Protein AF-0000000073389376 (afdb_homodimer)

Sequence (414 aa):
MTATDVLPRLTDRKREAIVQAAIAEFRESGFSGTSMDRVAAAAGVSKRTVYNHFPSKDELFSAILDQLWNRSHALPDLRHDAGRPLRQQLLELIGGKMQLFNDPSFMDLSRVVMAEMLHTPGRAKAMAERLSSREEGLPAWIRDAQEAGRLRADADPLYAAHLLMGQLKTHAFWPQLLLGQPPLDADQQAQVLADAVDMFLGFYARGMTATDVLPRLTDRKREAIVQAAIAEFRESGFSGTSMDRVAAAAGVSKRTVYNHFPSKDELFSAILDQLWNRSHALPDLRHDAGRPLRQQLLELIGGKMQLFNDPSFMDLSRVVMAEMLHTPGRAKAMAERLSSREEGLPAWIRDAQEAGRLRADADPLYAAHLLMGQLKTHAFWPQLLLGQPPLDADQQAQVLADAVDMFLGFYARG

Foldseek 3Di:
DDPVVVVVVVLVVLLVLLLVLLLVQCLVQNLVRDDLCSSCVSSVHDSVSSCVNPVDSVSSVVVLLVVLLCQQQVQPLDAADPVDDPLVSLLNRCVSVLVLLQDPVSLSSVLSNVVVCVVDVVVVVVSVVVNVPDDGSQLNNVCRCVVVVFWPVPDRSVVLSCQLVVLSCVQANCCCNPVVDHGDDPVRSVVSSNVSSVVSCVVIGDD/DDPVVVVVVVLVVLLVLLLVLLLVQCLVQNLVRDDLCSSCVSSVHDSVSSCVNPVDSVSSVVVLLVVLLCQQQVQPLDAADPVDDPLVVLLNRCVSVLVLLQDPVSLSSVLSNVVVCVVDVVVVVVSVVVNVPDDGSQLNNVCRCVVVVFWPVPDRSVVLSCQLVVLSCVQARCCCNPVVDHGDDPVRSVVSSNVSSVVSCVVIGDD

Organism: Paracidovorax avenae (strain ATCC 19860 / DSM 7227 / CCUG 15838 / JCM 20985 / LMG 2117 / NCPPB 1011) (NCBI:txid643561)

Secondary structure (DSSP, 8-state):
--HHHHHHHHHHHHHHHHHHHHHHHHHHHTTTT--HHHHHHHHTS-HHHHHHH-SSHHHHHHHHHHHHHHHHH----PPP-TTS-HHHHHHHHHHHHHHHHT-HHHHHHHHHHHHHHHH-HHHHHHHHHHHHTS--HHHHHHHHHHHTTSB-TTS-HHHHHHHHHHHHHHHHTHHHHHH-PPPP-HHHHHHHHHHHHHHHHHHHB--/--HHHHHHHHHHHHHHHHHHHHHHHHHHHTTTT--HHHHHHHHTS-HHHHHHH-SSHHHHHHHHHHHHHHHHH----PPP-TTS-HHHHHHHHHHHHHHHHT-HHHHHHHHHHHHHHHH-HHHHHHHHHHHHHS--HHHHHHHHHHHTTSB-TTS-HHHHHHHHHHHHHHHHTHHHHHH-PPPP-HHHHHHHHHHHHHHHHHHHB--

Nearest PDB structures (foldseek):
  4xk4-assembly2_D  TM=7.240E-01  e=1.158E-06  Escherichia coli K-12
  5mym-assembly2_C  TM=6.998E-01  e=1.020E-04  Mycobacterium tuberculosis H37Rv
  5k7z-assembly2_C  TM=6.899E-01  e=7.336E-05  Myxococcus xanthus DK 1622
  5nim-assembly1_A  TM=6.822E-01  e=2.620E-04  Mycobacterium tuberculosis
  7xy5-assembly1_A  TM=6.191E-01  e=3.476E-04  Vibrio cholerae

pLDDT: mean 86.11, std 12.23, range [44.88, 97.25]

Radius of gyration: 23.85 Å; Cα contacts (8 Å, |Δi|>4): 449; chains: 2; bounding box: 87×62×49 Å

InterPro domains:
  IPR001647 DNA-binding HTH domain, TetR-type [PF00440] (18-64)
  IPR001647 DNA-binding HTH domain, TetR-type [PR00455] (18-31)
  IPR001647 DNA-binding HTH domain, TetR-type [PR00455] (39-62)
  IPR001647 DNA-binding HTH domain, TetR-type [PS50977] (12-72)
  IPR009057 Homedomain-like superfamily [SSF46689] (8-88)
  IPR023772 DNA-binding HTH domain, TetR-type, conserved site [PS01081] (30-60)
  IPR036271 Tetracyclin repressor-like, C-terminal domain superfamily [SSF48498] (85-201)
  IPR039536 Transcriptional regulator TetR, C-terminal, Proteobacteria type [PF14246] (88-205)
  IPR050109 HTH-type, TetR-like transcriptional regulator [PTHR30055] (3-204)

Solvent-accessible surface area (backbone atoms only — not comparable to full-atom values): 21841 Å² total; per-residue (Å²): 136,55,74,72,63,50,47,58,48,49,53,51,48,51,52,49,36,39,51,53,24,37,50,53,40,28,48,73,48,32,68,87,65,44,50,70,59,55,26,14,59,67,40,72,49,50,56,68,57,46,42,70,78,30,82,39,73,65,53,44,48,49,52,51,51,50,50,51,48,51,63,68,50,63,42,68,86,49,67,59,53,90,90,48,62,66,67,62,52,48,48,53,59,53,45,56,53,52,52,46,51,61,29,66,68,52,47,53,52,47,36,41,52,52,30,47,21,42,58,33,58,69,61,9,43,59,46,44,58,56,53,70,63,52,79,45,34,56,29,54,23,45,45,45,30,23,73,70,62,51,26,52,72,87,58,56,35,62,58,54,37,47,54,44,50,22,47,49,35,53,72,48,37,49,45,36,54,40,28,57,43,74,68,69,51,71,69,55,45,52,50,52,51,50,50,35,52,50,36,46,41,72,62,38,39,48,131,135,52,73,71,61,50,46,58,51,47,52,49,48,50,50,48,37,40,52,54,24,37,52,54,41,28,46,74,48,32,65,88,67,43,52,70,60,57,26,13,59,66,40,72,49,50,57,67,57,46,41,71,78,29,84,37,70,66,52,45,47,49,51,52,50,49,50,51,49,51,64,67,48,64,42,66,87,49,68,61,52,91,89,48,62,66,66,62,52,50,48,54,60,52,44,55,53,53,52,46,50,61,31,66,68,52,47,52,52,46,36,41,52,53,32,48,22,42,59,34,58,69,59,10,42,59,44,43,57,56,54,71,64,50,79,46,33,57,27,55,22,45,45,45,31,23,73,71,62,51,25,53,73,86,56,55,36,60,59,53,37,46,54,46,50,22,47,49,36,52,70,48,37,49,46,36,53,40,29,57,43,74,67,70,50,72,68,55,45,52,48,52,50,50,50,35,50,50,36,46,43,72,64,38,39,48,132

Structure (mmCIF, N/CA/C/O backbone):
data_AF-0000000073389376-model_v1
#
loop_
_entity.id
_entity.type
_entity.pdbx_description
1 polymer 'Regulatory protein TetR'
#
loop_
_atom_site.group_PDB
_atom_site.id
_atom_site.type_symbol
_atom_site.label_atom_id
_atom_site.label_alt_id
_atom_site.label_comp_id
_atom_site.label_asym_id
_atom_site.label_entity_id
_atom_site.label_seq_id
_atom_site.pdbx_PDB_ins_code
_atom_site.Cartn_x
_atom_site.Cartn_y
_atom_site.Cartn_z
_atom_site.occupancy
_atom_site.B_iso_or_equiv
_atom_site.auth_seq_id
_atom_site.auth_comp_id
_atom_site.auth_asym_id
_atom_site.auth_atom_id
_atom_site.pdbx_PDB_model_num
ATOM 1 N N . MET A 1 1 ? 45.219 17.078 -2.137 1 46.47 1 MET A N 1
ATOM 2 C CA . MET A 1 1 ? 43.781 17.391 -2.152 1 46.47 1 MET A CA 1
ATOM 3 C C . MET A 1 1 ? 43.594 18.906 -2.309 1 46.47 1 MET A C 1
ATOM 5 O O . MET A 1 1 ? 43.875 19.672 -1.396 1 46.47 1 MET A O 1
ATOM 9 N N . THR A 1 2 ? 43.344 19.469 -3.529 1 50.72 2 THR A N 1
ATOM 10 C CA . THR A 1 2 ? 43.312 20.906 -3.75 1 50.72 2 THR A CA 1
ATOM 11 C C . THR A 1 2 ? 42 21.516 -3.309 1 50.72 2 THR A C 1
ATOM 13 O O . THR A 1 2 ? 41 20.812 -3.162 1 50.72 2 THR A O 1
ATOM 16 N N . ALA A 1 3 ? 42.094 22.828 -3.062 1 59.59 3 ALA A N 1
ATOM 17 C CA . ALA A 1 3 ? 40.969 23.656 -2.633 1 59.59 3 ALA A CA 1
ATOM 18 C C . ALA A 1 3 ? 39.75 23.391 -3.486 1 59.59 3 ALA A C 1
ATOM 20 O O . ALA A 1 3 ? 38.625 23.438 -2.988 1 59.59 3 ALA A O 1
ATOM 21 N N . THR A 1 4 ? 39.969 23.141 -4.691 1 56.72 4 THR A N 1
ATOM 22 C CA . THR A 1 4 ? 38.875 22.969 -5.629 1 56.72 4 THR A CA 1
ATOM 23 C C . THR A 1 4 ? 38.125 21.672 -5.371 1 56.72 4 THR A C 1
ATOM 25 O O . THR A 1 4 ? 36.906 21.578 -5.582 1 56.72 4 THR A O 1
ATOM 28 N N . ASP A 1 5 ? 38.844 20.672 -5.02 1 53.94 5 ASP A N 1
ATOM 29 C CA . ASP A 1 5 ? 38.25 19.359 -4.766 1 53.94 5 ASP A CA 1
ATOM 30 C C . ASP A 1 5 ? 37.406 19.375 -3.479 1 53.94 5 ASP A C 1
ATOM 32 O O . ASP A 1 5 ? 36.406 18.688 -3.381 1 53.94 5 ASP A O 1
ATOM 36 N N . VAL A 1 6 ? 37.812 20.203 -2.566 1 56.16 6 VAL A N 1
ATOM 37 C CA . VAL A 1 6 ? 37.25 20.281 -1.227 1 56.16 6 VAL A CA 1
ATOM 38 C C . VAL A 1 6 ? 35.875 20.969 -1.279 1 56.16 6 VAL A C 1
ATOM 40 O O . VAL A 1 6 ? 34.938 20.562 -0.604 1 56.16 6 VAL A O 1
ATOM 43 N N . LEU A 1 7 ? 35.75 21.938 -2.188 1 55.62 7 LEU A N 1
ATOM 44 C CA . LEU A 1 7 ? 34.562 22.781 -2.197 1 55.62 7 LEU A CA 1
ATOM 45 C C . LEU A 1 7 ? 33.375 22 -2.697 1 55.62 7 LEU A C 1
ATOM 47 O O . LEU A 1 7 ? 32.281 22.062 -2.1 1 55.62 7 LEU A O 1
ATOM 51 N N . PRO A 1 8 ? 33.562 21.281 -3.848 1 59.38 8 PRO A N 1
ATOM 52 C CA . PRO A 1 8 ? 32.375 20.547 -4.312 1 59.38 8 PRO A CA 1
ATOM 53 C C . PRO A 1 8 ? 31.922 19.5 -3.311 1 59.38 8 PRO A C 1
ATOM 55 O O . PRO A 1 8 ? 30.703 19.297 -3.152 1 59.38 8 PRO A O 1
ATOM 58 N N . ARG A 1 9 ? 32.844 19.109 -2.631 1 66.44 9 ARG A N 1
ATOM 59 C CA . ARG A 1 9 ? 32.531 18.094 -1.637 1 66.44 9 ARG A CA 1
ATOM 60 C C . ARG A 1 9 ? 31.781 18.688 -0.453 1 66.44 9 ARG A C 1
ATOM 62 O O . ARG A 1 9 ? 30.844 18.078 0.083 1 66.44 9 ARG A O 1
ATOM 69 N N . LEU A 1 10 ? 32.312 19.891 -0.161 1 69.25 10 LEU A N 1
ATOM 70 C CA . LEU A 1 10 ? 31.656 20.562 0.952 1 69.25 10 LEU A CA 1
ATOM 71 C C . LEU A 1 10 ? 30.219 20.953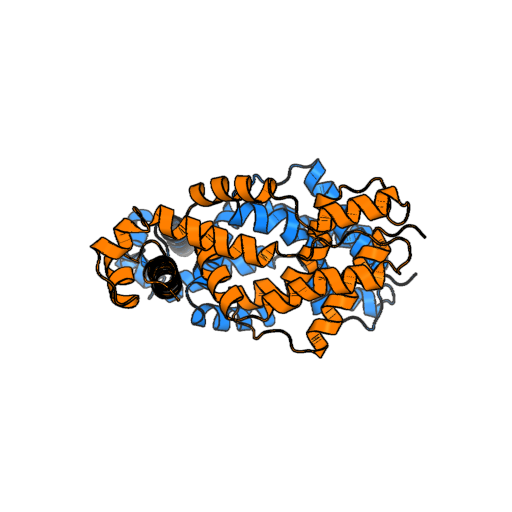 0.58 1 69.25 10 LEU A C 1
ATOM 73 O O . LEU A 1 10 ? 29.312 20.812 1.393 1 69.25 10 LEU A O 1
ATOM 77 N N . THR A 1 11 ? 30.078 21.438 -0.579 1 75.69 11 THR A N 1
ATOM 78 C CA . THR A 1 11 ? 28.75 21.828 -1.068 1 75.69 11 THR A CA 1
ATOM 79 C C . THR A 1 11 ? 27.828 20.609 -1.124 1 75.69 11 THR A C 1
ATOM 81 O O . THR A 1 11 ? 26.656 20.688 -0.746 1 75.69 11 THR A O 1
ATOM 84 N N . ASP A 1 12 ? 28.422 19.547 -1.547 1 81.62 12 ASP A N 1
ATOM 85 C CA . ASP A 1 12 ? 27.641 18.312 -1.608 1 81.62 12 ASP A CA 1
ATOM 86 C C . ASP A 1 12 ? 27.266 17.828 -0.21 1 81.62 12 ASP A C 1
ATOM 88 O O . ASP A 1 12 ? 26.141 17.359 0.001 1 81.62 12 ASP A O 1
ATOM 92 N N . ARG A 1 13 ? 28.172 18.094 0.69 1 86.88 13 ARG A N 1
ATOM 93 C CA . ARG A 1 13 ? 27.891 17.719 2.07 1 86.88 13 ARG A CA 1
ATOM 94 C C . ARG A 1 13 ? 26.766 18.562 2.666 1 86.88 13 ARG A C 1
ATOM 96 O O . ARG A 1 13 ? 25.922 18.047 3.393 1 86.88 13 ARG A O 1
ATOM 103 N N . LYS A 1 14 ? 26.797 19.828 2.354 1 90.44 14 LYS A N 1
ATOM 104 C CA . LYS A 1 14 ? 25.75 20.719 2.854 1 90.44 14 LYS A CA 1
ATOM 105 C C . LYS A 1 14 ? 24.391 20.375 2.244 1 90.44 14 LYS A C 1
ATOM 107 O O . LYS A 1 14 ? 23.375 20.375 2.941 1 90.44 14 LYS A O 1
ATOM 112 N N . ARG A 1 15 ? 24.438 20.094 1.018 1 92.75 15 ARG A N 1
ATOM 113 C CA . ARG A 1 15 ? 23.203 19.703 0.343 1 92.75 15 ARG A CA 1
ATOM 114 C C . ARG A 1 15 ? 22.594 18.469 0.986 1 92.75 15 ARG A C 1
ATOM 116 O O . ARG A 1 15 ? 21.391 18.422 1.24 1 92.75 15 ARG A O 1
ATOM 123 N N . GLU A 1 16 ? 23.453 17.531 1.279 1 91.62 16 GLU A N 1
ATOM 124 C CA . GLU A 1 16 ? 23 16.281 1.896 1 91.62 16 GLU A CA 1
ATOM 125 C C . GLU A 1 16 ? 22.5 16.531 3.316 1 91.62 16 GLU A C 1
ATOM 127 O O . GLU A 1 16 ? 21.484 15.938 3.73 1 91.62 16 GLU A O 1
ATOM 132 N N . ALA A 1 17 ? 23.156 17.359 3.963 1 93.69 17 ALA A N 1
ATOM 133 C CA . ALA A 1 17 ? 22.719 17.703 5.316 1 93.69 17 ALA A CA 1
ATOM 134 C C . ALA A 1 17 ? 21.344 18.344 5.305 1 93.69 17 ALA A C 1
ATOM 136 O O . ALA A 1 17 ? 20.516 18.062 6.176 1 93.69 17 ALA A O 1
ATOM 137 N N . ILE A 1 18 ? 21.125 19.188 4.355 1 95.62 18 ILE A N 1
ATOM 138 C CA . ILE A 1 18 ? 19.844 19.859 4.219 1 95.62 18 ILE A CA 1
ATOM 139 C C . ILE A 1 18 ? 18.75 18.828 3.916 1 95.62 18 ILE A C 1
ATOM 141 O O . ILE A 1 18 ? 17.672 18.859 4.52 1 95.62 18 ILE A O 1
ATOM 145 N N . VAL A 1 19 ? 19.078 17.938 3.053 1 93.94 19 VAL A N 1
ATOM 146 C CA . VAL A 1 19 ? 18.109 16.922 2.668 1 93.94 19 VAL A CA 1
ATOM 147 C C . VAL A 1 19 ? 17.781 16.031 3.869 1 93.94 19 VAL A C 1
ATOM 149 O O . VAL A 1 19 ? 16.609 15.758 4.152 1 93.94 19 VAL A O 1
ATOM 152 N N . GLN A 1 20 ? 18.766 15.656 4.625 1 93.44 20 GLN A N 1
ATOM 153 C CA . GLN A 1 20 ? 18.562 14.805 5.793 1 93.44 20 GLN A CA 1
ATOM 154 C C . GLN A 1 20 ? 17.75 15.531 6.867 1 93.44 20 GLN A C 1
ATOM 156 O O . GLN A 1 20 ? 16.859 14.945 7.488 1 93.44 20 GLN A O 1
ATOM 161 N N . ALA A 1 21 ? 18.031 16.734 7.012 1 95.31 21 ALA A N 1
ATOM 162 C CA . ALA A 1 21 ? 17.281 17.547 7.965 1 95.31 21 ALA A CA 1
ATOM 163 C C . ALA A 1 21 ? 15.82 17.688 7.543 1 95.31 21 ALA A C 1
ATOM 165 O O . ALA A 1 21 ? 14.922 17.625 8.375 1 95.31 21 ALA A O 1
ATOM 166 N N . ALA A 1 22 ? 15.664 17.906 6.297 1 95.12 22 ALA A N 1
ATOM 167 C CA . ALA A 1 22 ? 14.312 18.031 5.77 1 95.12 22 ALA A CA 1
ATOM 168 C C . ALA A 1 22 ? 13.516 16.75 6 1 95.12 22 ALA A C 1
ATOM 170 O O . ALA A 1 22 ? 12.352 16.797 6.414 1 95.12 22 ALA A O 1
ATOM 171 N N . ILE A 1 23 ? 14.133 15.641 5.754 1 91.94 23 ILE A N 1
ATOM 172 C CA . ILE A 1 23 ? 13.477 14.352 5.953 1 91.94 23 ILE A CA 1
ATOM 173 C C . ILE A 1 23 ? 13.047 14.219 7.41 1 91.94 23 ILE A C 1
ATOM 175 O O . ILE A 1 23 ? 11.906 13.836 7.695 1 91.94 23 ILE A O 1
ATOM 179 N N . ALA A 1 24 ? 13.898 14.547 8.266 1 92.12 24 ALA A N 1
ATOM 180 C CA . ALA A 1 24 ? 13.602 14.469 9.695 1 92.12 24 ALA A CA 1
ATOM 181 C C . ALA A 1 24 ? 12.461 15.414 10.07 1 92.12 24 ALA A C 1
ATOM 183 O O . ALA A 1 24 ? 11.547 15.039 10.805 1 92.12 24 ALA A O 1
ATOM 184 N N . GLU A 1 25 ? 12.492 16.625 9.539 1 92.31 25 GLU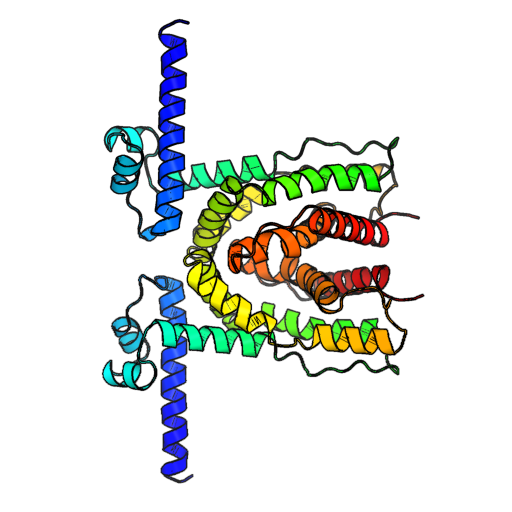 A N 1
ATOM 185 C CA . GLU A 1 25 ? 11.477 17.625 9.844 1 92.31 25 GLU A CA 1
ATOM 186 C C . GLU A 1 25 ? 10.125 17.234 9.258 1 92.31 25 GLU A C 1
ATOM 188 O O . GLU A 1 25 ? 9.086 17.391 9.906 1 92.31 25 GLU A O 1
ATOM 193 N N . PHE A 1 26 ? 10.195 16.781 8.039 1 88.81 26 PHE A N 1
ATOM 194 C CA . PHE A 1 26 ? 8.961 16.359 7.387 1 88.81 26 PHE A CA 1
ATOM 195 C C . PHE A 1 26 ? 8.344 15.172 8.117 1 88.81 26 PHE A C 1
ATOM 197 O O . PHE A 1 26 ? 7.117 15.047 8.188 1 88.81 26 PHE A O 1
ATOM 204 N N . ARG A 1 27 ? 9.141 14.32 8.586 1 85.75 27 ARG A N 1
ATOM 205 C CA . ARG A 1 27 ? 8.656 13.164 9.336 1 85.75 27 ARG A CA 1
ATOM 206 C C . ARG A 1 27 ? 7.957 13.602 10.617 1 85.75 27 ARG A C 1
ATOM 208 O O . ARG A 1 27 ? 6.906 13.062 10.969 1 85.75 27 ARG A O 1
ATOM 215 N N . GLU A 1 28 ? 8.484 14.523 11.242 1 84 28 GLU A N 1
ATOM 216 C CA . GLU A 1 28 ? 8 14.945 12.555 1 84 28 GLU A CA 1
ATOM 217 C C . GLU A 1 28 ? 6.805 15.875 12.43 1 84 28 GLU A C 1
ATOM 219 O O . GLU A 1 28 ? 5.812 15.727 13.148 1 84 28 GLU A O 1
ATOM 224 N N . SER A 1 29 ? 6.879 16.828 11.445 1 84.31 29 SER A N 1
ATOM 225 C CA . SER A 1 29 ? 5.91 17.922 11.438 1 84.31 29 SER A CA 1
ATOM 226 C C . SER A 1 29 ? 5.082 17.922 10.156 1 84.31 29 SER A C 1
ATOM 228 O O . SER A 1 29 ? 4.184 18.75 9.992 1 84.31 29 SER A O 1
ATOM 230 N N . GLY A 1 30 ? 5.398 16.969 9.312 1 81.94 30 GLY A N 1
ATOM 231 C CA . GLY A 1 30 ? 4.734 17 8.023 1 81.94 30 GLY A CA 1
ATOM 232 C C . GLY A 1 30 ? 5.301 18.047 7.086 1 81.94 30 GLY A C 1
ATOM 233 O O . GLY A 1 30 ? 5.992 18.969 7.523 1 81.94 30 GLY A O 1
ATOM 234 N N . PHE A 1 31 ? 5 17.953 5.84 1 84.81 31 PHE A N 1
ATOM 235 C CA . PHE A 1 31 ? 5.469 18.875 4.805 1 84.81 31 PHE A CA 1
ATOM 236 C C . PHE A 1 31 ? 4.922 20.281 5.039 1 84.81 31 PHE A C 1
ATOM 238 O O . PHE A 1 31 ? 5.68 21.25 5.047 1 84.81 31 PHE A O 1
ATOM 245 N N . SER A 1 32 ? 3.646 20.297 5.242 1 81.31 32 SER A N 1
ATOM 246 C CA . SER A 1 32 ? 3.002 21.594 5.422 1 81.31 32 SER A CA 1
ATOM 247 C C . SER A 1 32 ? 3.461 22.266 6.711 1 81.31 32 SER A C 1
ATOM 249 O O . SER A 1 32 ? 3.611 23.484 6.758 1 81.31 32 SER A O 1
ATOM 251 N N . GLY A 1 33 ? 3.748 21.5 7.676 1 83.5 33 GLY A N 1
ATOM 252 C CA . GLY A 1 33 ? 4.109 22.031 8.984 1 83.5 33 GLY A CA 1
ATOM 253 C C . GLY A 1 33 ? 5.578 22.391 9.094 1 83.5 33 GLY A C 1
ATOM 254 O O . GLY A 1 33 ? 6.02 22.906 10.125 1 83.5 33 GLY A O 1
ATOM 255 N N . THR A 1 34 ? 6.258 22.094 8.055 1 91.31 34 THR A N 1
ATOM 256 C CA . THR A 1 34 ? 7.691 22.359 8.07 1 91.31 34 THR A CA 1
ATOM 257 C C . THR A 1 34 ? 8.016 23.594 7.227 1 91.31 34 THR A C 1
ATOM 259 O O . THR A 1 34 ? 7.473 23.766 6.133 1 91.31 34 THR A O 1
ATOM 262 N N . SER A 1 35 ? 8.898 24.469 7.832 1 94.44 35 SER A N 1
ATOM 263 C CA . SER A 1 35 ? 9.359 25.625 7.078 1 94.44 35 SER A CA 1
ATOM 264 C C . SER A 1 35 ? 10.82 25.469 6.66 1 94.44 35 SER A C 1
ATOM 266 O O . SER A 1 35 ? 11.562 24.688 7.254 1 94.44 35 SER A O 1
ATOM 268 N N . MET A 1 36 ? 11.148 26.281 5.656 1 95.94 36 MET A N 1
ATOM 269 C CA . MET A 1 36 ? 12.539 26.266 5.207 1 95.94 36 MET A CA 1
ATOM 270 C C . MET A 1 36 ? 13.469 26.75 6.309 1 95.94 36 MET A C 1
ATOM 272 O O . MET A 1 36 ? 14.602 26.297 6.422 1 95.94 36 MET A O 1
ATOM 276 N N . ASP A 1 37 ? 12.992 27.562 7.164 1 96.06 37 ASP A N 1
ATOM 277 C CA . ASP A 1 37 ? 13.773 28.062 8.289 1 96.06 37 ASP A CA 1
ATOM 278 C C . ASP A 1 37 ? 14.07 26.953 9.297 1 96.06 37 ASP A C 1
ATOM 280 O O . ASP A 1 37 ? 15.188 26.859 9.805 1 96.06 37 ASP A O 1
ATOM 284 N N . ARG A 1 38 ? 13.117 26.219 9.516 1 95.81 38 ARG A N 1
ATOM 285 C CA . ARG A 1 38 ? 13.297 25.109 10.438 1 95.81 38 ARG A CA 1
ATOM 286 C C . ARG A 1 38 ? 14.289 24.094 9.891 1 95.81 38 ARG A C 1
ATOM 288 O O . ARG A 1 38 ? 15.094 23.531 10.641 1 95.81 38 ARG A O 1
ATOM 295 N N . VAL A 1 39 ? 14.203 23.844 8.594 1 97.06 39 VAL A N 1
ATOM 296 C CA . VAL A 1 39 ? 15.133 22.938 7.941 1 97.06 39 VAL A CA 1
ATOM 297 C C . VAL A 1 39 ? 16.562 23.469 8.062 1 97.06 39 VAL A C 1
ATOM 299 O O . VAL A 1 39 ? 17.484 22.719 8.359 1 97.06 39 VAL A O 1
ATOM 302 N N . ALA A 1 40 ? 16.688 24.75 7.867 1 97.06 40 ALA A N 1
ATOM 303 C CA . ALA A 1 40 ? 17.984 25.391 7.98 1 97.06 40 ALA A CA 1
ATOM 304 C C . ALA A 1 40 ? 18.578 25.203 9.383 1 97.06 40 ALA A C 1
ATOM 306 O O . ALA A 1 40 ? 19.719 24.797 9.531 1 97.06 40 ALA A O 1
ATOM 307 N N . ALA A 1 41 ? 17.781 25.469 10.344 1 97.06 41 ALA A N 1
ATOM 308 C CA . ALA A 1 41 ? 18.188 25.344 11.734 1 97.06 41 ALA A CA 1
ATOM 309 C C . ALA A 1 41 ? 18.594 23.906 12.055 1 97.06 41 ALA A C 1
ATOM 311 O O . ALA A 1 41 ? 19.625 23.672 12.672 1 97.06 41 ALA A O 1
ATOM 312 N N . ALA A 1 42 ? 17.844 23 11.609 1 95.69 42 ALA A N 1
ATOM 313 C CA . ALA A 1 42 ? 18.094 21.578 11.883 1 95.69 42 ALA A CA 1
ATOM 314 C C . ALA A 1 42 ? 19.359 21.109 11.188 1 95.69 42 ALA A C 1
ATOM 316 O O . ALA A 1 42 ? 20.078 20.234 11.703 1 95.69 42 ALA A O 1
ATOM 317 N N . ALA A 1 43 ? 19.609 21.641 10.031 1 96 43 ALA A N 1
ATOM 318 C CA . ALA A 1 43 ? 20.766 21.25 9.234 1 96 43 ALA A CA 1
ATOM 319 C C . ALA A 1 43 ? 22.031 21.953 9.719 1 96 43 ALA A C 1
ATOM 321 O O . ALA A 1 43 ? 23.141 21.609 9.305 1 96 43 ALA A O 1
ATOM 322 N N . GLY A 1 44 ? 21.859 22.969 10.523 1 96.19 44 GLY A N 1
ATOM 323 C CA . GLY A 1 44 ? 23 23.719 11.016 1 96.19 44 GLY A CA 1
ATOM 324 C C . GLY A 1 44 ? 23.594 24.641 9.969 1 96.19 44 GLY A C 1
ATOM 325 O O . GLY A 1 44 ? 24.812 24.797 9.906 1 96.19 44 GLY A O 1
ATOM 326 N N . VAL A 1 45 ? 22.797 25.125 9.07 1 96.06 45 VAL A N 1
ATOM 327 C CA . VAL A 1 45 ? 23.25 26.031 8.031 1 96.06 45 VAL A CA 1
ATOM 328 C C . VAL A 1 45 ? 22.375 27.297 8.039 1 96.06 45 VAL A C 1
ATOM 330 O O . VAL A 1 45 ? 21.359 27.344 8.727 1 96.06 45 VAL A O 1
ATOM 333 N N . SER A 1 46 ? 22.844 28.219 7.305 1 94.94 46 SER A N 1
ATOM 334 C CA . SER A 1 46 ? 22.078 29.453 7.223 1 94.94 46 SER A CA 1
ATOM 335 C C . SER A 1 46 ? 20.875 29.297 6.285 1 94.94 46 SER A C 1
ATOM 337 O O . SER A 1 46 ? 20.875 28.422 5.414 1 94.94 46 SER A O 1
ATOM 339 N N . LYS A 1 47 ? 19.875 30.125 6.48 1 95 47 LYS A N 1
ATOM 340 C CA . LYS A 1 47 ? 18.734 30.188 5.578 1 95 47 LYS A CA 1
ATOM 341 C C . LYS A 1 47 ? 19.172 30.422 4.141 1 95 47 LYS A C 1
ATOM 343 O O . LYS A 1 47 ? 18.688 29.781 3.213 1 95 47 LYS A O 1
ATOM 348 N N . ARG A 1 48 ? 20.125 31.359 4.004 1 95.38 48 ARG A N 1
ATOM 349 C CA . ARG A 1 48 ? 20.625 31.703 2.676 1 95.38 48 ARG A CA 1
ATOM 350 C C . ARG A 1 48 ? 21.234 30.469 2.002 1 95.38 48 ARG A C 1
ATOM 352 O O . ARG A 1 48 ? 21.016 30.234 0.812 1 95.38 48 ARG A O 1
ATOM 359 N N . THR A 1 49 ? 21.953 29.719 2.773 1 94.56 49 THR A N 1
ATOM 360 C CA . THR A 1 49 ? 22.562 28.516 2.252 1 94.56 49 THR A CA 1
ATOM 361 C C . THR A 1 49 ? 21.516 27.531 1.762 1 94.56 49 THR A C 1
ATOM 363 O O . THR A 1 49 ? 21.656 26.938 0.687 1 94.56 49 THR A O 1
ATOM 366 N N . VAL A 1 50 ? 20.406 27.281 2.541 1 96.19 50 VAL A N 1
ATOM 367 C CA . VAL A 1 50 ? 19.344 26.359 2.166 1 96.19 50 VA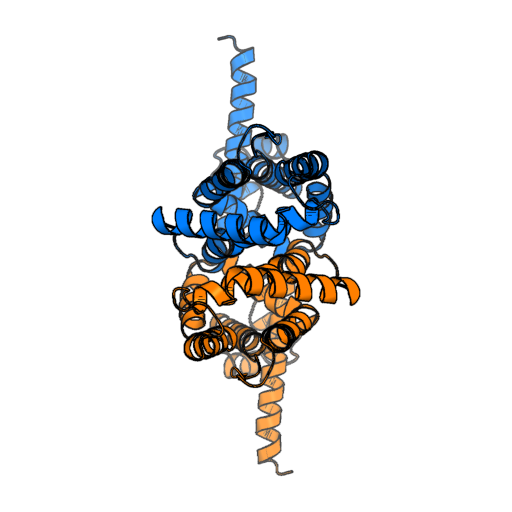L A CA 1
ATOM 368 C C . VAL A 1 50 ? 18.703 26.812 0.86 1 96.19 50 VAL A C 1
ATOM 370 O O . VAL A 1 50 ? 18.516 26.016 -0.06 1 96.19 50 VAL A O 1
ATOM 373 N N . TYR A 1 51 ? 18.5 28.109 0.708 1 95.69 51 TYR A N 1
ATOM 374 C CA . TYR A 1 51 ? 17.812 28.641 -0.461 1 95.69 51 TYR A CA 1
ATOM 375 C C . TYR A 1 51 ? 18.719 28.625 -1.688 1 95.69 51 TYR A C 1
ATOM 377 O O . TYR A 1 51 ? 18.234 28.547 -2.82 1 95.69 51 TYR A O 1
ATOM 385 N N . ASN A 1 52 ? 20 28.703 -1.43 1 95.25 52 ASN A N 1
ATOM 386 C CA . ASN A 1 52 ? 20.953 28.562 -2.535 1 95.25 52 ASN A CA 1
ATOM 387 C C . ASN A 1 52 ? 20.891 27.172 -3.152 1 95.25 52 ASN A C 1
ATOM 389 O O . ASN A 1 52 ? 21.016 27.016 -4.367 1 95.25 52 ASN A O 1
ATOM 393 N N . HIS A 1 53 ? 20.656 26.234 -2.342 1 95.31 53 HIS A N 1
ATOM 394 C CA . HIS A 1 53 ? 20.609 24.844 -2.814 1 95.31 53 HIS A CA 1
ATOM 395 C C . HIS A 1 53 ? 19.203 24.484 -3.293 1 95.31 53 HIS A C 1
ATOM 397 O O . HIS A 1 53 ? 19.062 23.766 -4.277 1 95.31 53 HIS A O 1
ATOM 403 N N . PHE A 1 54 ? 18.203 24.969 -2.506 1 96.38 54 PHE A N 1
ATOM 404 C CA . PHE A 1 54 ? 16.812 24.656 -2.785 1 96.38 54 PHE A CA 1
ATOM 405 C C . PHE A 1 54 ? 15.953 25.906 -2.703 1 96.38 54 PHE A C 1
ATOM 407 O O . PHE A 1 54 ? 15.492 26.281 -1.62 1 96.38 54 PHE A O 1
ATOM 414 N N . PRO A 1 55 ? 15.562 26.422 -3.828 1 95.19 55 PRO A N 1
ATOM 415 C CA . PRO A 1 55 ? 14.859 27.703 -3.877 1 95.19 55 PRO A CA 1
ATOM 416 C C . PRO A 1 55 ? 13.484 27.656 -3.227 1 95.19 55 PRO A C 1
ATOM 418 O O . PRO A 1 55 ? 12.922 28.688 -2.863 1 95.19 55 PRO A O 1
ATOM 421 N N . SER A 1 56 ? 12.945 26.406 -3.166 1 93.19 56 SER A N 1
ATOM 422 C CA . SER A 1 56 ? 11.633 26.266 -2.543 1 93.19 56 SER A CA 1
ATOM 423 C C . SER A 1 56 ? 11.5 24.938 -1.813 1 93.19 56 SER A C 1
ATOM 425 O O . SER A 1 56 ? 12.297 24.016 -2.043 1 93.19 56 SER A O 1
ATOM 427 N N . LYS A 1 57 ? 10.508 24.922 -0.984 1 92.25 57 LYS A N 1
ATOM 428 C CA . LYS A 1 57 ? 10.211 23.672 -0.276 1 92.25 57 LYS A CA 1
ATOM 429 C C . LYS A 1 57 ? 9.836 22.562 -1.25 1 92.25 57 LYS A C 1
ATOM 431 O O . LYS A 1 57 ? 10.18 21.406 -1.037 1 92.25 57 LYS A O 1
ATOM 436 N N . ASP A 1 58 ? 9.227 23 -2.334 1 88.75 58 ASP A N 1
ATOM 437 C CA . ASP A 1 58 ? 8.844 22.031 -3.361 1 88.75 58 ASP A CA 1
ATOM 438 C C . ASP A 1 58 ? 10.07 21.438 -4.039 1 88.75 58 ASP A C 1
ATOM 440 O O . ASP A 1 58 ? 10.117 20.234 -4.32 1 88.75 58 ASP A O 1
ATOM 444 N N . GLU A 1 59 ? 10.977 22.219 -4.281 1 90.44 59 GLU A N 1
ATOM 445 C CA . GLU A 1 59 ? 12.211 21.734 -4.887 1 90.44 59 GLU A CA 1
ATOM 446 C C . GLU A 1 59 ? 12.969 20.812 -3.934 1 90.44 59 GLU A C 1
ATOM 448 O O . GLU A 1 59 ? 13.594 19.844 -4.363 1 90.44 59 GLU A O 1
ATOM 453 N N . LEU A 1 60 ? 12.93 21.219 -2.682 1 92.94 60 LEU A N 1
ATOM 454 C CA . LEU A 1 60 ? 13.539 20.359 -1.669 1 92.94 60 LEU A CA 1
ATOM 455 C C . LEU A 1 60 ? 12.852 19 -1.615 1 92.94 60 LEU A C 1
ATOM 457 O O . LEU A 1 60 ? 13.516 17.969 -1.583 1 92.94 60 LEU A O 1
ATOM 461 N N . PHE A 1 61 ? 11.617 19 -1.687 1 89.5 61 PHE A N 1
ATOM 462 C CA . PHE A 1 61 ? 10.859 17.75 -1.693 1 89.5 61 PHE A CA 1
ATOM 463 C C . PHE A 1 61 ? 11.148 16.953 -2.953 1 89.5 61 PHE A C 1
ATOM 465 O O . PHE A 1 61 ? 11.273 15.727 -2.898 1 89.5 61 PHE A O 1
ATOM 472 N N . SER A 1 62 ? 11.234 17.625 -4.074 1 86.88 62 SER A N 1
ATOM 473 C CA . SER A 1 62 ? 11.578 16.953 -5.32 1 86.88 62 SER A CA 1
ATOM 474 C C . SER A 1 62 ? 12.914 16.234 -5.207 1 86.88 62 SER A C 1
ATOM 476 O O . SER A 1 62 ? 13.07 15.117 -5.727 1 86.88 62 SER A O 1
ATOM 478 N N . ALA A 1 63 ? 13.789 16.828 -4.52 1 88.25 63 ALA A N 1
ATOM 479 C CA . ALA A 1 63 ? 15.094 16.203 -4.316 1 88.25 63 ALA A CA 1
ATOM 480 C C . ALA A 1 63 ? 14.969 14.953 -3.453 1 88.25 63 ALA A C 1
ATOM 482 O O . ALA A 1 63 ? 15.664 13.961 -3.689 1 88.25 63 ALA A O 1
ATOM 483 N N . ILE A 1 64 ? 14.148 15.008 -2.49 1 89.38 64 ILE A N 1
ATOM 484 C CA . ILE A 1 64 ? 13.883 13.859 -1.627 1 89.38 64 ILE A CA 1
ATOM 485 C C . ILE A 1 64 ? 13.234 12.742 -2.439 1 89.38 64 ILE A C 1
ATOM 487 O O . ILE A 1 64 ? 13.625 11.578 -2.324 1 89.38 64 ILE A O 1
ATOM 491 N N . LEU A 1 65 ? 12.344 13.078 -3.264 1 86 65 LEU A N 1
ATOM 492 C CA . LEU A 1 65 ? 11.695 12.125 -4.152 1 86 65 LEU A CA 1
ATOM 493 C C . LEU A 1 65 ? 12.711 11.453 -5.074 1 86 65 LEU A C 1
ATOM 495 O O . LEU A 1 65 ? 12.664 10.234 -5.273 1 86 65 LEU A O 1
ATOM 499 N N . ASP A 1 66 ? 13.523 12.25 -5.582 1 83.12 66 ASP A N 1
ATOM 500 C CA . ASP A 1 66 ? 14.562 11.727 -6.461 1 83.12 66 ASP A CA 1
ATOM 501 C C . ASP A 1 66 ? 15.453 10.734 -5.723 1 83.12 66 ASP A C 1
ATOM 503 O O . ASP A 1 66 ? 15.828 9.695 -6.277 1 83.12 66 ASP A O 1
ATOM 507 N N . GLN A 1 67 ? 15.75 11.047 -4.531 1 84.69 67 GLN A N 1
ATOM 508 C CA . GLN A 1 67 ? 16.562 10.141 -3.727 1 84.69 67 GLN A CA 1
ATOM 509 C C . GLN A 1 67 ? 15.852 8.812 -3.494 1 84.69 67 GLN A C 1
ATOM 511 O O . GLN A 1 67 ? 16.453 7.75 -3.6 1 84.69 67 GLN A O 1
ATOM 516 N N . LEU A 1 68 ? 14.625 8.883 -3.186 1 85.88 68 LEU A N 1
ATOM 517 C CA . LEU A 1 68 ? 13.844 7.668 -2.98 1 85.88 68 LEU A CA 1
ATOM 518 C C . LEU A 1 68 ? 13.812 6.816 -4.246 1 85.88 68 LEU A C 1
ATOM 520 O O . LEU A 1 68 ? 14.031 5.605 -4.188 1 85.88 68 LEU A O 1
ATOM 524 N N . TRP A 1 69 ? 13.594 7.445 -5.336 1 79.81 69 TRP A N 1
ATOM 525 C CA . TRP A 1 69 ? 13.508 6.75 -6.617 1 79.81 69 TRP A CA 1
ATOM 526 C C . TRP A 1 69 ? 14.844 6.109 -6.973 1 79.81 69 TRP A C 1
ATOM 528 O O . TRP A 1 69 ? 14.891 4.965 -7.434 1 79.81 69 TRP A O 1
ATOM 538 N N . ASN A 1 70 ? 15.828 6.863 -6.738 1 80.06 70 ASN A N 1
ATOM 539 C CA . ASN A 1 70 ? 17.156 6.352 -7.055 1 80.06 70 ASN A CA 1
ATOM 540 C C . ASN A 1 70 ? 17.5 5.137 -6.203 1 80.06 70 ASN A C 1
ATOM 542 O O . ASN A 1 70 ? 18.125 4.188 -6.691 1 80.06 70 ASN A O 1
ATOM 546 N N . ARG A 1 71 ? 17.125 5.203 -5.016 1 82.38 71 ARG A N 1
ATOM 547 C CA . ARG A 1 71 ? 17.391 4.074 -4.129 1 82.38 71 ARG A CA 1
ATOM 548 C C . ARG A 1 71 ? 16.5 2.885 -4.48 1 82.38 71 ARG A C 1
ATOM 550 O O . ARG A 1 71 ? 16.938 1.734 -4.398 1 82.38 71 ARG A O 1
ATOM 557 N N . SER A 1 72 ? 15.32 3.158 -4.844 1 79.25 72 SER A N 1
ATOM 558 C CA . SER A 1 72 ? 14.344 2.115 -5.137 1 79.25 72 SER A CA 1
ATOM 559 C C . SER A 1 72 ? 14.664 1.407 -6.449 1 79.25 72 SER A C 1
ATOM 561 O O . SER A 1 72 ? 14.422 0.205 -6.586 1 79.25 72 SER A O 1
ATOM 563 N N . HIS A 1 73 ? 15.047 2.104 -7.449 1 69.62 73 HIS A N 1
ATOM 564 C CA . HIS A 1 73 ? 15.242 1.553 -8.789 1 69.62 73 HIS A CA 1
ATOM 565 C C . HIS A 1 73 ? 16.688 1.162 -9.016 1 69.62 73 HIS A C 1
ATOM 567 O O . HIS A 1 73 ? 17.047 0.652 -10.078 1 69.62 73 HIS A O 1
ATOM 573 N N . ALA A 1 74 ? 17.516 1.422 -8.062 1 59.75 74 ALA A N 1
ATOM 574 C CA . ALA A 1 74 ? 18.906 0.985 -8.219 1 59.75 74 ALA A CA 1
ATOM 575 C C . ALA A 1 74 ? 19 -0.538 -8.281 1 59.75 74 ALA A C 1
ATOM 577 O O . ALA A 1 74 ? 19.516 -1.173 -7.363 1 59.75 74 ALA A O 1
ATOM 578 N N . LEU A 1 75 ? 17.812 -1.156 -8.82 1 57.28 75 LEU A N 1
ATOM 579 C CA . LEU A 1 75 ? 18.016 -2.58 -9.07 1 57.28 75 LEU A CA 1
ATOM 580 C C . LEU A 1 75 ? 19.141 -2.797 -10.086 1 57.28 75 LEU A C 1
ATOM 582 O O . LEU A 1 75 ? 19.266 -2.029 -11.039 1 57.28 75 LEU A O 1
ATOM 586 N N . PRO A 1 76 ? 20.062 -3.645 -9.539 1 56.25 76 PRO A N 1
ATOM 587 C CA . PRO A 1 76 ? 21.141 -3.92 -10.5 1 56.25 76 PRO A CA 1
ATOM 588 C C . PRO A 1 76 ? 20.625 -4.16 -11.914 1 56.25 76 PRO A C 1
ATOM 590 O O . PRO A 1 76 ? 19.5 -4.645 -12.094 1 56.25 76 PRO A O 1
ATOM 593 N N . ASP A 1 77 ? 21.031 -3.342 -12.805 1 62.69 77 ASP A N 1
ATOM 594 C CA . ASP A 1 77 ? 20.781 -3.619 -14.219 1 62.69 77 ASP A CA 1
ATOM 595 C C . ASP A 1 77 ? 20.969 -5.102 -14.531 1 62.69 77 ASP A C 1
ATOM 597 O O . ASP A 1 77 ? 21.984 -5.504 -15.086 1 62.69 77 ASP A O 1
ATOM 601 N N . LEU A 1 78 ? 20.062 -5.883 -13.883 1 70.31 78 LEU A N 1
ATOM 602 C CA . LEU A 1 78 ? 20.25 -7.301 -14.164 1 70.31 78 LEU A CA 1
ATOM 603 C C . LEU A 1 78 ? 19.469 -7.719 -15.406 1 70.31 78 LEU A C 1
ATOM 605 O O . LEU A 1 78 ? 18.312 -7.344 -15.562 1 70.31 78 LEU A O 1
ATOM 609 N N . ARG A 1 79 ? 20.156 -8.141 -16.328 1 82.19 79 ARG A N 1
ATOM 610 C CA . ARG A 1 79 ? 19.609 -8.773 -17.531 1 82.19 79 ARG A CA 1
ATOM 611 C C . ARG A 1 79 ? 19.406 -10.266 -17.312 1 82.19 79 ARG A C 1
ATOM 613 O O . ARG A 1 79 ? 20.094 -10.891 -16.516 1 82.19 79 ARG A O 1
ATOM 620 N N . HIS A 1 80 ? 18.344 -10.656 -17.969 1 90.94 80 HIS A N 1
ATOM 621 C CA . HIS A 1 80 ? 18.078 -12.086 -17.906 1 90.94 80 HIS A CA 1
ATOM 622 C C . HIS A 1 80 ? 19.234 -12.898 -18.484 1 90.94 80 HIS A C 1
ATOM 624 O O . HIS A 1 80 ? 19.781 -12.539 -19.516 1 90.94 80 HIS A O 1
ATOM 630 N N . ASP A 1 81 ? 19.703 -13.844 -17.781 1 92.19 81 ASP A N 1
ATOM 631 C CA . ASP A 1 81 ? 20.719 -14.805 -18.219 1 92.19 81 ASP A CA 1
ATOM 632 C C . ASP A 1 81 ? 20.094 -16.156 -18.531 1 92.19 81 ASP A C 1
ATOM 634 O O . ASP A 1 81 ? 19.734 -16.906 -17.609 1 92.19 81 ASP A O 1
ATOM 638 N N . ALA A 1 82 ? 20.031 -16.547 -19.766 1 90.25 82 ALA A N 1
ATOM 639 C CA . ALA A 1 82 ? 19.391 -17.781 -20.219 1 90.25 82 ALA A CA 1
ATOM 640 C C . ALA A 1 82 ? 20.125 -19.016 -19.672 1 90.25 82 ALA A C 1
ATOM 642 O O . ALA A 1 82 ? 19.578 -20.109 -19.672 1 90.25 82 ALA A O 1
ATOM 643 N N . GLY A 1 83 ? 21.328 -18.75 -19.234 1 91.56 83 GLY A N 1
ATOM 644 C CA . GLY A 1 83 ? 22.125 -19.859 -18.734 1 91.56 83 GLY A CA 1
ATOM 645 C C . GLY A 1 83 ? 21.906 -20.141 -17.266 1 91.56 83 GLY A C 1
ATOM 646 O O . GLY A 1 83 ? 22.469 -21.094 -16.719 1 91.56 83 GLY A O 1
ATOM 647 N N . ARG A 1 84 ? 21.078 -19.328 -16.656 1 94.38 84 ARG A N 1
ATOM 648 C CA . ARG A 1 84 ? 20.797 -19.484 -15.227 1 94.38 84 ARG A CA 1
ATOM 649 C C . ARG A 1 84 ? 19.312 -19.734 -14.977 1 94.38 84 ARG A C 1
ATOM 651 O O . ARG A 1 84 ? 18.469 -19.312 -15.758 1 94.38 84 ARG A O 1
ATOM 658 N N . PRO A 1 85 ? 19.078 -20.5 -13.891 1 95.44 85 PRO A N 1
ATOM 659 C CA . PRO A 1 85 ? 17.672 -20.75 -13.57 1 95.44 85 PRO A CA 1
ATOM 660 C C . PRO A 1 85 ? 16.891 -19.469 -13.273 1 95.44 85 PRO A C 1
ATOM 662 O O . PRO A 1 85 ? 17.422 -18.562 -12.625 1 95.44 85 PRO A O 1
ATOM 665 N N . LEU A 1 86 ? 15.664 -19.406 -13.742 1 95.25 86 LEU A N 1
ATOM 666 C CA . LEU A 1 86 ? 14.797 -18.234 -13.57 1 95.25 86 LEU A CA 1
ATOM 667 C C . LEU A 1 86 ? 14.617 -17.922 -12.086 1 95.25 86 LEU A C 1
ATOM 669 O O . LEU A 1 86 ? 14.734 -16.75 -11.688 1 95.25 86 LEU A O 1
ATOM 673 N N . ARG A 1 87 ? 14.367 -18.953 -11.312 1 96.44 87 ARG A N 1
ATOM 674 C CA . ARG A 1 87 ? 14.047 -18.766 -9.898 1 96.44 87 ARG A CA 1
ATOM 675 C C . ARG A 1 87 ? 15.188 -18.078 -9.164 1 96.44 87 ARG A C 1
ATOM 677 O O . ARG A 1 87 ? 14.961 -17.156 -8.383 1 96.44 87 ARG A O 1
ATOM 684 N N . GLN A 1 88 ? 16.406 -18.516 -9.438 1 95.81 88 GLN A N 1
ATOM 685 C CA . GLN A 1 88 ? 17.562 -17.938 -8.773 1 95.81 88 GLN A CA 1
ATOM 686 C C . GLN A 1 88 ? 17.75 -16.484 -9.148 1 95.81 88 GLN A C 1
ATOM 688 O O . GLN A 1 88 ? 18.047 -15.641 -8.297 1 95.81 88 GLN A O 1
ATOM 693 N N . GLN A 1 89 ? 17.578 -16.203 -10.359 1 93.88 89 GLN A N 1
ATOM 694 C CA . GLN A 1 89 ? 17.719 -14.828 -10.836 1 93.88 89 GLN A CA 1
ATOM 695 C C . GLN A 1 89 ? 16.672 -13.914 -10.219 1 93.88 89 GLN A C 1
ATOM 697 O O . GLN A 1 89 ? 16.969 -12.797 -9.805 1 93.88 89 GLN A O 1
ATOM 702 N N . LEU A 1 90 ? 15.43 -14.398 -10.164 1 94.06 90 LEU A N 1
ATOM 703 C CA . LEU A 1 90 ? 14.352 -13.602 -9.594 1 94.06 90 LEU A CA 1
ATOM 704 C C . LEU A 1 90 ? 14.57 -13.367 -8.102 1 94.06 90 LEU A C 1
ATOM 706 O O . LEU A 1 90 ? 14.336 -12.266 -7.602 1 94.06 90 LEU A O 1
ATOM 710 N N . LEU A 1 91 ? 15.031 -14.367 -7.414 1 95 91 LEU A N 1
ATOM 711 C CA . LEU A 1 91 ? 15.328 -14.227 -5.992 1 95 91 LEU A CA 1
ATOM 712 C C . LEU A 1 91 ? 16.391 -13.164 -5.758 1 95 91 LEU A C 1
ATOM 714 O O . LEU A 1 91 ? 16.297 -12.375 -4.812 1 95 91 LEU A O 1
ATOM 718 N N . GLU A 1 92 ? 17.328 -13.148 -6.602 1 91.31 92 GLU A N 1
ATOM 719 C CA . GLU A 1 92 ? 18.391 -12.156 -6.496 1 91.31 92 GLU A CA 1
ATOM 720 C C . GLU A 1 92 ? 17.859 -10.75 -6.777 1 91.31 92 GLU A C 1
ATOM 722 O O . GLU A 1 92 ? 18.188 -9.805 -6.062 1 91.31 92 GLU A O 1
ATOM 727 N N . LEU A 1 93 ? 17.109 -10.664 -7.773 1 88.31 93 LEU A N 1
ATOM 728 C CA . LEU A 1 93 ? 16.578 -9.375 -8.195 1 88.31 93 LEU A CA 1
ATOM 729 C C . LEU A 1 93 ? 15.68 -8.781 -7.109 1 88.31 93 LEU A C 1
ATOM 731 O O . LEU A 1 93 ? 15.875 -7.629 -6.707 1 88.31 93 LEU A O 1
ATOM 735 N N . ILE A 1 94 ? 14.789 -9.555 -6.547 1 91.31 94 ILE A N 1
ATOM 736 C CA . ILE A 1 94 ? 13.844 -8.977 -5.598 1 91.31 94 ILE A CA 1
ATOM 737 C C . ILE A 1 94 ? 14.422 -9.031 -4.188 1 91.31 94 ILE A C 1
ATOM 739 O O . ILE A 1 94 ? 13.938 -8.352 -3.281 1 91.31 94 ILE A O 1
ATOM 743 N N . GLY A 1 95 ? 15.5 -9.867 -4.02 1 91.62 95 GLY A N 1
ATOM 744 C CA . GLY A 1 95 ? 16.234 -9.844 -2.762 1 91.62 95 GLY A CA 1
ATOM 745 C C . GLY A 1 95 ? 16.828 -8.484 -2.441 1 91.62 95 GLY A C 1
ATOM 746 O O . GLY A 1 95 ? 16.844 -8.07 -1.281 1 91.62 95 GLY A O 1
ATOM 747 N N . GLY A 1 96 ? 17.344 -7.828 -3.441 1 88 96 GLY A N 1
ATOM 748 C CA . GLY A 1 96 ? 17.828 -6.465 -3.258 1 88 96 GLY A CA 1
ATOM 749 C C . GLY A 1 96 ? 16.75 -5.516 -2.766 1 88 96 GLY A C 1
ATOM 750 O O . GLY A 1 96 ? 17 -4.668 -1.907 1 88 96 GLY A O 1
ATOM 751 N N . LYS A 1 97 ? 15.578 -5.648 -3.252 1 90.31 97 LYS A N 1
ATOM 752 C CA . LYS A 1 97 ? 14.453 -4.824 -2.812 1 90.31 97 LYS A CA 1
ATOM 753 C C . LYS A 1 97 ? 14.086 -5.129 -1.363 1 90.31 97 LYS A C 1
ATOM 755 O O . LYS A 1 97 ? 13.805 -4.215 -0.584 1 90.31 97 LYS A O 1
ATOM 760 N N . MET A 1 98 ? 14.109 -6.379 -1.053 1 93.44 98 MET A N 1
ATOM 761 C CA . MET A 1 98 ? 13.844 -6.789 0.324 1 93.44 98 MET A CA 1
ATOM 762 C C . MET A 1 98 ? 14.836 -6.133 1.284 1 93.44 98 MET A C 1
ATOM 764 O O . MET A 1 98 ? 14.445 -5.664 2.355 1 93.44 98 MET A O 1
ATOM 768 N N . GLN A 1 99 ? 16.031 -6.07 0.884 1 92.06 99 GLN A N 1
ATOM 769 C CA . GLN A 1 99 ? 17.047 -5.441 1.724 1 92.06 99 GLN A CA 1
ATOM 770 C C . GLN A 1 99 ? 16.766 -3.953 1.907 1 92.06 99 GLN A C 1
ATOM 772 O O . GLN A 1 99 ? 17 -3.4 2.984 1 92.06 99 GLN A O 1
ATOM 777 N N . LEU A 1 100 ? 16.312 -3.352 0.898 1 90.81 100 LEU A N 1
ATOM 778 C CA . LEU A 1 100 ? 15.945 -1.942 0.993 1 90.81 100 LEU A CA 1
ATOM 779 C C . LEU A 1 100 ? 14.828 -1.737 2.01 1 90.81 100 LEU A C 1
ATOM 781 O O . LEU A 1 100 ? 14.859 -0.784 2.791 1 90.81 100 LEU A O 1
ATOM 785 N N . PHE A 1 101 ? 13.852 -2.641 2.008 1 93.88 101 PHE A N 1
ATOM 786 C CA . PHE A 1 101 ? 12.727 -2.537 2.928 1 93.88 101 PHE A CA 1
ATOM 787 C C . PHE A 1 101 ? 13.18 -2.742 4.367 1 93.88 101 PHE A C 1
ATOM 789 O O . PHE A 1 101 ? 12.469 -2.377 5.309 1 93.88 101 PHE A O 1
ATOM 796 N N . ASN A 1 102 ? 14.336 -3.309 4.504 1 93.12 102 ASN A N 1
ATOM 797 C CA . ASN A 1 102 ? 14.875 -3.523 5.844 1 93.12 102 ASN A CA 1
ATOM 798 C C . ASN A 1 102 ? 15.797 -2.381 6.266 1 93.12 102 ASN A C 1
ATOM 800 O O . ASN A 1 102 ? 16.328 -2.385 7.375 1 93.12 102 ASN A O 1
ATOM 804 N N . ASP A 1 103 ? 15.977 -1.443 5.449 1 92.44 103 ASP A N 1
ATOM 805 C CA . ASP A 1 103 ? 16.781 -0.264 5.734 1 92.44 103 ASP A CA 1
ATOM 806 C C . ASP A 1 103 ? 15.945 0.841 6.371 1 92.44 103 ASP A C 1
ATOM 808 O O . ASP A 1 103 ? 15.055 1.403 5.727 1 92.44 103 ASP A O 1
ATOM 812 N N . PRO A 1 104 ? 16.281 1.187 7.598 1 90.69 104 PRO A N 1
ATOM 813 C CA . PRO A 1 104 ? 15.477 2.178 8.312 1 90.69 104 PRO A CA 1
ATOM 814 C C . PRO A 1 104 ? 15.461 3.537 7.613 1 90.69 104 PRO A C 1
ATOM 816 O O . PRO A 1 104 ? 14.438 4.234 7.633 1 90.69 104 PRO A O 1
ATOM 819 N N . SER A 1 105 ? 16.547 3.906 7.078 1 88.94 105 SER A N 1
ATOM 820 C CA . SER A 1 105 ? 16.625 5.195 6.398 1 88.94 105 SER A CA 1
ATOM 821 C C . SER A 1 105 ? 15.711 5.227 5.18 1 88.94 105 SER A C 1
ATOM 823 O O . SER A 1 105 ? 15.078 6.246 4.891 1 88.94 105 SER A O 1
ATOM 825 N N . PHE A 1 106 ? 15.711 4.129 4.492 1 91.31 106 PHE A N 1
ATOM 826 C CA . PHE A 1 106 ? 14.828 4.031 3.334 1 91.31 106 PHE A CA 1
ATOM 827 C C . PHE A 1 106 ? 13.367 4.086 3.762 1 91.31 106 PHE A C 1
ATOM 829 O O . PHE A 1 106 ? 12.547 4.738 3.111 1 91.31 106 PHE A O 1
ATOM 836 N N . MET A 1 107 ? 13.047 3.428 4.828 1 91.19 107 MET A N 1
ATOM 837 C CA . MET A 1 107 ? 11.672 3.391 5.305 1 91.19 107 MET A CA 1
ATOM 838 C C . MET A 1 107 ? 11.227 4.766 5.797 1 91.19 107 MET A C 1
ATOM 840 O O . MET A 1 107 ? 10.094 5.18 5.559 1 91.19 107 MET A O 1
ATOM 844 N N . ASP A 1 108 ? 12.117 5.488 6.422 1 87.62 108 ASP A N 1
ATOM 845 C CA . ASP A 1 108 ? 11.812 6.848 6.863 1 87.62 108 ASP A CA 1
ATOM 846 C C . ASP A 1 108 ? 11.539 7.762 5.672 1 87.62 108 ASP A C 1
ATOM 848 O O . ASP A 1 108 ? 10.594 8.547 5.691 1 87.62 108 ASP A O 1
ATOM 852 N N . LEU A 1 109 ? 12.445 7.621 4.766 1 89.62 109 LEU A N 1
ATOM 853 C CA . LEU A 1 109 ? 12.289 8.391 3.535 1 89.62 109 LEU A CA 1
ATOM 854 C C . LEU A 1 109 ? 10.969 8.055 2.846 1 89.62 109 LEU A C 1
ATOM 856 O O . LEU A 1 109 ? 10.242 8.945 2.42 1 89.62 109 LEU A O 1
ATOM 860 N N . SER A 1 110 ? 10.648 6.773 2.771 1 91.31 110 SER A N 1
ATOM 861 C CA . SER A 1 110 ? 9.406 6.309 2.16 1 91.31 110 SER A CA 1
ATOM 862 C C . SER A 1 110 ? 8.188 6.863 2.891 1 91.31 110 SER A C 1
ATOM 864 O O . SER A 1 110 ? 7.219 7.277 2.26 1 91.31 110 SER A O 1
ATOM 866 N N . ARG A 1 111 ? 8.266 6.879 4.145 1 90.31 111 ARG A N 1
ATOM 867 C CA . ARG A 1 111 ? 7.176 7.391 4.969 1 90.31 111 ARG A CA 1
ATOM 868 C C . ARG A 1 111 ? 6.871 8.844 4.625 1 90.31 111 ARG A C 1
ATOM 870 O O . ARG A 1 111 ? 5.707 9.211 4.449 1 90.31 111 ARG A O 1
ATOM 877 N N . VAL A 1 112 ? 7.852 9.633 4.551 1 87.94 112 VAL A N 1
ATOM 878 C CA . VAL A 1 112 ? 7.711 11.062 4.27 1 87.94 112 VAL A CA 1
ATOM 879 C C . VAL A 1 112 ? 7.086 11.258 2.891 1 87.94 112 VAL A C 1
ATOM 881 O O . VAL A 1 112 ? 6.152 12.047 2.732 1 87.94 112 VAL A O 1
ATOM 884 N N . VAL A 1 113 ? 7.586 10.523 1.973 1 88.25 113 VAL A N 1
ATOM 885 C CA . VAL A 1 113 ? 7.137 10.695 0.595 1 88.25 113 VAL A CA 1
ATOM 886 C C . VAL A 1 113 ? 5.699 10.203 0.454 1 88.25 113 VAL A C 1
ATOM 888 O O . VAL A 1 113 ? 4.848 10.898 -0.111 1 88.25 113 VAL A O 1
ATOM 891 N N . MET A 1 114 ? 5.363 9.023 1.007 1 90.25 114 MET A N 1
ATOM 892 C CA . MET A 1 114 ? 4.02 8.461 0.89 1 90.25 114 MET A CA 1
ATOM 893 C C . MET A 1 114 ? 2.998 9.336 1.605 1 90.25 114 MET A C 1
ATOM 895 O O . MET A 1 114 ? 1.88 9.516 1.122 1 90.25 114 MET A O 1
ATOM 899 N N . ALA A 1 115 ? 3.389 9.836 2.705 1 86.25 115 ALA A N 1
ATOM 900 C CA . ALA A 1 115 ? 2.498 10.719 3.453 1 86.25 115 ALA A CA 1
ATOM 901 C C . ALA A 1 115 ? 2.117 11.945 2.623 1 86.25 115 ALA A C 1
ATOM 903 O O . ALA A 1 115 ? 0.953 12.344 2.602 1 86.25 115 ALA A O 1
ATOM 904 N N . GLU A 1 116 ? 3.117 12.484 2.004 1 84 116 GLU A N 1
ATOM 905 C CA . GLU A 1 116 ? 2.857 13.688 1.215 1 84 116 GLU A CA 1
ATOM 906 C C . GLU A 1 116 ? 2.039 13.359 -0.032 1 84 116 GLU A C 1
ATOM 908 O O . GLU A 1 116 ? 1.211 14.164 -0.464 1 84 116 GLU A O 1
ATOM 913 N N . MET A 1 117 ? 2.287 12.242 -0.578 1 84.44 117 MET A N 1
ATOM 914 C CA . MET A 1 117 ? 1.525 11.836 -1.753 1 84.44 117 MET A CA 1
ATOM 915 C C . MET A 1 117 ? 0.048 11.664 -1.413 1 84.44 117 MET A C 1
ATOM 917 O O . MET A 1 117 ? -0.82 11.938 -2.244 1 84.44 117 MET A O 1
ATOM 921 N N . LEU A 1 118 ? -0.236 11.25 -0.281 1 86 118 LEU A N 1
ATOM 922 C CA . LEU A 1 118 ? -1.614 11.055 0.157 1 86 118 LEU A CA 1
ATOM 923 C C . LEU A 1 118 ? -2.289 12.398 0.426 1 86 118 LEU A C 1
ATOM 925 O O . LEU A 1 118 ? -3.512 12.516 0.319 1 86 118 LEU A O 1
ATOM 929 N N . HIS A 1 119 ? -1.548 13.398 0.726 1 78.44 119 HIS A N 1
ATOM 930 C CA . HIS A 1 119 ? -2.105 14.688 1.121 1 78.44 119 HIS A CA 1
ATOM 931 C C . HIS A 1 119 ? -2.311 15.594 -0.088 1 78.44 119 HIS A C 1
ATOM 933 O O . HIS A 1 119 ? -3.229 16.422 -0.104 1 78.44 119 HIS A O 1
ATOM 939 N N . THR A 1 120 ? -1.45 15.539 -1.029 1 75.06 120 THR A N 1
ATOM 940 C CA . THR A 1 120 ? -1.503 16.453 -2.164 1 75.06 120 THR A CA 1
ATOM 941 C C . THR A 1 120 ? -1.622 15.688 -3.475 1 75.06 120 THR A C 1
ATOM 943 O O . THR A 1 120 ? -0.614 15.289 -4.059 1 75.06 120 THR A O 1
ATOM 946 N N . PRO A 1 121 ? -2.826 15.648 -3.992 1 67.31 121 PRO A N 1
ATOM 947 C CA . PRO A 1 121 ? -3.018 14.875 -5.219 1 67.31 121 PRO A CA 1
ATOM 948 C C . PRO A 1 121 ? -2.223 15.422 -6.398 1 67.31 121 PRO A C 1
ATOM 950 O O . PRO A 1 121 ? -1.795 14.656 -7.27 1 67.31 121 PRO A O 1
ATOM 953 N N . GLY A 1 122 ? -2.023 16.688 -6.406 1 66.62 122 GLY A N 1
ATOM 954 C CA . GLY A 1 122 ? -1.244 17.281 -7.48 1 66.62 122 GLY A CA 1
ATOM 955 C C . GLY A 1 122 ? 0.187 16.781 -7.523 1 66.62 122 GLY A C 1
ATOM 956 O O . GLY A 1 122 ? 0.73 16.531 -8.602 1 66.62 122 GLY A O 1
ATOM 957 N N . ARG A 1 123 ? 0.798 16.672 -6.445 1 67.31 123 ARG A N 1
ATOM 958 C CA . ARG A 1 123 ? 2.164 16.172 -6.383 1 67.31 123 ARG A CA 1
ATOM 959 C C . ARG A 1 123 ? 2.227 14.711 -6.809 1 67.31 123 ARG A C 1
ATOM 961 O O . ARG A 1 123 ? 3.168 14.297 -7.488 1 67.31 123 ARG A O 1
ATOM 968 N N . ALA A 1 124 ? 1.21 14.055 -6.539 1 63.78 124 ALA A N 1
ATOM 969 C CA . ALA A 1 124 ? 1.126 12.641 -6.879 1 63.78 124 ALA A CA 1
ATOM 970 C C . ALA A 1 124 ? 1.146 12.438 -8.391 1 63.78 124 ALA A C 1
ATOM 972 O O . ALA A 1 124 ? 1.848 11.555 -8.898 1 63.78 124 ALA A O 1
ATOM 973 N N . LYS A 1 125 ? 0.444 13.281 -9.055 1 66.62 125 LYS A N 1
ATOM 974 C CA . LYS A 1 125 ? 0.356 13.141 -10.508 1 66.62 125 LYS A CA 1
ATOM 975 C C . LYS A 1 125 ? 1.706 13.406 -11.164 1 66.62 125 LYS A C 1
ATOM 977 O O . LYS A 1 125 ? 2.111 12.68 -12.07 1 66.62 125 LYS A O 1
ATOM 982 N N . ALA A 1 126 ? 2.34 14.414 -10.734 1 64.5 126 ALA A N 1
ATOM 983 C CA . ALA A 1 126 ? 3.646 14.758 -11.289 1 64.5 126 ALA A CA 1
ATOM 984 C C . ALA A 1 126 ? 4.66 13.648 -11.031 1 64.5 126 ALA A C 1
ATOM 986 O O . ALA A 1 126 ? 5.473 13.32 -11.898 1 64.5 126 ALA A O 1
ATOM 987 N N . MET A 1 127 ? 4.43 13.062 -9.93 1 64.69 127 MET A N 1
ATOM 988 C CA . MET A 1 127 ? 5.324 11.977 -9.539 1 64.69 127 MET A CA 1
ATOM 989 C C . MET A 1 127 ? 5.035 10.719 -10.352 1 64.69 127 MET A C 1
ATOM 991 O O . MET A 1 127 ? 5.961 10.031 -10.781 1 64.69 127 MET A O 1
ATOM 995 N N . ALA A 1 128 ? 3.797 10.492 -10.539 1 62.34 128 ALA A N 1
ATOM 996 C CA . ALA A 1 128 ? 3.408 9.32 -11.32 1 62.34 128 ALA A CA 1
ATOM 997 C C . ALA A 1 128 ? 4.016 9.375 -12.719 1 62.34 128 ALA A C 1
ATOM 999 O O . ALA A 1 128 ? 4.465 8.352 -13.25 1 62.34 128 ALA A O 1
ATOM 1000 N N . GLU A 1 129 ? 4.07 10.438 -13.234 1 63.78 129 GLU A N 1
ATOM 1001 C CA . GLU A 1 129 ? 4.609 10.641 -14.578 1 63.78 129 GLU A CA 1
ATOM 1002 C C . GLU A 1 129 ? 6.117 10.406 -14.609 1 63.78 129 GLU A C 1
ATOM 1004 O O . GLU A 1 129 ? 6.645 9.852 -15.578 1 63.78 129 GLU A O 1
ATOM 1009 N N . ARG A 1 130 ? 6.668 10.773 -13.562 1 61.31 130 ARG A N 1
ATOM 1010 C CA . ARG A 1 130 ? 8.117 10.602 -13.477 1 61.31 130 ARG A CA 1
ATOM 1011 C C . ARG A 1 130 ? 8.469 9.133 -13.25 1 61.31 130 ARG A C 1
ATOM 1013 O O . ARG A 1 130 ? 9.445 8.633 -13.812 1 61.31 130 ARG A O 1
ATOM 1020 N N . LEU A 1 131 ? 7.66 8.484 -12.508 1 58.84 131 LEU A N 1
ATOM 1021 C CA . LEU A 1 131 ? 7.895 7.086 -12.164 1 58.84 131 LEU A CA 1
ATOM 1022 C C . LEU A 1 131 ? 7.66 6.188 -13.375 1 58.84 131 LEU A C 1
ATOM 1024 O O . LEU A 1 131 ? 8.375 5.199 -13.57 1 58.84 131 LEU A O 1
ATOM 1028 N N . SER A 1 132 ? 6.605 6.465 -14.156 1 54.25 132 SER A N 1
ATOM 1029 C CA . SER A 1 132 ? 6.273 5.648 -15.312 1 54.25 132 SER A CA 1
ATOM 1030 C C . SER A 1 132 ? 7.414 5.637 -16.328 1 54.25 132 SER A C 1
ATOM 1032 O O . SER A 1 132 ? 7.547 4.691 -17.109 1 54.25 132 SER A O 1
ATOM 1034 N N . SER A 1 133 ? 8.141 6.629 -16.281 1 51.72 133 SER A N 1
ATOM 1035 C CA . SER A 1 133 ? 9.164 6.738 -17.312 1 51.72 133 SER A CA 1
ATOM 1036 C C . SER A 1 133 ? 10.414 5.949 -16.938 1 51.72 133 SER A C 1
ATOM 1038 O O . SER A 1 133 ? 11.258 5.684 -17.797 1 51.72 133 SER A O 1
ATOM 1040 N N . ARG A 1 134 ? 10.484 5.723 -15.766 1 52.44 134 ARG A N 1
ATOM 1041 C CA . ARG A 1 134 ? 11.734 5.047 -15.422 1 52.44 134 ARG A CA 1
ATOM 1042 C C . ARG A 1 134 ? 11.57 3.531 -15.477 1 52.44 134 ARG A C 1
ATOM 1044 O O . ARG A 1 134 ? 10.695 2.975 -14.805 1 52.44 134 ARG A O 1
ATOM 1051 N N . GLU A 1 135 ? 11.969 3.104 -16.75 1 53.12 135 GLU A N 1
ATOM 1052 C CA . GLU A 1 135 ? 12.008 1.651 -16.891 1 53.12 135 GLU A CA 1
ATOM 1053 C C . GLU A 1 135 ? 12.703 0.995 -15.703 1 53.12 135 GLU A C 1
ATOM 1055 O O . GLU A 1 135 ? 13.844 1.328 -15.383 1 53.12 135 GLU A O 1
ATOM 1060 N N . GLU A 1 136 ? 11.93 0.277 -14.867 1 67.31 136 GLU A N 1
ATOM 1061 C CA . GLU A 1 136 ? 12.555 -0.429 -13.75 1 67.31 136 GLU A CA 1
ATOM 1062 C C . GLU A 1 136 ? 13.242 -1.707 -14.227 1 67.31 136 GLU A C 1
ATOM 1064 O O . GLU A 1 136 ? 12.961 -2.205 -15.312 1 67.31 136 GLU A O 1
ATOM 1069 N N . GLY A 1 137 ? 14.383 -2.053 -13.656 1 77.12 137 GLY A N 1
ATOM 1070 C CA . GLY A 1 137 ? 15.18 -3.256 -13.836 1 77.12 137 GLY A CA 1
ATOM 1071 C C . GLY A 1 137 ? 14.344 -4.512 -13.969 1 77.12 137 GLY A C 1
ATOM 1072 O O . GLY A 1 137 ? 14.539 -5.305 -14.891 1 77.12 137 GLY A O 1
ATOM 1073 N N . LEU A 1 138 ? 13.188 -4.57 -13.336 1 87.12 138 LEU A N 1
ATOM 1074 C CA . LEU A 1 138 ? 12.445 -5.828 -13.312 1 87.12 138 LEU A CA 1
ATOM 1075 C C . LEU A 1 138 ? 11.633 -6 -14.594 1 87.12 138 LEU A C 1
ATOM 1077 O O . LEU A 1 138 ? 11.641 -7.074 -15.195 1 87.12 138 LEU A O 1
ATOM 1081 N N . PRO A 1 139 ? 10.953 -4.957 -15.117 1 88.69 139 PRO A N 1
ATOM 1082 C CA . PRO A 1 139 ? 10.25 -5.113 -16.391 1 88.69 139 PRO A CA 1
ATOM 1083 C C . PRO A 1 139 ? 11.195 -5.473 -17.547 1 88.69 139 PRO A C 1
ATOM 1085 O O . PRO A 1 139 ? 10.844 -6.289 -18.391 1 88.69 139 PRO A O 1
ATOM 1088 N N . ALA A 1 140 ? 12.305 -4.902 -17.531 1 88 140 ALA A N 1
ATOM 1089 C CA . ALA A 1 140 ? 13.281 -5.211 -18.562 1 88 140 ALA A CA 1
ATOM 1090 C C . ALA A 1 140 ? 13.75 -6.66 -18.469 1 88 140 ALA A C 1
ATOM 1092 O O . ALA A 1 140 ? 13.906 -7.344 -19.484 1 88 140 ALA A O 1
ATOM 1093 N N . TRP A 1 141 ? 14 -7.043 -17.281 1 91.25 141 TRP A N 1
ATOM 1094 C CA . TRP A 1 141 ? 14.391 -8.43 -17.047 1 91.25 141 TRP A CA 1
ATOM 1095 C C . TRP A 1 141 ? 13.297 -9.383 -17.531 1 91.25 141 TRP A C 1
ATOM 1097 O O . TRP A 1 141 ? 13.586 -10.398 -18.172 1 91.25 141 TRP A O 1
ATOM 1107 N N . ILE A 1 142 ? 12.086 -9.094 -17.297 1 92.69 142 ILE A N 1
ATOM 1108 C CA . ILE A 1 142 ? 10.953 -9.93 -17.688 1 92.69 142 ILE A CA 1
ATOM 1109 C C . ILE A 1 142 ? 10.844 -9.977 -19.203 1 92.69 142 ILE A C 1
ATOM 1111 O O . ILE A 1 142 ? 10.633 -11.047 -19.781 1 92.69 142 ILE A O 1
ATOM 1115 N N . ARG A 1 143 ? 11 -8.875 -19.797 1 92.38 143 ARG A N 1
ATOM 1116 C CA . ARG A 1 143 ? 10.969 -8.82 -21.25 1 92.38 143 ARG A CA 1
ATOM 1117 C C . ARG A 1 143 ? 12.039 -9.719 -21.859 1 92.38 143 ARG A C 1
ATOM 1119 O O . ARG A 1 143 ? 11.773 -10.461 -22.797 1 92.38 143 ARG A O 1
ATOM 1126 N N . ASP A 1 144 ? 13.18 -9.617 -21.312 1 93.06 144 ASP A N 1
ATOM 1127 C CA . ASP A 1 144 ? 14.273 -10.461 -21.766 1 93.06 144 ASP A CA 1
ATOM 1128 C C . ASP A 1 144 ? 13.922 -11.945 -21.625 1 93.06 144 ASP A C 1
ATOM 1130 O O . ASP A 1 144 ? 14.164 -12.734 -22.547 1 93.06 144 ASP A O 1
ATOM 1134 N N . ALA A 1 145 ? 13.445 -12.281 -20.531 1 95.25 145 ALA A N 1
ATOM 1135 C CA . ALA A 1 145 ? 13.078 -13.672 -20.266 1 95.25 145 ALA A CA 1
ATOM 1136 C C . ALA A 1 145 ? 11.977 -14.141 -21.203 1 95.25 145 ALA A C 1
ATOM 1138 O O . ALA A 1 145 ? 11.945 -15.305 -21.609 1 95.25 145 ALA A O 1
ATOM 1139 N N . GLN A 1 146 ? 11.031 -13.273 -21.531 1 95.19 146 GLN A N 1
ATOM 1140 C CA . GLN A 1 146 ? 9.984 -13.578 -22.5 1 95.19 146 GLN A CA 1
ATOM 1141 C C . GLN A 1 146 ? 10.57 -13.82 -23.891 1 95.19 146 GLN A C 1
ATOM 1143 O O . GLN A 1 146 ? 10.195 -14.773 -24.562 1 95.19 146 GLN A O 1
ATOM 1148 N N . GLU A 1 147 ? 11.414 -12.961 -24.25 1 93.62 147 GLU A N 1
ATOM 1149 C CA . GLU A 1 147 ? 12.062 -13.086 -25.562 1 93.62 147 GLU A CA 1
ATOM 1150 C C . GLU A 1 147 ? 12.859 -14.383 -25.672 1 93.62 147 GLU A C 1
ATOM 1152 O O . GLU A 1 147 ? 12.953 -14.969 -26.75 1 93.62 147 GLU A O 1
ATOM 1157 N N . ALA A 1 148 ? 13.383 -14.812 -24.594 1 94.31 148 ALA A N 1
ATOM 1158 C CA . ALA A 1 148 ? 14.148 -16.047 -24.547 1 94.31 148 ALA A CA 1
ATOM 1159 C C . ALA A 1 148 ? 13.227 -17.266 -24.453 1 94.31 148 ALA A C 1
ATOM 1161 O O . ALA A 1 148 ? 13.688 -18.406 -24.406 1 94.31 148 ALA A O 1
ATOM 1162 N N . GLY A 1 149 ? 11.953 -17.031 -24.328 1 93.94 149 GLY A N 1
ATOM 1163 C CA . GLY A 1 149 ? 10.969 -18.109 -24.312 1 93.94 149 GLY A CA 1
ATOM 1164 C C . GLY A 1 149 ? 10.844 -18.781 -22.953 1 93.94 149 GLY A C 1
ATOM 1165 O O . GLY A 1 149 ? 10.328 -19.891 -22.859 1 93.94 149 GLY A O 1
ATOM 1166 N N . ARG A 1 150 ? 11.344 -18.094 -21.922 1 94.5 150 ARG A N 1
ATOM 1167 C CA . ARG A 1 150 ? 11.352 -18.703 -20.594 1 94.5 150 ARG A CA 1
ATOM 1168 C C . ARG A 1 150 ? 10.109 -18.297 -19.797 1 94.5 150 ARG A C 1
ATOM 1170 O O . ARG A 1 150 ? 9.719 -18.984 -18.859 1 94.5 150 ARG A O 1
ATOM 1177 N N . LEU A 1 151 ? 9.547 -17.141 -20.156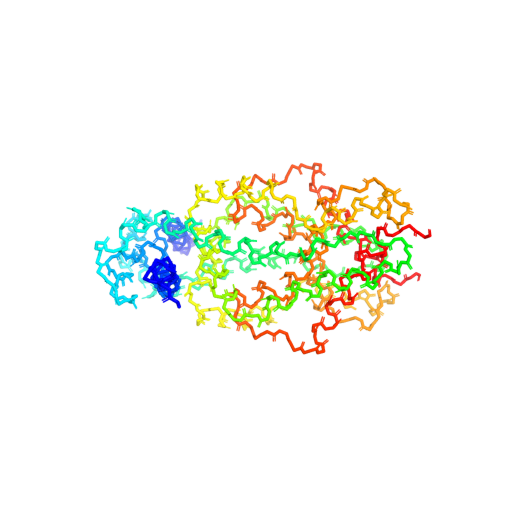 1 95.06 151 LEU A N 1
ATOM 1178 C CA . LEU A 1 151 ? 8.281 -16.672 -19.609 1 95.06 151 LEU A CA 1
ATOM 1179 C C . LEU A 1 151 ? 7.246 -16.484 -20.719 1 95.06 151 LEU A C 1
ATOM 1181 O O . LEU A 1 151 ? 7.605 -16.297 -21.891 1 95.06 151 LEU A O 1
ATOM 1185 N N . ARG A 1 152 ? 6.004 -16.609 -20.328 1 92.94 152 ARG A N 1
ATOM 1186 C CA . ARG A 1 152 ? 4.953 -16.438 -21.328 1 92.94 152 ARG A CA 1
ATOM 1187 C C . ARG A 1 152 ? 5.012 -15.055 -21.953 1 92.94 152 ARG A C 1
ATOM 1189 O O . ARG A 1 152 ? 5.234 -14.062 -21.266 1 92.94 152 ARG A O 1
ATOM 1196 N N . ALA A 1 153 ? 4.691 -15.023 -23.219 1 90.19 153 ALA A N 1
ATOM 1197 C CA . ALA A 1 153 ? 4.895 -13.812 -24.016 1 90.19 153 ALA A CA 1
ATOM 1198 C C . ALA A 1 153 ? 3.666 -12.914 -23.969 1 90.19 153 ALA A C 1
ATOM 1200 O O . ALA A 1 153 ? 3.736 -11.734 -24.344 1 90.19 153 ALA A O 1
ATOM 1201 N N . ASP A 1 154 ? 2.6 -13.359 -23.516 1 89.31 154 ASP A N 1
ATOM 1202 C CA . ASP A 1 154 ? 1.348 -12.617 -23.609 1 89.31 154 ASP A CA 1
ATOM 1203 C C . ASP A 1 154 ? 1.13 -11.734 -22.375 1 89.31 154 ASP A C 1
ATOM 1205 O O . ASP A 1 154 ? 0.132 -11.016 -22.297 1 89.31 154 ASP A O 1
ATOM 1209 N N . ALA A 1 155 ? 2.121 -11.844 -21.5 1 88.62 155 ALA A N 1
ATOM 1210 C CA . ALA A 1 155 ? 1.99 -11.016 -20.312 1 88.62 155 ALA A CA 1
ATOM 1211 C C . ALA A 1 155 ? 2.693 -9.672 -20.484 1 88.62 155 ALA A C 1
ATOM 1213 O O . ALA A 1 155 ? 3.799 -9.617 -21.031 1 88.62 155 ALA A O 1
ATOM 1214 N N . ASP A 1 156 ? 2.023 -8.562 -20.062 1 92.19 156 ASP A N 1
ATOM 1215 C CA . ASP A 1 156 ? 2.684 -7.262 -20.031 1 92.19 156 ASP A CA 1
ATOM 1216 C C . ASP A 1 156 ? 3.795 -7.238 -18.984 1 92.19 156 ASP A C 1
ATOM 1218 O O . ASP A 1 156 ? 3.545 -7.465 -17.797 1 92.19 156 ASP A O 1
ATOM 1222 N N . PRO A 1 157 ? 5.027 -6.949 -19.422 1 91.75 157 PRO A N 1
ATOM 1223 C CA . PRO A 1 157 ? 6.156 -7.012 -18.484 1 91.75 157 PRO A CA 1
ATOM 1224 C C . PRO A 1 157 ? 5.984 -6.074 -17.297 1 91.75 157 PRO A C 1
ATOM 1226 O O . PRO A 1 157 ? 6.34 -6.434 -16.172 1 91.75 157 PRO A O 1
ATOM 1229 N N . LEU A 1 158 ? 5.484 -4.898 -17.5 1 89.06 158 LEU A N 1
ATOM 1230 C CA . LEU A 1 158 ? 5.285 -3.953 -16.422 1 89.06 158 LEU A CA 1
ATOM 1231 C C . LEU A 1 158 ? 4.234 -4.465 -15.438 1 89.06 158 LEU A C 1
ATOM 1233 O O . LEU A 1 158 ? 4.422 -4.383 -14.219 1 89.06 158 LEU A O 1
ATOM 1237 N N . TYR A 1 159 ? 3.234 -4.984 -16.016 1 90.12 159 TYR A N 1
ATOM 1238 C CA . TYR A 1 159 ? 2.17 -5.559 -15.195 1 90.12 159 TYR A CA 1
ATOM 1239 C C . TYR A 1 159 ? 2.686 -6.734 -14.375 1 90.12 159 TYR A C 1
ATOM 1241 O O . TYR A 1 159 ? 2.428 -6.816 -13.172 1 90.12 159 TYR A O 1
ATOM 1249 N N . ALA A 1 160 ? 3.404 -7.598 -15.008 1 91.62 160 ALA A N 1
ATOM 1250 C CA . ALA A 1 160 ? 3.973 -8.758 -14.328 1 91.62 160 ALA A CA 1
ATOM 1251 C C . ALA A 1 160 ? 4.938 -8.336 -13.227 1 91.62 160 ALA A C 1
ATOM 1253 O O . ALA A 1 160 ? 4.961 -8.93 -12.148 1 91.62 160 ALA A O 1
ATOM 1254 N N . ALA A 1 161 ? 5.699 -7.332 -13.484 1 90.38 161 ALA A N 1
ATOM 1255 C CA . ALA A 1 161 ? 6.637 -6.812 -12.492 1 90.38 161 ALA A CA 1
ATOM 1256 C C . ALA A 1 161 ? 5.898 -6.281 -11.266 1 90.38 161 ALA A C 1
ATOM 1258 O O . ALA A 1 161 ? 6.328 -6.504 -10.133 1 90.38 161 ALA A O 1
ATOM 1259 N N . HIS A 1 162 ? 4.812 -5.621 -11.477 1 89.62 162 HIS A N 1
ATOM 1260 C CA . HIS A 1 162 ? 4.016 -5.078 -10.375 1 89.62 162 HIS A CA 1
ATOM 1261 C C . HIS A 1 162 ? 3.426 -6.191 -9.516 1 89.62 162 HIS A C 1
ATOM 1263 O O . HIS A 1 162 ? 3.322 -6.051 -8.297 1 89.62 162 HIS A O 1
ATOM 1269 N N . LEU A 1 163 ? 3.057 -7.203 -10.188 1 88.88 163 LEU A N 1
ATOM 1270 C CA . LEU A 1 163 ? 2.51 -8.336 -9.445 1 88.88 163 LEU A CA 1
ATOM 1271 C C . LEU A 1 163 ? 3.551 -8.922 -8.5 1 88.88 163 LEU A C 1
ATOM 1273 O O . LEU A 1 163 ? 3.26 -9.18 -7.332 1 88.88 163 LEU A O 1
ATOM 1277 N N . LEU A 1 164 ? 4.742 -9.117 -9.039 1 91.38 164 LEU A N 1
ATOM 1278 C CA . LEU A 1 164 ? 5.82 -9.68 -8.234 1 91.38 164 LEU A CA 1
ATOM 1279 C C . LEU A 1 164 ? 6.207 -8.727 -7.109 1 91.38 164 LEU A C 1
ATOM 1281 O O . LEU A 1 164 ? 6.273 -9.125 -5.945 1 91.38 164 LEU A O 1
ATOM 1285 N N . MET A 1 165 ? 6.34 -7.508 -7.387 1 90.75 165 MET A N 1
ATOM 1286 C CA . MET A 1 165 ? 6.734 -6.5 -6.41 1 90.75 165 MET A CA 1
ATOM 1287 C C . MET A 1 165 ? 5.621 -6.258 -5.395 1 90.75 165 MET A C 1
ATOM 1289 O O . MET A 1 165 ? 5.891 -6.004 -4.219 1 90.75 165 MET A O 1
ATOM 1293 N N . GLY A 1 166 ? 4.449 -6.297 -5.883 1 92.06 166 GLY A N 1
ATOM 1294 C CA . GLY A 1 166 ? 3.307 -6.125 -4.996 1 92.06 166 GLY A CA 1
ATOM 1295 C C . GLY A 1 166 ? 3.279 -7.125 -3.857 1 92.06 166 GLY A C 1
ATOM 1296 O O . GLY A 1 166 ? 2.92 -6.781 -2.73 1 92.06 166 GLY A O 1
ATOM 1297 N N . GLN A 1 167 ? 3.643 -8.32 -4.145 1 91.44 167 GLN A N 1
ATOM 1298 C CA . GLN A 1 167 ? 3.684 -9.344 -3.111 1 91.44 167 GLN A CA 1
ATOM 1299 C C . GLN A 1 167 ? 4.715 -9.008 -2.039 1 91.44 167 GLN A C 1
ATOM 1301 O O . GLN A 1 167 ? 4.469 -9.203 -0.848 1 91.44 167 GLN A O 1
ATOM 1306 N N . LEU A 1 168 ? 5.805 -8.5 -2.475 1 92.75 168 LEU A N 1
ATOM 1307 C CA . LEU A 1 168 ? 6.836 -8.102 -1.524 1 92.75 168 LEU A CA 1
ATOM 1308 C C . LEU A 1 168 ? 6.355 -6.941 -0.658 1 92.75 168 LEU A C 1
ATOM 1310 O O . LEU A 1 168 ? 6.527 -6.957 0.563 1 92.75 168 LEU A O 1
ATOM 1314 N N . LYS A 1 169 ? 5.781 -5.992 -1.282 1 94.31 169 LYS A N 1
ATOM 1315 C CA . LYS A 1 169 ? 5.355 -4.789 -0.574 1 94.31 169 LYS A CA 1
ATOM 1316 C C . LYS A 1 169 ? 4.223 -5.094 0.401 1 94.31 169 LYS A C 1
ATOM 1318 O O . LYS A 1 169 ? 4.152 -4.508 1.484 1 94.31 169 LYS A O 1
ATOM 1323 N N . THR A 1 170 ? 3.41 -6.02 0.023 1 93.69 170 THR A N 1
ATOM 1324 C CA . THR A 1 170 ? 2.291 -6.422 0.87 1 93.69 170 THR A CA 1
ATOM 1325 C C . THR A 1 170 ? 2.789 -6.938 2.217 1 93.69 170 THR A C 1
ATOM 1327 O O . THR A 1 170 ? 2.145 -6.727 3.246 1 93.69 170 THR A O 1
ATOM 1330 N N . HIS A 1 171 ? 3.934 -7.547 2.25 1 93.44 171 HIS A N 1
ATOM 1331 C CA . HIS A 1 171 ? 4.375 -8.219 3.469 1 93.44 171 HIS A CA 1
ATOM 1332 C C . HIS A 1 171 ? 5.527 -7.461 4.125 1 93.44 171 HIS A C 1
ATOM 1334 O O . HIS A 1 171 ? 5.723 -7.555 5.34 1 93.44 171 HIS A O 1
ATOM 1340 N N . ALA A 1 172 ? 6.223 -6.656 3.363 1 95.5 172 ALA A N 1
ATOM 1341 C CA . ALA A 1 172 ? 7.496 -6.184 3.898 1 95.5 172 ALA A CA 1
ATOM 1342 C C . ALA A 1 172 ? 7.598 -4.664 3.809 1 95.5 172 ALA A C 1
ATOM 1344 O O . ALA A 1 172 ? 8.617 -4.078 4.18 1 95.5 172 ALA A O 1
ATOM 1345 N N . PHE A 1 173 ? 6.594 -4.027 3.348 1 94.62 173 PHE A N 1
ATOM 1346 C CA . PHE A 1 173 ? 6.68 -2.586 3.154 1 94.62 173 PHE A CA 1
ATOM 1347 C C . PHE A 1 173 ? 5.512 -1.879 3.834 1 94.62 173 PHE A C 1
ATOM 1349 O O . PHE A 1 173 ? 5.691 -1.208 4.852 1 94.62 173 PHE A O 1
ATOM 1356 N N . TRP A 1 174 ? 4.312 -2.145 3.447 1 92.31 174 TRP A N 1
ATOM 1357 C CA . TRP A 1 174 ? 3.139 -1.401 3.891 1 92.31 174 TRP A CA 1
ATOM 1358 C C . TRP A 1 174 ? 2.865 -1.65 5.371 1 92.31 174 TRP A C 1
ATOM 1360 O O . TRP A 1 174 ? 2.617 -0.709 6.129 1 92.31 174 TRP A O 1
ATOM 1370 N N . PRO A 1 175 ? 2.922 -2.959 5.84 1 90.06 175 PRO A N 1
ATOM 1371 C CA . PRO A 1 175 ? 2.695 -3.168 7.273 1 90.06 175 PRO A CA 1
ATOM 1372 C C . PRO A 1 175 ? 3.693 -2.408 8.148 1 90.06 175 PRO A C 1
ATOM 1374 O O . PRO A 1 175 ? 3.334 -1.923 9.219 1 90.06 175 PRO A O 1
ATOM 1377 N N . GLN A 1 176 ? 4.891 -2.336 7.727 1 91.81 176 GLN A N 1
ATOM 1378 C CA . GLN A 1 176 ? 5.922 -1.604 8.461 1 91.81 176 GLN A CA 1
ATOM 1379 C C . GLN A 1 176 ? 5.668 -0.101 8.406 1 91.81 176 GLN A C 1
ATOM 1381 O O . GLN A 1 176 ? 5.816 0.592 9.414 1 91.81 176 GLN A O 1
ATOM 1386 N N . LEU A 1 177 ? 5.234 0.352 7.281 1 90.25 177 LEU A N 1
ATOM 1387 C CA . LEU A 1 177 ? 5.039 1.785 7.094 1 90.25 177 LEU A CA 1
ATOM 1388 C C . LEU A 1 177 ? 3.76 2.256 7.773 1 90.25 177 LEU A C 1
ATOM 1390 O O . LEU A 1 177 ? 3.754 3.289 8.445 1 90.25 177 LEU A O 1
ATOM 1394 N N . LEU A 1 178 ? 2.74 1.49 7.645 1 87.56 178 LEU A N 1
ATOM 1395 C CA . LEU A 1 178 ? 1.416 1.957 8.039 1 87.56 178 LEU A CA 1
ATOM 1396 C C . LEU A 1 178 ? 1.086 1.515 9.461 1 87.56 178 LEU A C 1
ATOM 1398 O O . LEU A 1 178 ? 0.349 2.199 10.18 1 87.56 178 LEU A O 1
ATOM 1402 N N . LEU A 1 179 ? 1.669 0.358 9.852 1 84.69 179 LEU A N 1
ATOM 1403 C CA . LEU A 1 179 ? 1.264 -0.193 11.141 1 84.69 179 LEU A CA 1
ATOM 1404 C C . LEU A 1 179 ? 2.434 -0.203 12.117 1 84.69 179 LEU A C 1
ATOM 1406 O O . LEU A 1 179 ? 2.283 -0.626 13.266 1 84.69 179 LEU A O 1
ATOM 1410 N N . GLY A 1 180 ? 3.582 0.188 11.664 1 85.12 180 GLY A N 1
ATOM 1411 C CA . GLY A 1 180 ? 4.742 0.25 12.539 1 85.12 180 GLY A CA 1
ATOM 1412 C C . GLY A 1 180 ? 5.277 -1.117 12.922 1 85.12 180 GLY A C 1
ATOM 1413 O O . GLY A 1 180 ? 5.918 -1.271 13.961 1 85.12 180 GLY A O 1
ATOM 1414 N N . GLN A 1 181 ? 4.945 -2.078 12.141 1 87.94 181 GLN A N 1
ATOM 1415 C CA . GLN A 1 181 ? 5.469 -3.412 12.414 1 87.94 181 GLN A CA 1
ATOM 1416 C C . GLN A 1 181 ? 6.98 -3.459 12.227 1 87.94 181 GLN A C 1
ATOM 1418 O O . GLN A 1 181 ? 7.535 -2.709 11.422 1 87.94 181 GLN A O 1
ATOM 1423 N N . PRO A 1 182 ? 7.625 -4.273 12.977 1 90.81 182 PRO A N 1
ATOM 1424 C CA . PRO A 1 182 ? 9.07 -4.406 12.773 1 90.81 182 PRO A CA 1
ATOM 1425 C C . PRO A 1 182 ? 9.414 -5.004 11.406 1 90.81 182 PRO A C 1
ATOM 1427 O O . PRO A 1 182 ? 8.578 -5.664 10.789 1 90.81 182 PRO A O 1
ATOM 1430 N N . PRO A 1 183 ? 10.672 -4.715 10.953 1 94.62 183 PRO A N 1
ATOM 1431 C CA . PRO A 1 183 ? 11.094 -5.402 9.727 1 94.62 183 PRO A CA 1
ATOM 1432 C C . PRO A 1 183 ? 11 -6.922 9.844 1 94.62 183 PRO A C 1
ATOM 1434 O O . PRO A 1 183 ? 11.078 -7.465 10.945 1 94.62 183 PRO A O 1
ATOM 1437 N N . LEU A 1 184 ? 10.797 -7.562 8.734 1 95.81 184 LEU A N 1
ATOM 1438 C CA . LEU A 1 184 ? 10.773 -9.023 8.734 1 95.81 184 LEU A CA 1
ATOM 1439 C C . LEU A 1 184 ? 12.125 -9.594 9.156 1 95.81 184 LEU A C 1
ATOM 1441 O O . LEU A 1 184 ? 13.172 -9.062 8.781 1 95.81 184 LEU A O 1
ATOM 1445 N N . ASP A 1 185 ? 12.031 -10.578 9.961 1 96.56 185 ASP A N 1
ATOM 1446 C CA . ASP A 1 185 ? 13.289 -11.258 10.273 1 96.56 185 ASP A CA 1
ATOM 1447 C C . ASP A 1 185 ? 13.75 -12.117 9.102 1 96.56 185 ASP A C 1
ATOM 1449 O O . ASP A 1 185 ? 13.086 -12.18 8.062 1 96.56 185 ASP A O 1
ATOM 1453 N N . ALA A 1 186 ? 14.898 -12.758 9.273 1 96.44 186 ALA A N 1
ATOM 1454 C CA . ALA A 1 186 ? 15.539 -13.469 8.172 1 96.44 186 ALA A CA 1
ATOM 1455 C C . ALA A 1 186 ? 14.664 -14.602 7.66 1 96.44 186 ALA A C 1
ATOM 1457 O O . ALA A 1 186 ? 14.555 -14.82 6.449 1 96.44 186 ALA A O 1
ATOM 1458 N N . ASP A 1 187 ? 14.047 -15.328 8.555 1 96.88 187 ASP A N 1
ATOM 1459 C CA . ASP A 1 187 ? 13.188 -16.438 8.156 1 96.88 187 ASP A CA 1
ATOM 1460 C C . ASP A 1 187 ? 11.953 -15.938 7.418 1 96.88 187 ASP A C 1
ATOM 1462 O O . ASP A 1 187 ? 11.547 -16.531 6.41 1 96.88 187 ASP A O 1
ATOM 1466 N N . GLN A 1 188 ? 11.375 -14.922 7.914 1 95.75 188 GLN A N 1
ATOM 1467 C CA . GLN A 1 188 ? 10.211 -14.328 7.273 1 95.75 188 GLN A CA 1
ATOM 1468 C C . GLN A 1 188 ? 10.555 -13.797 5.883 1 95.75 188 GLN A C 1
ATOM 1470 O O . GLN A 1 188 ? 9.789 -13.977 4.938 1 95.75 188 GLN A O 1
ATOM 1475 N N . GLN A 1 189 ? 11.711 -13.141 5.785 1 97.25 189 GLN A N 1
ATOM 1476 C CA . GLN A 1 189 ? 12.156 -12.625 4.496 1 97.25 189 GLN A CA 1
ATOM 1477 C C . GLN A 1 189 ? 12.297 -13.758 3.477 1 97.25 189 GLN A C 1
ATOM 1479 O O . GLN A 1 189 ? 11.812 -13.641 2.348 1 97.25 189 GLN A O 1
ATOM 1484 N N . ALA A 1 190 ? 12.961 -14.789 3.932 1 96.94 190 ALA A N 1
ATOM 1485 C CA . ALA A 1 190 ? 13.188 -15.93 3.043 1 96.94 190 ALA A CA 1
ATOM 1486 C C . ALA A 1 190 ? 11.859 -16.516 2.562 1 96.94 190 ALA A C 1
ATOM 1488 O O . ALA A 1 190 ? 11.719 -16.859 1.388 1 96.94 190 ALA A O 1
ATOM 1489 N N . GLN A 1 191 ? 10.93 -16.594 3.434 1 95.12 191 GLN A N 1
ATOM 1490 C CA . GLN A 1 191 ? 9.625 -17.141 3.094 1 95.12 191 GLN A CA 1
ATOM 1491 C C . GLN A 1 191 ? 8.898 -16.266 2.08 1 95.12 191 GLN A C 1
ATOM 1493 O O . GLN A 1 191 ? 8.367 -16.766 1.086 1 95.12 191 GLN A O 1
ATOM 1498 N N . VAL A 1 192 ? 8.859 -14.992 2.322 1 95.88 192 VAL A N 1
ATOM 1499 C CA . VAL A 1 192 ? 8.156 -14.055 1.449 1 95.88 192 VAL A CA 1
ATOM 1500 C C . VAL A 1 192 ? 8.805 -14.062 0.064 1 95.88 192 VAL A C 1
ATOM 1502 O O . VAL A 1 192 ? 8.102 -14.094 -0.952 1 95.88 192 VAL A O 1
ATOM 1505 N N . LEU A 1 193 ? 10.133 -14.055 0.026 1 96.81 193 LEU A N 1
ATOM 1506 C CA . LEU A 1 193 ? 10.844 -14.078 -1.249 1 96.81 193 LEU A CA 1
ATOM 1507 C C . LEU A 1 193 ? 10.523 -15.352 -2.025 1 96.81 193 LEU A C 1
ATOM 1509 O O . LEU A 1 193 ? 10.188 -15.289 -3.211 1 96.81 193 LEU A O 1
ATOM 1513 N N . ALA A 1 194 ? 10.586 -16.438 -1.347 1 96.5 194 ALA A N 1
ATOM 1514 C CA . ALA A 1 194 ? 10.328 -17.734 -1.986 1 96.5 194 ALA A CA 1
ATOM 1515 C C . ALA A 1 194 ? 8.898 -17.797 -2.508 1 96.5 194 ALA A C 1
ATOM 1517 O O . ALA A 1 194 ? 8.664 -18.188 -3.654 1 96.5 194 ALA A O 1
ATOM 1518 N N . ASP A 1 195 ? 7.992 -17.391 -1.695 1 93.62 195 ASP A N 1
ATOM 1519 C CA . ASP A 1 195 ? 6.586 -17.469 -2.078 1 93.62 195 ASP A CA 1
ATOM 1520 C C . ASP A 1 195 ? 6.285 -16.547 -3.258 1 93.62 195 ASP A C 1
ATOM 1522 O O . ASP A 1 195 ? 5.578 -16.938 -4.191 1 93.62 195 ASP A O 1
ATOM 1526 N N . ALA A 1 196 ? 6.801 -15.344 -3.209 1 94.19 196 ALA A N 1
ATOM 1527 C CA . ALA A 1 196 ? 6.582 -14.391 -4.289 1 94.19 196 ALA A CA 1
ATOM 1528 C C . ALA A 1 196 ? 7.113 -14.93 -5.617 1 94.19 196 ALA A C 1
ATOM 1530 O O . ALA A 1 196 ? 6.41 -14.914 -6.629 1 94.19 196 ALA A O 1
ATOM 1531 N N . VAL A 1 197 ? 8.305 -15.453 -5.578 1 95.56 197 VAL A N 1
ATOM 1532 C CA . VAL A 1 197 ? 8.961 -15.938 -6.793 1 95.56 197 VAL A CA 1
ATOM 1533 C C . VAL A 1 197 ? 8.258 -17.203 -7.285 1 95.56 197 VAL A C 1
ATOM 1535 O O . VAL A 1 197 ? 7.984 -17.344 -8.484 1 95.56 197 VAL A O 1
ATOM 1538 N N . ASP A 1 198 ? 7.914 -18.094 -6.402 1 94.12 198 ASP A N 1
ATOM 1539 C CA . ASP A 1 198 ? 7.285 -19.344 -6.789 1 94.12 198 ASP A CA 1
ATOM 1540 C C . ASP A 1 198 ? 5.887 -19.109 -7.359 1 94.12 198 ASP A C 1
ATOM 1542 O O . ASP A 1 198 ? 5.488 -19.75 -8.336 1 94.12 198 ASP A O 1
ATOM 1546 N N . MET A 1 199 ? 5.191 -18.203 -6.773 1 91.25 199 MET A N 1
ATOM 1547 C CA . MET A 1 199 ? 3.879 -17.859 -7.312 1 91.25 199 MET A CA 1
ATOM 1548 C C . MET A 1 199 ? 4.004 -17.234 -8.695 1 91.25 199 MET A C 1
ATOM 1550 O O . MET A 1 199 ? 3.258 -17.578 -9.609 1 91.25 199 MET A O 1
ATOM 1554 N N . PHE A 1 200 ? 4.93 -16.344 -8.805 1 93.81 200 PHE A N 1
ATOM 1555 C CA . PHE A 1 200 ? 5.172 -15.672 -10.078 1 93.81 200 PHE A CA 1
ATOM 1556 C C . PHE A 1 200 ? 5.516 -16.672 -11.172 1 93.81 200 PHE A C 1
ATOM 1558 O O . PHE A 1 200 ? 4.91 -16.672 -12.242 1 93.81 200 PHE A O 1
ATOM 1565 N N . LEU A 1 201 ? 6.414 -17.562 -10.812 1 94.06 201 LEU A N 1
ATOM 1566 C CA . LEU A 1 201 ? 6.871 -18.531 -11.805 1 94.06 201 LEU A CA 1
ATOM 1567 C C . LEU A 1 201 ? 5.777 -19.547 -12.109 1 94.06 201 LEU A C 1
ATOM 1569 O O . LEU A 1 201 ? 5.652 -20 -13.25 1 94.06 201 LEU A O 1
ATOM 1573 N N . GLY A 1 202 ? 5.008 -19.938 -11.141 1 90.81 202 GLY A N 1
ATOM 1574 C CA . GLY A 1 202 ? 3.883 -20.828 -11.383 1 90.81 202 GLY A CA 1
ATOM 1575 C C . GLY A 1 202 ? 2.863 -20.266 -12.352 1 90.81 202 GLY A C 1
ATOM 1576 O O . GLY A 1 202 ? 2.207 -21 -13.086 1 90.81 202 GLY A O 1
ATOM 1577 N N . PHE A 1 203 ? 2.834 -18.984 -12.391 1 89.44 203 PHE A N 1
ATOM 1578 C CA . PHE A 1 203 ? 1.824 -18.297 -13.188 1 89.44 203 PHE A CA 1
ATOM 1579 C C . PHE A 1 203 ? 2.396 -17.891 -14.539 1 89.44 203 PHE A C 1
ATOM 1581 O O . PHE A 1 203 ? 1.71 -17.969 -15.562 1 89.44 203 PHE A O 1
ATOM 1588 N N . TYR A 1 204 ? 3.686 -17.547 -14.578 1 91.06 204 TYR A N 1
ATOM 1589 C CA . TYR A 1 204 ? 4.199 -16.922 -15.789 1 91.06 204 TYR A CA 1
ATOM 1590 C C . TYR A 1 204 ? 5.207 -17.812 -16.484 1 91.06 204 TYR A C 1
ATOM 1592 O O . TYR A 1 204 ? 5.516 -17.625 -17.672 1 91.06 204 TYR A O 1
ATOM 1600 N N . ALA A 1 205 ? 5.805 -18.656 -15.766 1 85.94 205 ALA A N 1
ATOM 1601 C CA . ALA A 1 205 ? 6.852 -19.453 -16.391 1 85.94 205 ALA A CA 1
ATOM 1602 C C . ALA A 1 205 ? 6.262 -20.422 -17.422 1 85.94 205 ALA A C 1
ATOM 1604 O O . ALA A 1 205 ? 5.148 -20.922 -17.234 1 85.94 205 ALA A O 1
ATOM 1605 N N . ARG A 1 206 ? 6.867 -20.516 -18.391 1 73.81 206 ARG A N 1
ATOM 1606 C CA . ARG A 1 206 ? 6.5 -21.516 -19.391 1 73.81 206 ARG A CA 1
ATOM 1607 C C . ARG A 1 206 ? 7.105 -22.875 -19.047 1 73.81 206 ARG A C 1
ATOM 1609 O O . ARG A 1 206 ? 8.211 -22.938 -18.516 1 73.81 206 ARG A O 1
ATOM 1616 N N . GLY A 1 207 ? 6.176 -23.859 -18.703 1 61.03 207 GLY A N 1
ATOM 1617 C CA . GLY A 1 207 ? 6.668 -25.219 -18.547 1 61.03 207 GLY A CA 1
ATOM 1618 C C . GLY A 1 207 ? 7.734 -25.578 -19.562 1 61.03 207 GLY A C 1
ATOM 1619 O O . GLY A 1 207 ? 7.875 -24.922 -20.594 1 61.03 207 GLY A O 1
ATOM 1620 N N . MET B 1 1 ? -44.625 7.539 13.523 1 44.88 1 MET B N 1
ATOM 1621 C CA . MET B 1 1 ? -43.188 7.789 13.812 1 44.88 1 MET B CA 1
ATOM 1622 C C . MET B 1 1 ? -43.031 8.641 15.07 1 44.88 1 MET B C 1
ATOM 1624 O O . MET B 1 1 ? -43.406 9.82 15.07 1 44.88 1 MET B O 1
ATOM 1628 N N . THR B 1 2 ? -42.875 8.164 16.25 1 51.59 2 THR B N 1
ATOM 1629 C CA . THR B 1 2 ? -42.938 8.93 17.484 1 51.59 2 THR B CA 1
ATOM 1630 C C . THR B 1 2 ? -41.625 9.703 17.719 1 51.59 2 THR B C 1
ATOM 1632 O O . THR B 1 2 ? -40.594 9.352 17.156 1 51.59 2 THR B O 1
ATOM 1635 N N . ALA B 1 3 ? -41.906 10.82 18.469 1 55.94 3 ALA B N 1
ATOM 1636 C CA . ALA B 1 3 ? -40.844 11.75 18.797 1 55.94 3 ALA B CA 1
ATOM 1637 C C . ALA B 1 3 ? -39.562 11.008 19.203 1 55.94 3 ALA B C 1
ATOM 1639 O O . ALA B 1 3 ? -38.469 11.469 18.922 1 55.94 3 ALA B O 1
ATOM 1640 N N . THR B 1 4 ? -39.781 9.984 19.828 1 58.84 4 THR B N 1
ATOM 1641 C CA . THR B 1 4 ? -38.656 9.203 20.328 1 58.84 4 THR B CA 1
ATOM 1642 C C . THR B 1 4 ? -37.875 8.555 19.188 1 58.84 4 THR B C 1
ATOM 1644 O O . THR B 1 4 ? -36.656 8.398 19.266 1 58.84 4 THR B O 1
ATOM 1647 N N . ASP B 1 5 ? -38.625 8.148 18.219 1 54.31 5 ASP B N 1
ATOM 1648 C CA . ASP B 1 5 ? -37.969 7.52 17.078 1 54.31 5 ASP B CA 1
ATOM 1649 C C . ASP B 1 5 ? -37.188 8.539 16.266 1 54.31 5 ASP B C 1
ATOM 1651 O O . ASP B 1 5 ? -36.125 8.211 15.688 1 54.31 5 ASP B O 1
ATOM 1655 N N . VAL B 1 6 ? -37.656 9.758 16.266 1 56.16 6 VAL B N 1
ATOM 1656 C CA . VAL B 1 6 ? -37.125 10.852 15.461 1 56.16 6 VAL B CA 1
ATOM 1657 C C . VAL B 1 6 ? -35.812 11.32 16.047 1 56.16 6 VAL B C 1
ATOM 1659 O O . VAL B 1 6 ? -34.875 11.633 15.32 1 56.16 6 VAL B O 1
ATOM 1662 N N . LEU B 1 7 ? -35.719 11.266 17.375 1 57.06 7 LEU B N 1
ATOM 1663 C CA . LEU B 1 7 ? -34.562 11.836 18.047 1 57.06 7 LEU B CA 1
ATOM 1664 C C . LEU B 1 7 ? -33.312 10.992 17.797 1 57.06 7 LEU B C 1
ATOM 1666 O O . LEU B 1 7 ? -32.25 11.531 17.484 1 57.06 7 LEU B O 1
ATOM 1670 N N . PRO B 1 8 ? -33.5 9.625 17.984 1 60.34 8 PRO B N 1
ATOM 1671 C CA . PRO B 1 8 ? -32.281 8.836 17.734 1 60.34 8 PRO B CA 1
ATOM 1672 C C . PRO B 1 8 ? -31.781 8.953 16.297 1 60.34 8 PRO B C 1
ATOM 1674 O O . PRO B 1 8 ? -30.578 8.984 16.047 1 60.34 8 PRO B O 1
ATOM 1677 N N . ARG B 1 9 ? -32.719 9.172 15.539 1 67.5 9 ARG B N 1
ATOM 1678 C CA . ARG B 1 9 ? -32.406 9.289 14.125 1 67.5 9 ARG B CA 1
ATOM 1679 C C . ARG B 1 9 ? -31.688 10.617 13.836 1 67.5 9 ARG B C 1
ATOM 1681 O O . ARG B 1 9 ? -30.75 10.664 13.031 1 67.5 9 ARG B O 1
ATOM 1688 N N . LEU B 1 10 ? -32.281 11.602 14.562 1 69.81 10 LEU B N 1
ATOM 1689 C CA . LEU B 1 10 ? -31.656 12.906 14.375 1 69.81 10 LEU B CA 1
ATOM 1690 C C . LEU B 1 10 ? -30.234 12.922 14.93 1 69.81 10 LEU B C 1
ATOM 1692 O O . LEU B 1 10 ? -29.328 13.492 14.312 1 69.81 10 LEU B O 1
ATOM 1696 N N . THR B 1 11 ? -30.078 12.352 16.047 1 77 11 THR B N 1
ATOM 1697 C CA . THR B 1 11 ? -28.766 12.266 16.672 1 77 11 THR B CA 1
ATOM 1698 C C . THR B 1 11 ? -27.797 11.477 15.789 1 77 11 THR B C 1
ATOM 1700 O O . THR B 1 11 ? -26.641 11.867 15.633 1 77 11 THR B O 1
ATOM 1703 N N . ASP B 1 12 ? -28.344 10.453 15.242 1 81.94 12 ASP B N 1
ATOM 1704 C CA . ASP B 1 12 ? -27.516 9.633 14.352 1 81.94 12 ASP B CA 1
ATOM 1705 C C . ASP B 1 12 ? -27.141 10.414 13.094 1 81.94 12 ASP B C 1
ATOM 1707 O O . ASP B 1 12 ? -26 10.312 12.609 1 81.94 12 ASP B O 1
ATOM 1711 N N . ARG B 1 13 ? -28.078 11.234 12.688 1 87.12 13 ARG B N 1
ATOM 1712 C CA . ARG B 1 13 ? -27.812 12.055 11.508 1 87.12 13 ARG B CA 1
ATOM 1713 C C . ARG B 1 13 ? -26.734 13.094 11.797 1 87.12 13 ARG B C 1
ATOM 1715 O O . ARG B 1 13 ? -25.875 13.352 10.953 1 87.12 13 ARG B O 1
ATOM 1722 N N . LYS B 1 14 ? -26.797 13.656 12.969 1 90.62 14 LYS B N 1
ATOM 1723 C CA . LYS B 1 14 ? -25.797 14.648 13.352 1 90.62 14 LYS B CA 1
ATOM 1724 C C . LYS B 1 14 ? -24.422 14.016 13.508 1 90.62 14 LYS B C 1
ATOM 1726 O O . LYS B 1 14 ? -23.406 14.586 13.078 1 90.62 14 LYS B O 1
ATOM 1731 N N . ARG B 1 15 ? -24.438 12.898 14.078 1 92.75 15 ARG B N 1
ATOM 1732 C CA . ARG B 1 15 ? -23.188 12.172 14.242 1 92.75 15 ARG B CA 1
ATOM 1733 C C . ARG B 1 15 ? -22.547 11.891 12.891 1 92.75 15 ARG B C 1
ATOM 1735 O O . ARG B 1 15 ? -21.344 12.102 12.711 1 92.75 15 ARG B O 1
ATOM 1742 N N . GLU B 1 16 ? -23.359 11.477 11.977 1 91.62 16 GLU B N 1
ATOM 1743 C CA . GLU B 1 16 ? -22.875 11.164 10.641 1 91.62 16 GLU B CA 1
ATOM 1744 C C . GLU B 1 16 ? -22.391 12.422 9.922 1 91.62 16 GLU B C 1
ATOM 1746 O O . GLU B 1 16 ? -21.375 12.406 9.227 1 91.62 16 GLU B O 1
ATOM 1751 N N . ALA B 1 17 ? -23.094 13.438 10.125 1 93.62 17 ALA B N 1
ATOM 1752 C CA . ALA B 1 17 ? -22.703 14.703 9.523 1 93.62 17 ALA B CA 1
ATOM 1753 C C . ALA B 1 17 ? -21.344 15.164 10.047 1 93.62 17 ALA B C 1
ATOM 1755 O O . ALA B 1 17 ? -20.531 15.68 9.289 1 93.62 17 ALA B O 1
ATOM 1756 N N . ILE B 1 18 ? -21.141 14.984 11.297 1 95.56 18 ILE B N 1
ATOM 1757 C CA . ILE B 1 18 ? -19.875 15.359 11.922 1 95.56 18 ILE B CA 1
ATOM 1758 C C . ILE B 1 18 ? -18.75 14.508 11.352 1 95.56 18 ILE B C 1
ATOM 1760 O O . ILE B 1 18 ? -17.688 15.023 11 1 95.56 18 ILE B O 1
ATOM 1764 N N . VAL B 1 19 ? -19.031 13.258 11.219 1 93.94 19 VAL B N 1
ATOM 1765 C CA . VAL B 1 19 ? -18.016 12.344 10.703 1 93.94 19 VAL B CA 1
ATOM 1766 C C . VAL B 1 19 ? -17.672 12.703 9.258 1 93.94 19 VAL B C 1
ATOM 1768 O O . VAL B 1 19 ? -16.5 12.789 8.891 1 93.94 19 VAL B O 1
ATOM 1771 N N . GLN B 1 20 ? -18.656 13.008 8.469 1 93.38 20 GLN B N 1
ATOM 1772 C CA . GLN B 1 20 ? -18.422 13.359 7.07 1 93.38 20 GLN B CA 1
ATOM 1773 C C . GLN B 1 20 ? -17.672 14.68 6.949 1 93.38 20 GLN B C 1
ATOM 1775 O O . GLN B 1 20 ? -16.766 14.82 6.117 1 93.38 20 GLN B O 1
ATOM 1780 N N . ALA B 1 21 ? -18 15.555 7.77 1 95.25 21 ALA B N 1
ATOM 1781 C CA . ALA B 1 21 ? -17.312 16.844 7.793 1 95.25 21 ALA B CA 1
ATOM 1782 C C . ALA B 1 21 ? -15.852 16.656 8.195 1 95.25 21 ALA B C 1
ATOM 1784 O O . ALA B 1 21 ? -14.961 17.297 7.629 1 95.25 21 ALA B O 1
ATOM 1785 N N . ALA B 1 22 ? -15.672 15.852 9.172 1 95.12 22 ALA B N 1
ATOM 1786 C CA . ALA B 1 22 ? -14.312 15.578 9.633 1 95.12 22 ALA B CA 1
ATOM 1787 C C . ALA B 1 22 ? -13.469 14.961 8.516 1 95.12 22 ALA B C 1
ATOM 1789 O O . ALA B 1 22 ? -12.32 15.352 8.312 1 95.12 22 ALA B O 1
ATOM 1790 N N . ILE B 1 23 ? -14.047 14.031 7.816 1 91.75 23 ILE B N 1
ATOM 1791 C CA . ILE B 1 23 ? -13.352 13.383 6.719 1 91.75 23 ILE B CA 1
ATOM 1792 C C . ILE B 1 23 ? -12.938 14.422 5.68 1 91.75 23 ILE B C 1
ATOM 1794 O O . ILE B 1 23 ? -11.789 14.438 5.23 1 91.75 23 ILE B O 1
ATOM 1798 N N . ALA B 1 24 ? -13.812 15.266 5.367 1 92.06 24 ALA B N 1
ATOM 1799 C CA . ALA B 1 24 ? -13.531 16.312 4.395 1 92.06 24 ALA B CA 1
ATOM 1800 C C . ALA B 1 24 ? -12.438 17.25 4.902 1 92.06 24 ALA B C 1
ATOM 1802 O O . ALA B 1 24 ? -11.523 17.609 4.156 1 92.06 24 ALA B O 1
ATOM 1803 N N . GLU B 1 25 ? -12.516 17.625 6.16 1 92.31 25 GLU B N 1
ATOM 1804 C CA . GLU B 1 25 ? -11.539 18.531 6.75 1 92.31 25 GLU B CA 1
ATOM 1805 C C . GLU B 1 25 ? -10.164 17.891 6.855 1 92.31 25 GLU B C 1
ATOM 1807 O O . GLU B 1 25 ? -9.148 18.516 6.57 1 92.31 25 GLU B O 1
ATOM 1812 N N . PHE B 1 26 ? -10.195 16.656 7.289 1 88.69 26 PHE B N 1
ATOM 1813 C CA . PHE B 1 26 ? -8.938 15.938 7.406 1 88.69 26 PHE B CA 1
ATOM 1814 C C . PHE B 1 26 ? -8.289 15.758 6.039 1 88.69 26 PHE B C 1
ATOM 1816 O O . PHE B 1 26 ? -7.059 15.781 5.922 1 88.69 26 PHE B O 1
ATOM 1823 N N . ARG B 1 27 ? -9.055 15.539 5.078 1 85.56 27 ARG B N 1
ATOM 1824 C CA . ARG B 1 27 ? -8.539 15.383 3.719 1 85.56 27 ARG B CA 1
ATOM 1825 C C . ARG B 1 27 ? -7.883 16.672 3.232 1 85.56 27 ARG B C 1
ATOM 1827 O O . ARG B 1 27 ? -6.816 16.625 2.611 1 85.56 27 ARG B O 1
ATOM 1834 N N . GLU B 1 28 ? -8.445 17.719 3.533 1 83.88 28 GLU B N 1
ATOM 1835 C CA . GLU B 1 28 ? -8.008 19 3.018 1 83.88 28 GLU B CA 1
ATOM 1836 C C . GLU B 1 28 ? -6.848 19.562 3.838 1 83.88 28 GLU B C 1
ATOM 1838 O O . GLU B 1 28 ? -5.867 20.062 3.277 1 83.88 28 GLU B O 1
ATOM 1843 N N . SER B 1 29 ? -6.934 19.422 5.195 1 84.25 29 SER B N 1
ATOM 1844 C CA . SER B 1 29 ? -6.008 20.156 6.051 1 84.25 29 SER B CA 1
ATOM 1845 C C . SER B 1 29 ? -5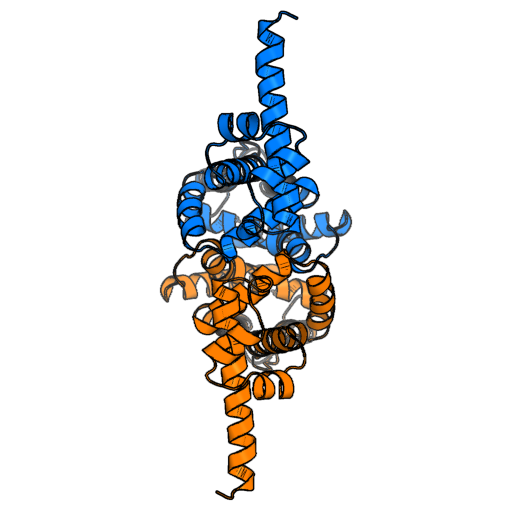.16 19.219 6.895 1 84.25 29 SER B C 1
ATOM 1847 O O . SER B 1 29 ? -4.293 19.656 7.648 1 84.25 29 SER B O 1
ATOM 1849 N N . GLY B 1 30 ? -5.426 17.938 6.699 1 82 30 GLY B N 1
ATOM 1850 C CA . GLY B 1 30 ? -4.742 17 7.566 1 82 30 GLY B CA 1
ATOM 1851 C C . GLY B 1 30 ? -5.332 16.938 8.961 1 82 30 GLY B C 1
ATOM 1852 O O . GLY B 1 30 ? -6.066 17.844 9.375 1 82 30 GLY B O 1
ATOM 1853 N N . PHE B 1 31 ? -5.008 15.93 9.695 1 84.69 31 PHE B N 1
ATOM 1854 C CA . PHE B 1 31 ? -5.492 15.711 11.055 1 84.69 31 PHE B CA 1
ATOM 1855 C C . PHE B 1 31 ? -5.008 16.812 11.992 1 84.69 31 PHE B C 1
ATOM 1857 O O . PHE B 1 31 ? -5.805 17.422 12.711 1 84.69 31 PHE B O 1
ATOM 1864 N N . SER B 1 32 ? -3.736 17.031 11.906 1 81.19 32 SER B N 1
ATOM 1865 C CA . SER B 1 32 ? -3.146 18.031 12.789 1 81.19 32 SER B CA 1
ATOM 1866 C C . SER B 1 32 ? -3.652 19.438 12.469 1 81.19 32 SER B C 1
ATOM 1868 O O . SER B 1 32 ? -3.85 20.25 13.367 1 81.19 32 SER B O 1
ATOM 1870 N N . GLY B 1 33 ? -3.922 19.656 11.258 1 83.44 33 GLY B N 1
ATOM 1871 C CA . GLY B 1 33 ? -4.324 20.984 10.812 1 83.44 33 GLY B CA 1
ATOM 1872 C C . GLY B 1 33 ? -5.809 21.25 10.984 1 83.44 33 GLY B C 1
ATOM 1873 O O . GLY B 1 33 ? -6.289 22.344 10.703 1 83.44 33 GLY B O 1
ATOM 1874 N N . THR B 1 34 ? -6.461 20.25 11.414 1 91.38 34 THR B N 1
ATOM 1875 C CA . THR B 1 34 ? -7.902 20.375 11.578 1 91.38 34 THR B CA 1
ATOM 1876 C C . THR B 1 34 ? -8.266 20.5 13.055 1 91.38 34 THR B C 1
ATOM 1878 O O . THR B 1 34 ? -7.711 19.797 13.906 1 91.38 34 THR B O 1
ATOM 1881 N N . SER B 1 35 ? -9.18 21.484 13.344 1 94.5 35 SER B N 1
ATOM 1882 C CA . SER B 1 35 ? -9.68 21.641 14.703 1 94.5 35 SER B CA 1
ATOM 1883 C C . SER B 1 35 ? -11.117 21.156 14.82 1 94.5 35 SER B C 1
ATOM 1885 O O . SER B 1 35 ? -11.836 21.078 13.82 1 94.5 35 SER B O 1
ATOM 1887 N N . MET B 1 36 ? -11.469 20.906 16.062 1 95.94 36 MET B N 1
ATOM 1888 C CA . MET B 1 36 ? -12.844 20.5 16.328 1 95.94 36 MET B CA 1
ATOM 1889 C C . MET B 1 36 ? -13.812 21.625 15.977 1 95.94 36 MET B C 1
ATOM 1891 O O . MET B 1 36 ? -14.938 21.375 15.523 1 95.94 36 MET B O 1
ATOM 1895 N N . ASP B 1 37 ? -13.383 22.812 16.031 1 96.12 37 ASP B N 1
ATOM 1896 C CA . ASP B 1 37 ? -14.203 23.969 15.688 1 96.12 37 ASP B CA 1
ATOM 1897 C C . ASP B 1 37 ? -14.477 24.016 14.18 1 96.12 37 ASP B C 1
ATOM 1899 O O . ASP B 1 37 ? -15.594 24.312 13.758 1 96.12 37 ASP B O 1
ATOM 1903 N N . ARG B 1 38 ? -13.508 23.75 13.508 1 95.81 38 ARG B N 1
ATOM 1904 C CA . ARG B 1 38 ? -13.648 23.734 12.055 1 95.81 38 ARG B CA 1
ATOM 1905 C C . ARG B 1 38 ? -14.594 22.625 11.617 1 95.81 38 ARG B C 1
ATOM 1907 O O . ARG B 1 38 ? -15.391 22.797 10.688 1 95.81 38 ARG B O 1
ATOM 1914 N N . VAL B 1 39 ? -14.492 21.484 12.266 1 97.06 39 VAL B N 1
ATOM 1915 C CA . VAL B 1 39 ? -15.375 20.359 11.969 1 97.06 39 VAL B CA 1
ATOM 1916 C C . VAL B 1 39 ? -16.812 20.734 12.273 1 97.06 39 VAL B C 1
ATOM 1918 O O . VAL B 1 39 ? -17.719 20.453 11.492 1 97.06 39 VAL B O 1
ATOM 1921 N N . ALA B 1 40 ? -16.969 21.406 13.383 1 97.06 40 ALA B N 1
ATOM 1922 C CA . ALA B 1 40 ? -18.312 21.859 13.773 1 97.06 40 ALA B CA 1
ATOM 1923 C C . ALA B 1 40 ? -18.906 22.781 12.719 1 97.06 40 ALA B C 1
ATOM 1925 O O . ALA B 1 40 ? -20.047 22.594 12.281 1 97.06 40 ALA B O 1
ATOM 1926 N N . ALA B 1 41 ? -18.141 23.734 12.312 1 97.06 41 ALA B N 1
ATOM 1927 C CA . ALA B 1 41 ? -18.562 24.688 11.305 1 97.06 41 ALA B CA 1
ATOM 1928 C C . ALA B 1 41 ? -18.922 24 9.992 1 97.06 41 ALA B C 1
ATOM 1930 O O . ALA B 1 41 ? -19.953 24.281 9.391 1 97.06 41 ALA B O 1
ATOM 1931 N N . ALA B 1 42 ? -18.125 23.109 9.609 1 95.69 42 ALA B N 1
ATOM 1932 C CA . ALA B 1 42 ? -18.328 22.391 8.352 1 95.69 42 ALA B CA 1
ATOM 1933 C C . ALA B 1 42 ? -19.562 21.5 8.414 1 95.69 42 ALA B C 1
ATOM 1935 O O . ALA B 1 42 ? -20.25 21.312 7.402 1 95.69 42 ALA B O 1
ATOM 1936 N N . ALA B 1 43 ? -19.812 20.969 9.555 1 96.06 43 ALA B N 1
ATOM 1937 C CA . ALA B 1 43 ? -20.953 20.062 9.742 1 96.06 43 ALA B CA 1
ATOM 1938 C C . ALA B 1 43 ? -22.25 20.828 9.953 1 96.06 43 ALA B C 1
ATOM 1940 O O . ALA B 1 43 ? -23.328 20.25 9.938 1 96.06 43 ALA B O 1
ATOM 1941 N N . GLY B 1 44 ? -22.125 22.109 10.195 1 96.19 44 GLY B N 1
ATOM 1942 C CA . GLY B 1 44 ? -23.297 22.922 10.445 1 96.19 44 GLY B CA 1
ATOM 1943 C C . GLY B 1 44 ? -23.922 22.688 11.805 1 96.19 44 GLY B C 1
ATOM 1944 O O . GLY B 1 44 ? -25.141 22.688 11.938 1 96.19 44 GLY B O 1
ATOM 1945 N N . VAL B 1 45 ? -23.125 22.344 12.766 1 96.12 45 VAL B N 1
ATOM 1946 C CA . VAL B 1 45 ? -23.594 22.125 14.133 1 96.12 45 VAL B CA 1
ATOM 1947 C C . VAL B 1 45 ? -22.781 22.969 15.109 1 96.12 45 VAL B C 1
ATOM 1949 O O . VAL B 1 45 ? -21.766 23.562 14.719 1 96.12 45 VAL B O 1
ATOM 1952 N N . SER B 1 46 ? -23.266 22.984 16.281 1 95 46 SER B N 1
ATOM 1953 C CA . SER B 1 46 ? -22.531 23.734 17.297 1 95 46 SER B CA 1
ATOM 1954 C C . SER B 1 46 ? -21.328 22.969 17.797 1 95 46 SER B C 1
ATOM 1956 O O . SER B 1 46 ? -21.281 21.734 17.688 1 95 46 SER B O 1
ATOM 1958 N N . LYS B 1 47 ? -20.359 23.688 18.328 1 95.06 47 LYS B N 1
ATOM 1959 C CA . LYS B 1 47 ? -19.203 23.078 18.969 1 95.06 47 LYS B CA 1
ATOM 1960 C C . LYS B 1 47 ? -19.641 22.109 20.078 1 95.06 47 LYS B C 1
ATOM 1962 O O . LYS B 1 47 ? -19.094 21.016 20.188 1 95.06 47 LYS B O 1
ATOM 1967 N N . ARG B 1 48 ? -20.609 22.578 20.875 1 95.31 48 ARG B N 1
ATOM 1968 C CA . ARG B 1 48 ? -21.109 21.75 21.969 1 95.31 48 ARG B CA 1
ATOM 1969 C C . ARG B 1 48 ? -21.656 20.422 21.453 1 95.31 48 ARG B C 1
ATOM 1971 O O . ARG B 1 48 ? -21.406 19.375 22.047 1 95.31 48 ARG B O 1
ATOM 1978 N N . THR B 1 49 ? -22.344 20.5 20.375 1 94.56 49 THR B N 1
ATOM 1979 C CA . THR B 1 49 ? -22.906 19.312 19.766 1 94.56 49 THR B CA 1
ATOM 1980 C C . THR B 1 49 ? -21.812 18.344 19.344 1 94.56 49 THR B C 1
ATOM 1982 O O . THR B 1 49 ? -21.906 17.141 19.578 1 94.56 49 THR B O 1
ATOM 1985 N N . VAL B 1 50 ? -20.719 18.828 18.672 1 96.25 50 VAL B N 1
ATOM 1986 C CA . VAL B 1 50 ? -19.609 17.984 18.234 1 96.25 50 VAL B CA 1
ATOM 1987 C C . VAL B 1 50 ? -18.953 17.297 19.438 1 96.25 50 VAL B C 1
ATOM 1989 O O . VAL B 1 50 ? -18.719 16.094 19.422 1 96.25 50 VAL B O 1
ATOM 1992 N N . TYR B 1 51 ? -18.812 18.031 20.516 1 95.69 51 TYR B N 1
ATOM 1993 C CA . TYR B 1 51 ? -18.109 17.5 21.688 1 95.69 51 TYR B CA 1
ATOM 1994 C C . TYR B 1 51 ? -19 16.516 22.453 1 95.69 51 TYR B C 1
ATOM 1996 O O . TYR B 1 51 ? -18.484 15.617 23.125 1 95.69 51 TYR B O 1
ATOM 2004 N N . ASN B 1 52 ? -20.297 16.719 22.328 1 95.19 52 ASN B N 1
ATOM 2005 C CA . ASN B 1 52 ? -21.219 15.75 22.906 1 95.19 52 ASN B CA 1
ATOM 2006 C C . ASN B 1 52 ? -21.094 14.383 22.25 1 95.19 52 ASN B C 1
ATOM 2008 O O . ASN B 1 52 ? -21.203 13.352 22.906 1 95.19 52 ASN B O 1
ATOM 2012 N N . HIS B 1 53 ? -20.844 14.406 21 1 95.31 53 HIS B N 1
ATOM 2013 C CA . HIS B 1 53 ? -20.734 13.156 20.25 1 95.31 53 HIS B CA 1
ATOM 2014 C C . HIS B 1 53 ? -19.312 12.609 20.312 1 95.31 53 HIS B C 1
ATOM 2016 O O . HIS B 1 53 ? -19.109 11.391 20.391 1 95.31 53 HIS B O 1
ATOM 2022 N N . PHE B 1 54 ? -18.344 13.562 20.203 1 96.31 54 PHE B N 1
ATOM 2023 C CA . PHE B 1 54 ? -16.922 13.195 20.172 1 96.31 54 PHE B CA 1
ATOM 2024 C C . PHE B 1 54 ? -16.125 14.102 21.094 1 96.31 54 PHE B C 1
ATOM 2026 O O . PHE B 1 54 ? -15.695 15.188 20.688 1 96.31 54 PHE B O 1
ATOM 2033 N N . PRO B 1 55 ? -15.734 13.578 22.203 1 95.25 55 PRO B N 1
ATOM 2034 C CA . PRO B 1 55 ? -15.086 14.398 23.234 1 95.25 55 PRO B CA 1
ATOM 2035 C C . PRO B 1 55 ? -13.719 14.914 22.797 1 95.25 55 PRO B C 1
ATOM 2037 O O . PRO B 1 55 ? -13.203 15.883 23.359 1 95.25 55 PRO B O 1
ATOM 2040 N N . SER B 1 56 ? -13.133 14.172 21.797 1 93.25 56 SER B N 1
ATOM 2041 C CA . SER B 1 56 ? -11.828 14.609 21.312 1 93.25 56 SER B CA 1
ATOM 2042 C C . SER B 1 56 ? -11.664 14.312 19.828 1 93.25 56 SER B C 1
ATOM 2044 O O . SER B 1 56 ? -12.414 13.523 19.266 1 93.25 56 SER B O 1
ATOM 2046 N N . LYS B 1 57 ? -10.68 14.977 19.297 1 92.38 57 LYS B N 1
ATOM 2047 C CA . LYS B 1 57 ? -10.352 14.727 17.906 1 92.38 57 LYS B CA 1
ATOM 2048 C C . LYS B 1 57 ? -9.914 13.281 17.688 1 92.38 57 LYS B C 1
ATOM 2050 O O . LYS B 1 57 ? -10.211 12.68 16.656 1 92.38 57 LYS B O 1
ATOM 2055 N N . ASP B 1 58 ? -9.297 12.75 18.734 1 88.75 58 ASP B N 1
ATOM 2056 C CA . ASP B 1 58 ? -8.859 11.359 18.656 1 88.75 58 ASP B CA 1
ATOM 2057 C C . ASP B 1 58 ? -10.055 10.406 18.625 1 88.75 58 ASP B C 1
ATOM 2059 O O . ASP B 1 58 ? -10.047 9.422 17.891 1 88.75 58 ASP B O 1
ATOM 2063 N N . GLU B 1 59 ? -10.984 10.688 19.359 1 90.44 59 GLU B N 1
ATOM 2064 C CA . GLU B 1 59 ? -12.188 9.867 19.344 1 90.44 59 GLU B CA 1
ATOM 2065 C C . GLU B 1 59 ? -12.93 9.984 18.016 1 90.44 59 GLU B C 1
ATOM 2067 O O . GLU B 1 59 ? -13.508 9 17.531 1 90.44 59 GLU B O 1
ATOM 2072 N N . LEU B 1 60 ? -12.922 11.203 17.531 1 92.88 60 LEU B N 1
ATOM 2073 C CA . LEU B 1 60 ? -13.516 11.406 16.219 1 92.88 60 LEU B CA 1
ATOM 2074 C C . LEU B 1 60 ? -12.781 10.602 15.156 1 92.88 60 LEU B C 1
ATOM 2076 O O . LEU B 1 60 ? -13.406 9.938 14.32 1 92.88 60 LEU B O 1
ATOM 2080 N N . PHE B 1 61 ? -11.547 10.586 15.219 1 89.44 61 PHE B N 1
ATOM 2081 C CA . PHE B 1 61 ? -10.742 9.812 14.289 1 89.44 61 PHE B CA 1
ATOM 2082 C C . PHE B 1 61 ? -10.977 8.32 14.477 1 89.44 61 PHE B C 1
ATOM 2084 O O . PHE B 1 61 ? -11.055 7.574 13.492 1 89.44 61 PHE B O 1
ATOM 2091 N N . SER B 1 62 ? -11.078 7.898 15.719 1 86.88 62 SER B N 1
ATOM 2092 C CA . SER B 1 62 ? -11.375 6.496 15.992 1 86.88 62 SER B CA 1
ATOM 2093 C C . SER B 1 62 ? -12.688 6.07 15.336 1 86.88 62 SER B C 1
ATOM 2095 O O . SER B 1 62 ? -12.797 4.957 14.82 1 86.88 62 SER B O 1
ATOM 2097 N N . ALA B 1 63 ? -13.594 6.945 15.336 1 88.12 63 ALA B N 1
ATOM 2098 C CA . ALA B 1 63 ? -14.875 6.648 14.703 1 88.12 63 ALA B CA 1
ATOM 2099 C C . ALA B 1 63 ? -14.719 6.512 13.188 1 88.12 63 ALA B C 1
ATOM 2101 O O . ALA B 1 63 ? -15.367 5.664 12.57 1 88.12 63 ALA B O 1
ATOM 2102 N N . ILE B 1 64 ? -13.922 7.32 12.625 1 89.31 64 ILE B N 1
ATOM 2103 C CA . ILE B 1 64 ? -13.625 7.254 11.203 1 89.31 64 ILE B CA 1
ATOM 2104 C C . ILE B 1 64 ? -12.922 5.938 10.883 1 89.31 64 ILE B C 1
ATOM 2106 O O . ILE B 1 64 ? -13.266 5.262 9.906 1 89.31 64 ILE B O 1
ATOM 2110 N N . LEU B 1 65 ? -12.023 5.547 11.688 1 86 65 LEU B N 1
ATOM 2111 C CA . LEU B 1 65 ? -11.32 4.277 11.539 1 86 65 LEU B CA 1
ATOM 2112 C C . LEU B 1 65 ? -12.297 3.107 11.602 1 86 65 LEU B C 1
ATOM 2114 O O . LEU B 1 65 ? -12.195 2.172 10.805 1 86 65 LEU B O 1
ATOM 2118 N N . ASP B 1 66 ? -13.133 3.203 12.516 1 83.12 66 ASP B N 1
ATOM 2119 C CA . ASP B 1 66 ? -14.148 2.156 12.664 1 83.12 66 ASP B CA 1
ATOM 2120 C C . ASP B 1 66 ? -15.008 2.049 11.406 1 83.12 66 ASP B C 1
ATOM 2122 O O . ASP B 1 66 ? -15.336 0.945 10.969 1 83.12 66 ASP B O 1
ATOM 2126 N N . GLN B 1 67 ? -15.328 3.15 10.875 1 84.69 67 GLN B N 1
ATOM 2127 C CA . GLN B 1 67 ? -16.125 3.156 9.648 1 84.69 67 GLN B CA 1
ATOM 2128 C C . GLN B 1 67 ? -15.359 2.508 8.5 1 84.69 67 GLN B C 1
ATOM 2130 O O . GLN B 1 67 ? -15.922 1.72 7.738 1 84.69 67 GLN B O 1
ATOM 2135 N N . LEU B 1 68 ? -14.141 2.828 8.375 1 85.75 68 LEU B N 1
ATOM 2136 C CA . LEU B 1 68 ? -13.32 2.234 7.332 1 85.75 68 LEU B CA 1
ATOM 2137 C C . LEU B 1 68 ? -13.242 0.72 7.496 1 85.75 68 LEU B C 1
ATOM 2139 O O . LEU B 1 68 ? -13.406 -0.023 6.527 1 85.75 68 LEU B O 1
ATOM 2143 N N . TRP B 1 69 ? -13.023 0.299 8.688 1 79.69 69 TRP B N 1
ATOM 2144 C CA . TRP B 1 69 ? -12.906 -1.125 8.977 1 79.69 69 TRP B CA 1
ATOM 2145 C C . TRP B 1 69 ? -14.211 -1.854 8.688 1 79.69 69 TRP B C 1
ATOM 2147 O O . TRP B 1 69 ? -14.211 -2.941 8.109 1 79.69 69 TRP B O 1
ATOM 2157 N N . ASN B 1 70 ? -15.219 -1.224 9.094 1 80 70 ASN B N 1
ATOM 2158 C CA . ASN B 1 70 ? -16.516 -1.839 8.875 1 80 70 ASN B CA 1
ATOM 2159 C C . ASN B 1 70 ? -16.828 -1.978 7.387 1 80 70 ASN B C 1
ATOM 2161 O O . ASN B 1 70 ? -17.406 -2.98 6.961 1 80 70 ASN B O 1
ATOM 2165 N N . ARG B 1 71 ? -16.469 -1.02 6.691 1 82.31 71 ARG B N 1
ATOM 2166 C CA . ARG B 1 71 ? -16.703 -1.075 5.25 1 82.31 71 ARG B CA 1
ATOM 2167 C C . ARG B 1 71 ? -15.758 -2.076 4.586 1 82.31 71 ARG B C 1
ATOM 2169 O O . ARG B 1 71 ? -16.156 -2.766 3.641 1 82.31 71 ARG B O 1
ATOM 2176 N N . SER B 1 72 ? -14.586 -2.133 5.055 1 79.06 72 SER B N 1
ATOM 2177 C CA . SER B 1 72 ? -13.562 -2.994 4.461 1 79.06 72 SER B CA 1
ATOM 2178 C C . SER B 1 72 ? -13.836 -4.465 4.762 1 79.06 72 SER B C 1
ATOM 2180 O O . SER B 1 72 ? -13.562 -5.336 3.934 1 79.06 72 SER B O 1
ATOM 2182 N N . HIS B 1 73 ? -14.227 -4.793 5.934 1 69.44 73 HIS B N 1
ATOM 2183 C CA . HIS B 1 73 ? -14.383 -6.176 6.371 1 69.44 73 HIS B CA 1
ATOM 2184 C C . HIS B 1 73 ? -15.82 -6.656 6.18 1 69.44 73 HIS B C 1
ATOM 2186 O O . HIS B 1 73 ? -16.125 -7.816 6.449 1 69.44 73 HIS B O 1
ATOM 2192 N N . ALA B 1 74 ? -16.672 -5.809 5.758 1 59.41 74 ALA B N 1
ATOM 2193 C CA . ALA B 1 74 ? -18.031 -6.27 5.488 1 59.41 74 ALA B CA 1
ATOM 2194 C C . ALA B 1 74 ? -18.031 -7.305 4.363 1 59.41 74 ALA B C 1
ATOM 2196 O O . ALA B 1 74 ? -18.547 -7.039 3.275 1 59.41 74 ALA B O 1
ATOM 2197 N N . LEU B 1 75 ? -16.812 -8.055 4.266 1 57 75 LEU B N 1
ATOM 2198 C CA . LEU B 1 75 ? -16.953 -9.172 3.336 1 57 75 LEU B CA 1
ATOM 2199 C C . LEU B 1 75 ? -18.047 -10.133 3.791 1 57 75 LEU B C 1
ATOM 2201 O O . LEU B 1 75 ? -18.219 -10.359 4.988 1 57 75 LEU B O 1
ATOM 2205 N N . PRO B 1 76 ? -18.922 -10.297 2.768 1 56.28 76 PRO B N 1
ATOM 2206 C CA . PRO B 1 76 ? -19.984 -11.25 3.141 1 56.28 76 PRO B CA 1
ATOM 2207 C C . PRO B 1 76 ? -19.438 -12.469 3.883 1 56.28 76 PRO B C 1
ATOM 2209 O O . PRO B 1 76 ? -18.297 -12.875 3.656 1 56.28 76 PRO B O 1
ATOM 2212 N N . ASP B 1 77 ? -19.891 -12.641 5.07 1 62.56 77 ASP B N 1
ATOM 2213 C CA . ASP B 1 77 ? -19.609 -13.891 5.773 1 62.56 77 ASP B CA 1
ATOM 2214 C C . ASP B 1 77 ? -19.719 -15.086 4.832 1 62.56 77 ASP B C 1
ATOM 2216 O O . ASP B 1 77 ? -20.719 -15.82 4.855 1 62.56 77 ASP B O 1
ATOM 2220 N N . LEU B 1 78 ? -18.797 -15.039 3.832 1 70.25 78 LEU B N 1
ATOM 2221 C CA . LEU B 1 78 ? -18.938 -16.172 2.924 1 70.25 78 LEU B CA 1
ATOM 2222 C C . LEU B 1 78 ? -18.109 -17.359 3.418 1 70.25 78 LEU B C 1
ATOM 2224 O O . LEU B 1 78 ? -16.969 -17.203 3.834 1 70.25 78 LEU B O 1
ATOM 2228 N N . ARG B 1 79 ? -18.766 -18.375 3.682 1 82 79 ARG B N 1
ATOM 2229 C CA . ARG B 1 79 ? -18.188 -19.672 3.982 1 82 79 ARG B CA 1
ATOM 2230 C C . ARG B 1 79 ? -17.922 -20.453 2.705 1 82 79 ARG B C 1
ATOM 2232 O O . ARG B 1 79 ? -18.594 -20.266 1.695 1 82 79 ARG B O 1
ATOM 2239 N N . HIS B 1 80 ? -16.859 -21.172 2.846 1 90.88 80 HIS B N 1
ATOM 2240 C CA . HIS B 1 80 ? -16.531 -22.031 1.716 1 90.88 80 HIS B CA 1
ATOM 2241 C C . HIS B 1 80 ? -17.641 -23.031 1.444 1 90.88 80 HIS B C 1
ATOM 2243 O O . HIS B 1 80 ? -18.203 -23.625 2.377 1 90.88 80 HIS B O 1
ATOM 2249 N N . ASP B 1 81 ? -18.094 -23.125 0.273 1 92.12 81 ASP B N 1
ATOM 2250 C CA . ASP B 1 81 ? -19.062 -24.109 -0.201 1 92.12 81 ASP B CA 1
ATOM 2251 C C . ASP B 1 81 ? -18.375 -25.188 -1.034 1 92.12 81 ASP B C 1
ATOM 2253 O O . ASP B 1 81 ? -18 -24.953 -2.186 1 92.12 81 ASP B O 1
ATOM 2257 N N . ALA B 1 82 ? -18.281 -26.391 -0.527 1 90.19 82 ALA B N 1
ATOM 2258 C CA . ALA B 1 82 ? -17.594 -27.5 -1.175 1 90.19 82 ALA B CA 1
ATOM 2259 C C . ALA B 1 82 ? -18.281 -27.906 -2.471 1 90.19 82 ALA B C 1
ATOM 2261 O O . ALA B 1 82 ? -17.688 -28.578 -3.316 1 90.19 82 ALA B O 1
ATOM 2262 N N . GLY B 1 83 ? -19.5 -27.438 -2.59 1 91.5 83 GLY B N 1
ATOM 2263 C CA . GLY B 1 83 ? -20.266 -27.797 -3.771 1 91.5 83 GLY B CA 1
ATOM 2264 C C . GLY B 1 83 ? -20.062 -26.844 -4.93 1 91.5 83 GLY B C 1
ATOM 2265 O O . GLY B 1 83 ? -20.594 -27.062 -6.02 1 91.5 83 GLY B O 1
ATOM 2266 N N . ARG B 1 84 ? -19.266 -25.828 -4.68 1 94.31 84 ARG B N 1
ATOM 2267 C CA . ARG B 1 84 ? -19.016 -24.828 -5.715 1 94.31 84 ARG B CA 1
ATOM 2268 C C . ARG B 1 84 ? -17.531 -24.75 -6.047 1 94.31 84 ARG B C 1
ATOM 2270 O O . ARG B 1 84 ? -16.688 -25.031 -5.203 1 94.31 84 ARG B O 1
ATOM 2277 N N . PRO B 1 85 ? -17.281 -24.391 -7.32 1 95.31 85 PRO B N 1
ATOM 2278 C CA . PRO B 1 85 ? -15.875 -24.25 -7.691 1 95.31 85 PRO B CA 1
ATOM 2279 C C . PRO B 1 85 ? -15.164 -23.172 -6.887 1 95.31 85 PRO B C 1
ATOM 2281 O O . PRO B 1 85 ? -15.734 -22.109 -6.617 1 95.31 85 PRO B O 1
ATOM 2284 N N . LEU B 1 86 ? -13.922 -23.453 -6.52 1 95.19 86 LEU B N 1
ATOM 2285 C CA . LEU B 1 86 ? -13.102 -22.531 -5.727 1 95.19 86 LEU B CA 1
ATOM 2286 C C . LEU B 1 86 ? -12.961 -21.188 -6.418 1 95.19 86 LEU B C 1
ATOM 2288 O O . LEU B 1 86 ? -13.133 -20.141 -5.789 1 95.19 86 LEU B O 1
ATOM 2292 N N . ARG B 1 87 ? -12.68 -21.25 -7.703 1 96.38 87 ARG B N 1
ATOM 2293 C CA . ARG B 1 87 ? -12.398 -20.047 -8.469 1 96.38 87 ARG B CA 1
ATOM 2294 C C . ARG B 1 87 ? -13.578 -19.078 -8.43 1 96.38 87 ARG B C 1
ATOM 2296 O O . ARG B 1 87 ? -13.391 -17.875 -8.219 1 96.38 87 ARG B O 1
ATOM 2303 N N . GLN B 1 88 ? -14.766 -19.609 -8.609 1 95.81 88 GLN B N 1
ATOM 2304 C CA . GLN B 1 88 ? -15.961 -18.781 -8.617 1 95.81 88 GLN B CA 1
ATOM 2305 C C . GLN B 1 88 ? -16.188 -18.125 -7.254 1 95.81 88 GLN B C 1
ATOM 2307 O O . GLN B 1 88 ? -16.531 -16.953 -7.172 1 95.81 88 GLN B O 1
ATOM 2312 N N . GLN B 1 89 ? -16 -18.875 -6.266 1 93.88 89 GLN B N 1
ATOM 2313 C CA . GLN B 1 89 ? -16.203 -18.344 -4.918 1 93.88 89 GLN B CA 1
ATOM 2314 C C . GLN B 1 89 ? -15.188 -17.25 -4.594 1 93.88 89 GLN B C 1
ATOM 2316 O O . GLN B 1 89 ? -15.539 -16.234 -4.004 1 93.88 89 GLN B O 1
ATOM 2321 N N . LEU B 1 90 ? -13.938 -17.484 -4.977 1 94.06 90 LEU B N 1
ATOM 2322 C CA . LEU B 1 90 ? -12.898 -16.5 -4.715 1 94.06 90 LEU B CA 1
ATOM 2323 C C . LEU B 1 90 ? -13.156 -15.211 -5.496 1 94.06 90 LEU B C 1
ATOM 2325 O O . LEU B 1 90 ? -12.977 -14.109 -4.973 1 94.06 90 LEU B O 1
ATOM 2329 N N . LEU B 1 91 ? -13.586 -15.344 -6.715 1 94.94 91 LEU B N 1
ATOM 2330 C CA . LEU B 1 91 ? -13.914 -14.172 -7.527 1 94.94 91 LEU B CA 1
ATOM 2331 C C . LEU B 1 91 ? -15.023 -13.352 -6.879 1 94.94 91 LEU B C 1
ATOM 2333 O O . LEU B 1 91 ? -14.969 -12.117 -6.883 1 94.94 91 LEU B O 1
ATOM 2337 N N . GLU B 1 92 ? -15.945 -14.023 -6.348 1 91.25 92 GLU B N 1
ATOM 2338 C CA . GLU B 1 92 ? -17.047 -13.344 -5.672 1 91.25 92 GLU B CA 1
ATOM 2339 C C . GLU B 1 92 ? -16.562 -12.641 -4.406 1 91.25 92 GLU B C 1
ATOM 2341 O O . GLU B 1 92 ? -16.938 -11.492 -4.145 1 91.25 92 GLU B O 1
ATOM 2346 N N . LEU B 1 93 ? -15.797 -13.32 -3.68 1 88.31 93 LEU B N 1
ATOM 2347 C CA . LEU B 1 93 ? -15.297 -12.789 -2.414 1 88.31 93 LEU B CA 1
ATOM 2348 C C . LEU B 1 93 ? -14.453 -11.547 -2.643 1 88.31 93 LEU B C 1
ATOM 2350 O O . LEU B 1 93 ? -14.688 -10.5 -2.027 1 88.31 93 LEU B O 1
ATOM 2354 N N . ILE B 1 94 ? -13.539 -11.578 -3.588 1 91.31 94 ILE B N 1
ATOM 2355 C CA . ILE B 1 94 ? -12.633 -10.453 -3.742 1 91.31 94 ILE B CA 1
ATOM 2356 C C . ILE B 1 94 ? -13.234 -9.43 -4.703 1 91.31 94 ILE B C 1
ATOM 2358 O O . ILE B 1 94 ? -12.789 -8.281 -4.758 1 91.31 94 ILE B O 1
ATOM 2362 N N . GLY B 1 95 ? -14.281 -9.875 -5.465 1 91.62 95 GLY B N 1
ATOM 2363 C CA . GLY B 1 95 ? -15.031 -8.922 -6.266 1 91.62 95 GLY B CA 1
ATOM 2364 C C . GLY B 1 95 ? -15.68 -7.832 -5.441 1 91.62 95 GLY B C 1
ATOM 2365 O O . GLY B 1 95 ? -15.742 -6.676 -5.871 1 91.62 95 GLY B O 1
ATOM 2366 N N . GLY B 1 96 ? -16.203 -8.188 -4.309 1 88 96 GLY B N 1
ATOM 2367 C CA . GLY B 1 96 ? -16.734 -7.191 -3.395 1 88 96 GLY B CA 1
ATOM 2368 C C . GLY B 1 96 ? -15.703 -6.164 -2.963 1 88 96 GLY B C 1
ATOM 2369 O O . GLY B 1 96 ? -16.016 -4.973 -2.875 1 88 96 GLY B O 1
ATOM 2370 N N . LYS B 1 97 ? -14.531 -6.578 -2.732 1 90.38 97 LYS B N 1
ATOM 2371 C CA . LYS B 1 97 ? -13.445 -5.672 -2.363 1 90.38 97 LYS B CA 1
ATOM 2372 C C . LYS B 1 97 ? -13.094 -4.742 -3.52 1 90.38 97 LYS B C 1
ATOM 2374 O O . LYS B 1 97 ? -12.859 -3.549 -3.312 1 90.38 97 LYS B O 1
ATOM 2379 N N . MET B 1 98 ? -13.07 -5.316 -4.676 1 93.5 98 MET B N 1
ATOM 2380 C CA . MET B 1 98 ? -12.82 -4.512 -5.867 1 93.5 98 MET B CA 1
ATOM 2381 C C . MET B 1 98 ? -13.844 -3.391 -5.996 1 93.5 98 MET B C 1
ATOM 2383 O O . MET B 1 98 ? -13.492 -2.256 -6.32 1 93.5 98 MET B O 1
ATOM 2387 N N . GLN B 1 99 ? -15.039 -3.701 -5.707 1 92.12 99 GLN B N 1
ATOM 2388 C CA . GLN B 1 99 ? -16.094 -2.691 -5.777 1 92.12 99 GLN B CA 1
ATOM 2389 C C . GLN B 1 99 ? -15.867 -1.587 -4.75 1 92.12 99 GLN B C 1
ATOM 2391 O O . GLN B 1 99 ? -16.141 -0.415 -5.023 1 92.12 99 GL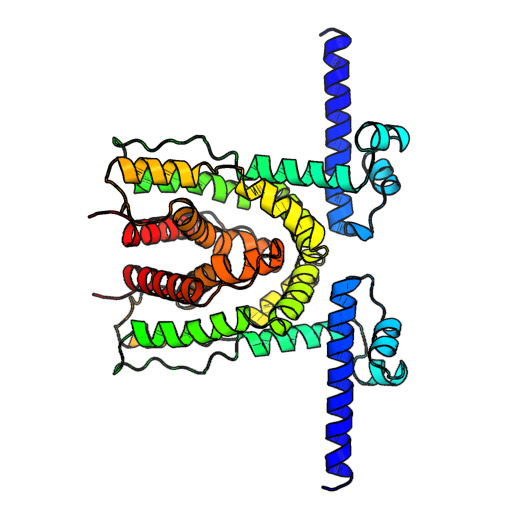N B O 1
ATOM 2396 N N . LEU B 1 100 ? -15.422 -1.955 -3.639 1 90.81 100 LEU B N 1
ATOM 2397 C CA . LEU B 1 100 ? -15.109 -0.967 -2.611 1 90.81 100 LEU B CA 1
ATOM 2398 C C . LEU B 1 100 ? -14.016 -0.014 -3.09 1 90.81 100 LEU B C 1
ATOM 2400 O O . LEU B 1 100 ? -14.102 1.195 -2.863 1 90.81 100 LEU B O 1
ATOM 2404 N N . PHE B 1 101 ? -13 -0.554 -3.758 1 93.88 101 PHE B N 1
ATOM 2405 C CA . PHE B 1 101 ? -11.898 0.26 -4.25 1 93.88 101 PHE B CA 1
ATOM 2406 C C . PHE B 1 101 ? -12.367 1.216 -5.336 1 93.88 101 PHE B C 1
ATOM 2408 O O . PHE B 1 101 ? -11.688 2.199 -5.645 1 93.88 101 PHE B O 1
ATOM 2415 N N . ASN B 1 102 ? -13.5 0.906 -5.883 1 93.12 102 ASN B N 1
ATOM 2416 C CA . ASN B 1 102 ? -14.055 1.771 -6.918 1 93.12 102 ASN B CA 1
ATOM 2417 C C . ASN B 1 102 ? -15.031 2.791 -6.332 1 93.12 102 ASN B C 1
ATOM 2419 O O . ASN B 1 102 ? -15.578 3.621 -7.062 1 93.12 102 ASN B O 1
ATOM 2423 N N . ASP B 1 103 ? -15.227 2.76 -5.105 1 92.44 103 ASP B N 1
ATOM 2424 C CA . ASP B 1 103 ? -16.094 3.705 -4.402 1 92.44 103 ASP B CA 1
ATOM 2425 C C . ASP B 1 103 ? -15.297 4.934 -3.949 1 92.44 103 ASP B C 1
ATOM 2427 O O . ASP B 1 103 ? -14.43 4.832 -3.084 1 92.44 103 ASP B O 1
ATOM 2431 N N . PRO B 1 104 ? -15.672 6.09 -4.473 1 90.62 104 PRO B N 1
ATOM 2432 C CA . PRO B 1 104 ? -14.906 7.301 -4.156 1 90.62 104 PRO B CA 1
ATOM 2433 C C . PRO B 1 104 ? -14.93 7.641 -2.668 1 90.62 104 PRO B C 1
ATOM 2435 O O . PRO B 1 104 ? -13.938 8.141 -2.127 1 90.62 104 PRO B O 1
ATOM 2438 N N . SER B 1 105 ? -16.031 7.426 -2.057 1 88.81 105 SER B N 1
ATOM 2439 C CA . SER B 1 105 ? -16.141 7.73 -0.634 1 88.81 105 SER B CA 1
ATOM 2440 C C . SER B 1 105 ? -15.211 6.844 0.19 1 88.81 105 SER B C 1
ATOM 2442 O O . SER B 1 105 ? -14.617 7.305 1.17 1 88.81 105 SER B O 1
ATOM 2444 N N . PHE B 1 106 ? -15.164 5.609 -0.196 1 91.25 106 PHE B N 1
ATOM 2445 C CA . PHE B 1 106 ? -14.258 4.695 0.488 1 91.25 106 PHE B CA 1
ATOM 2446 C C . PHE B 1 106 ? -12.805 5.113 0.282 1 91.25 106 PHE B C 1
ATOM 2448 O O . PHE B 1 106 ? -12 5.07 1.217 1 91.25 106 PHE B O 1
ATOM 2455 N N . MET B 1 107 ? -12.484 5.523 -0.914 1 91 107 MET B N 1
ATOM 2456 C CA . MET B 1 107 ? -11.109 5.918 -1.224 1 91 107 MET B CA 1
ATOM 2457 C C . MET B 1 107 ? -10.734 7.195 -0.478 1 91 107 MET B C 1
ATOM 2459 O O . MET B 1 107 ? -9.609 7.32 0.017 1 91 107 MET B O 1
ATOM 2463 N N . ASP B 1 108 ? -11.656 8.109 -0.349 1 87.5 108 ASP B N 1
ATOM 2464 C CA . ASP B 1 108 ? -11.414 9.328 0.413 1 87.5 108 ASP B CA 1
ATOM 2465 C C . ASP B 1 108 ? -11.156 9.016 1.885 1 87.5 108 ASP B C 1
ATOM 2467 O O . ASP B 1 108 ? -10.234 9.57 2.49 1 87.5 108 ASP B O 1
ATOM 2471 N N . LEU B 1 109 ? -12.031 8.188 2.346 1 89.5 109 LEU B N 1
ATOM 2472 C CA . LEU B 1 109 ? -11.883 7.746 3.727 1 89.5 109 LEU B CA 1
ATOM 2473 C C . LEU B 1 109 ? -10.547 7.051 3.936 1 89.5 109 LEU B C 1
ATOM 2475 O O . LEU B 1 109 ? -9.844 7.328 4.91 1 89.5 109 LEU B O 1
ATOM 2479 N N . SER B 1 110 ? -10.18 6.18 3.016 1 91.19 110 SER B N 1
ATOM 2480 C CA . SER B 1 110 ? -8.906 5.461 3.074 1 91.19 110 SER B CA 1
ATOM 2481 C C . SER B 1 110 ? -7.727 6.426 3.051 1 91.19 110 SER B C 1
ATOM 2483 O O . SER B 1 110 ? -6.758 6.246 3.793 1 91.19 110 SER B O 1
ATOM 2485 N N . ARG B 1 111 ? -7.82 7.395 2.252 1 90.25 111 ARG B N 1
ATOM 2486 C CA . ARG B 1 111 ? -6.766 8.398 2.135 1 90.25 111 ARG B CA 1
ATOM 2487 C C . ARG B 1 111 ? -6.508 9.078 3.473 1 90.25 111 ARG B C 1
ATOM 2489 O O . ARG B 1 111 ? -5.359 9.227 3.891 1 90.25 111 ARG B O 1
ATOM 2496 N N . VAL B 1 112 ? -7.523 9.484 4.117 1 87.88 112 VAL B N 1
ATOM 2497 C CA . VAL B 1 112 ? -7.434 10.188 5.395 1 87.88 112 VAL B CA 1
ATOM 2498 C C . VAL B 1 112 ? -6.793 9.281 6.441 1 87.88 112 VAL B C 1
ATOM 2500 O O . VAL B 1 112 ? -5.887 9.703 7.164 1 87.88 112 VAL B O 1
ATOM 2503 N N . VAL B 1 113 ? -7.246 8.094 6.453 1 88.12 113 VAL B N 1
ATOM 2504 C CA . VAL B 1 113 ? -6.777 7.168 7.48 1 88.12 113 VAL B CA 1
ATOM 2505 C C . VAL B 1 113 ? -5.32 6.797 7.219 1 88.12 113 VAL B C 1
ATOM 2507 O O . VAL B 1 113 ? -4.488 6.844 8.133 1 88.12 113 VAL B O 1
ATOM 2510 N N . MET B 1 114 ? -4.949 6.48 5.973 1 90.06 114 MET B N 1
ATOM 2511 C CA . MET B 1 114 ? -3.584 6.082 5.641 1 90.06 114 MET B CA 1
ATOM 2512 C C . MET B 1 114 ? -2.611 7.234 5.871 1 90.06 114 MET B C 1
ATOM 2514 O O . MET B 1 114 ? -1.491 7.023 6.34 1 90.06 114 MET B O 1
ATOM 2518 N N . ALA B 1 115 ? -3.037 8.383 5.527 1 86.19 115 ALA B N 1
ATOM 2519 C CA . ALA B 1 115 ? -2.195 9.555 5.742 1 86.19 115 ALA B CA 1
ATOM 2520 C C . ALA B 1 115 ? -1.851 9.719 7.219 1 86.19 115 ALA B C 1
ATOM 2522 O O . ALA B 1 115 ? -0.705 10.016 7.566 1 86.19 115 ALA B O 1
ATOM 2523 N N . GLU B 1 116 ? -2.854 9.547 8.008 1 84 116 GLU B N 1
ATOM 2524 C CA . GLU B 1 116 ? -2.631 9.719 9.445 1 84 116 GLU B CA 1
ATOM 2525 C C . GLU B 1 116 ? -1.777 8.594 10.008 1 84 116 GLU B C 1
ATOM 2527 O O . GLU B 1 116 ? -0.974 8.812 10.922 1 84 116 GLU B O 1
ATOM 2532 N N . MET B 1 117 ? -1.962 7.453 9.5 1 84.31 117 MET B N 1
ATOM 2533 C CA . MET B 1 117 ? -1.165 6.316 9.961 1 84.31 117 MET B CA 1
ATOM 2534 C C . MET B 1 117 ? 0.312 6.527 9.641 1 84.31 117 MET B C 1
ATOM 2536 O O . MET B 1 117 ? 1.182 6.098 10.398 1 84.31 117 MET B O 1
ATOM 2540 N N . LEU B 1 118 ? 0.593 7.133 8.602 1 85.94 118 LEU B N 1
ATOM 2541 C CA . LEU B 1 118 ? 1.971 7.398 8.203 1 85.94 118 LEU B CA 1
ATOM 2542 C C . LEU B 1 118 ? 2.588 8.492 9.062 1 85.94 118 LEU B C 1
ATOM 2544 O O . LEU B 1 118 ? 3.809 8.547 9.227 1 85.94 118 LEU B O 1
ATOM 2548 N N . HIS B 1 119 ? 1.81 9.336 9.633 1 78.5 119 HIS B N 1
ATOM 2549 C CA . HIS B 1 119 ? 2.311 10.484 10.375 1 78.5 119 HIS B CA 1
ATOM 2550 C C . HIS B 1 119 ? 2.504 10.148 11.852 1 78.5 119 HIS B C 1
ATOM 2552 O O . HIS B 1 119 ? 3.393 10.695 12.508 1 78.5 119 HIS B O 1
ATOM 2558 N N . THR B 1 120 ? 1.659 9.359 12.391 1 74.88 120 THR B N 1
ATOM 2559 C CA . THR B 1 120 ? 1.701 9.086 13.82 1 74.88 120 THR B CA 1
ATOM 2560 C C . THR B 1 120 ? 1.878 7.59 14.078 1 74.88 120 THR B C 1
ATOM 2562 O O . THR B 1 120 ? 0.901 6.84 14.109 1 74.88 120 THR B O 1
ATOM 2565 N N . PRO B 1 121 ? 3.088 7.219 14.422 1 67.31 121 PRO B N 1
ATOM 2566 C CA . PRO B 1 121 ? 3.338 5.789 14.617 1 67.31 121 PRO B CA 1
ATOM 2567 C C . PRO B 1 121 ? 2.529 5.203 15.773 1 67.31 121 PRO B C 1
ATOM 2569 O O . PRO B 1 121 ? 2.152 4.027 15.734 1 67.31 121 PRO B O 1
ATOM 2572 N N . GLY B 1 122 ? 2.266 6.008 16.75 1 66.56 122 GLY B N 1
ATOM 2573 C CA . GLY B 1 122 ? 1.471 5.531 17.875 1 66.56 122 GLY B CA 1
ATOM 2574 C C . GLY B 1 122 ? 0.067 5.113 17.484 1 66.56 122 GLY B C 1
ATOM 2575 O O . GLY B 1 122 ? -0.446 4.102 17.953 1 66.56 122 GLY B O 1
ATOM 2576 N N . ARG B 1 123 ? -0.547 5.848 16.688 1 67.81 123 ARG B N 1
ATOM 2577 C CA . ARG B 1 123 ? -1.887 5.512 16.219 1 67.81 123 ARG B CA 1
ATOM 2578 C C . ARG B 1 123 ? -1.867 4.238 15.375 1 67.81 123 ARG B C 1
ATOM 2580 O O . ARG B 1 123 ? -2.777 3.412 15.469 1 67.81 123 ARG B O 1
ATOM 2587 N N . ALA B 1 124 ? -0.813 4.082 14.742 1 64.06 124 ALA B N 1
ATOM 2588 C CA . ALA B 1 124 ? -0.652 2.914 13.883 1 64.06 124 ALA B CA 1
ATOM 2589 C C . ALA B 1 124 ? -0.644 1.626 14.695 1 64.06 124 ALA B C 1
ATOM 2591 O O . ALA B 1 124 ? -1.288 0.643 14.328 1 64.06 124 ALA B O 1
ATOM 2592 N N . LYS B 1 125 ? 0.031 1.689 15.781 1 67.12 125 LYS B N 1
ATOM 2593 C CA . LYS B 1 125 ? 0.145 0.497 16.609 1 67.12 125 LYS B CA 1
ATOM 2594 C C . LYS B 1 125 ? -1.207 0.107 17.203 1 67.12 125 LYS B C 1
ATOM 2596 O O . LYS B 1 125 ? -1.568 -1.071 17.219 1 67.12 125 LYS B O 1
ATOM 2601 N N . ALA B 1 126 ? -1.905 1.061 17.688 1 64.44 126 ALA B N 1
ATOM 2602 C CA . ALA B 1 126 ? -3.219 0.802 18.266 1 64.44 126 ALA B CA 1
ATOM 2603 C C . ALA B 1 126 ? -4.184 0.254 17.219 1 64.44 126 ALA B C 1
ATOM 2605 O O . ALA B 1 126 ? -4.977 -0.647 17.516 1 64.44 126 ALA B O 1
ATOM 2606 N N . MET B 1 127 ? -3.945 0.724 16.078 1 65 127 MET B N 1
ATOM 2607 C CA . MET B 1 127 ? -4.789 0.289 14.969 1 65 127 MET B CA 1
ATOM 2608 C C . MET B 1 127 ? -4.438 -1.131 14.539 1 65 127 MET B C 1
ATOM 2610 O O . MET B 1 127 ? -5.324 -1.94 14.273 1 65 127 MET B O 1
ATOM 2614 N N . ALA B 1 128 ? -3.18 -1.367 14.523 1 62.47 128 ALA B N 1
ATOM 2615 C CA . ALA B 1 128 ? -2.729 -2.705 14.148 1 62.47 128 ALA B CA 1
ATOM 2616 C C . ALA B 1 128 ? -3.324 -3.762 15.078 1 62.47 128 ALA B C 1
ATOM 2618 O O . ALA B 1 128 ? -3.717 -4.84 14.625 1 62.47 128 ALA B O 1
ATOM 2619 N N . GLU B 1 129 ? -3.422 -3.465 16.219 1 63.91 129 GLU B N 1
ATOM 2620 C CA . GLU B 1 129 ? -3.953 -4.379 17.219 1 63.91 129 GLU B CA 1
ATOM 2621 C C . GLU B 1 129 ? -5.449 -4.609 17.016 1 63.91 129 GLU B C 1
ATOM 2623 O O . GLU B 1 129 ? -5.941 -5.727 17.203 1 63.91 129 GLU B O 1
ATOM 2628 N N . ARG B 1 130 ? -6.039 -3.598 16.609 1 61.34 130 ARG B N 1
ATOM 2629 C CA . ARG B 1 130 ? -7.477 -3.699 16.391 1 61.34 130 ARG B CA 1
ATOM 2630 C C . ARG B 1 130 ? -7.77 -4.484 15.109 1 61.34 130 ARG B C 1
ATOM 2632 O O . ARG B 1 130 ? -8.719 -5.273 15.07 1 61.34 130 ARG B O 1
ATOM 2639 N N . LEU B 1 131 ? -6.949 -4.293 14.156 1 58.66 131 LEU B N 1
ATOM 2640 C CA . LEU B 1 131 ? -7.125 -4.949 12.867 1 58.66 131 LEU B CA 1
ATOM 2641 C C . LEU B 1 131 ? -6.844 -6.445 12.969 1 58.66 131 LEU B C 1
ATOM 2643 O O . LEU B 1 131 ? -7.508 -7.254 12.32 1 58.66 131 LEU B O 1
ATOM 2647 N N . SER B 1 132 ? -5.812 -6.824 13.734 1 54.16 132 SER B N 1
ATOM 2648 C CA . SER B 1 132 ? -5.441 -8.227 13.883 1 54.16 132 SER B CA 1
ATOM 2649 C C . SER B 1 132 ? -6.578 -9.039 14.5 1 54.16 132 SER B C 1
ATOM 2651 O O . SER B 1 132 ? -6.668 -10.25 14.289 1 54.16 132 SER B O 1
ATOM 2653 N N . SER B 1 133 ? -7.328 -8.375 15.203 1 51.53 133 SER B N 1
ATOM 2654 C CA . SER B 1 133 ? -8.344 -9.117 15.938 1 51.53 133 SER B CA 1
ATOM 2655 C C . SER B 1 133 ? -9.57 -9.383 15.07 1 51.53 133 SER B C 1
ATOM 2657 O O . SER B 1 133 ? -10.406 -10.227 15.398 1 51.53 133 SER B O 1
ATOM 2659 N N . ARG B 1 134 ? -9.648 -8.641 14.141 1 52.09 134 ARG B N 1
ATOM 2660 C CA . ARG B 1 134 ? -10.883 -8.852 13.383 1 52.09 134 ARG B CA 1
ATOM 2661 C C . ARG B 1 134 ? -10.68 -9.891 12.289 1 52.09 134 ARG B C 1
ATOM 2663 O O . ARG B 1 134 ? -9.766 -9.766 11.461 1 52.09 134 ARG B O 1
ATOM 2670 N N . GLU B 1 135 ? -11.109 -11.117 12.766 1 52.97 135 GLU B N 1
ATOM 2671 C CA . GLU B 1 135 ? -11.125 -12.195 11.781 1 52.97 135 GLU B CA 1
ATOM 2672 C C . GLU B 1 135 ? -11.758 -11.742 10.469 1 52.97 135 GLU B C 1
ATOM 2674 O O . GLU B 1 135 ? -12.898 -11.281 10.453 1 52.97 135 GLU B O 1
ATOM 2679 N N . GLU B 1 136 ? -10.945 -11.555 9.414 1 67 136 GLU B N 1
ATOM 2680 C CA . GLU B 1 136 ? -11.508 -11.188 8.125 1 67 136 GLU B CA 1
ATOM 2681 C C . GLU B 1 136 ? -12.141 -12.398 7.434 1 67 136 GLU B C 1
ATOM 2683 O O . GLU B 1 136 ? -11.844 -13.539 7.773 1 67 136 GLU B O 1
ATOM 2688 N N . GLY B 1 137 ? -13.273 -12.203 6.766 1 76.94 137 GLY B N 1
ATOM 2689 C CA . GLY B 1 137 ? -14.023 -13.141 5.934 1 76.94 137 GLY B CA 1
ATOM 2690 C C . GLY B 1 137 ? -13.125 -14.016 5.074 1 76.94 137 GLY B C 1
ATOM 2691 O O . GLY B 1 137 ? -13.289 -15.242 5.059 1 76.94 137 GLY B O 1
ATOM 2692 N N . LEU B 1 138 ? -12.008 -13.531 4.629 1 87.06 138 LEU B N 1
ATOM 2693 C CA . LEU B 1 138 ? -11.219 -14.289 3.666 1 87.06 138 LEU B CA 1
ATOM 2694 C C . LEU B 1 138 ? -10.375 -15.352 4.367 1 87.06 138 LEU B C 1
ATOM 2696 O O . LEU B 1 138 ? -10.344 -16.5 3.932 1 87.06 138 LEU B O 1
ATOM 2700 N N . PRO B 1 139 ? -9.727 -15.047 5.512 1 88.62 139 PRO B N 1
ATOM 2701 C CA . PRO B 1 139 ? -9 -16.109 6.223 1 88.62 139 PRO B CA 1
ATOM 2702 C C . PRO B 1 139 ? -9.898 -17.25 6.668 1 88.62 139 PRO B C 1
ATOM 2704 O O . PRO B 1 139 ? -9.5 -18.422 6.598 1 88.62 139 PRO B O 1
ATOM 2707 N N . ALA B 1 140 ? -11.031 -16.922 7.074 1 88 140 ALA B N 1
ATOM 2708 C CA . ALA B 1 140 ? -11.977 -17.953 7.488 1 88 140 ALA B CA 1
ATOM 2709 C C . ALA B 1 140 ? -12.391 -18.812 6.305 1 88 140 ALA B C 1
ATOM 2711 O O . ALA B 1 140 ? -12.5 -20.047 6.43 1 88 140 ALA B O 1
ATOM 2712 N N . TRP B 1 141 ? -12.648 -18.172 5.246 1 91.25 141 TRP B N 1
ATOM 2713 C CA . TRP B 1 141 ? -12.992 -18.906 4.031 1 91.25 141 TRP B CA 1
ATOM 2714 C C . TRP B 1 141 ? -11.859 -19.844 3.625 1 91.25 141 TRP B C 1
ATOM 2716 O O . TRP B 1 141 ? -12.094 -20.984 3.258 1 91.25 141 TRP B O 1
ATOM 2726 N N . ILE B 1 142 ? -10.664 -19.422 3.725 1 92.69 142 ILE B N 1
ATOM 2727 C CA . ILE B 1 142 ? -9.492 -20.219 3.354 1 92.69 142 ILE B CA 1
ATOM 2728 C C . ILE B 1 142 ? -9.359 -21.406 4.297 1 92.69 142 ILE B C 1
ATOM 2730 O O . ILE B 1 142 ? -9.094 -22.531 3.855 1 92.69 142 ILE B O 1
ATOM 2734 N N . ARG B 1 143 ? -9.539 -21.156 5.516 1 92.38 143 ARG B N 1
ATOM 2735 C CA . ARG B 1 143 ? -9.477 -22.234 6.496 1 92.38 143 ARG B CA 1
ATOM 2736 C C . ARG B 1 143 ? -10.508 -23.312 6.184 1 92.38 143 ARG B C 1
ATOM 2738 O O . ARG B 1 143 ? -10.195 -24.5 6.219 1 92.38 143 ARG B O 1
ATOM 2745 N N . ASP B 1 144 ? -11.664 -22.875 5.887 1 93.06 144 ASP B N 1
ATOM 2746 C CA . ASP B 1 144 ? -12.719 -23.812 5.516 1 93.06 144 ASP B CA 1
ATOM 2747 C C . ASP B 1 144 ? -12.312 -24.641 4.301 1 93.06 144 ASP B C 1
ATOM 2749 O O . ASP B 1 144 ? -12.516 -25.859 4.281 1 93.06 144 ASP B O 1
ATOM 2753 N N . ALA B 1 145 ? -11.852 -24 3.34 1 95.19 145 ALA B N 1
ATOM 2754 C CA . ALA B 1 145 ? -11.445 -24.672 2.109 1 95.19 145 ALA B CA 1
ATOM 2755 C C . ALA B 1 145 ? -10.305 -25.656 2.373 1 95.19 145 ALA B C 1
ATOM 2757 O O . ALA B 1 145 ? -10.227 -26.703 1.742 1 95.19 145 ALA B O 1
ATOM 2758 N N . GLN B 1 146 ? -9.391 -25.312 3.262 1 95.25 146 GLN B N 1
ATOM 2759 C CA . GLN B 1 146 ? -8.312 -26.203 3.664 1 95.25 146 GLN B CA 1
ATOM 2760 C C . GLN B 1 146 ? -8.867 -27.438 4.367 1 95.25 146 GLN B C 1
ATOM 2762 O O . GLN B 1 146 ? -8.445 -28.562 4.082 1 95.25 146 GLN B O 1
ATOM 2767 N N . GLU B 1 147 ? -9.727 -27.203 5.246 1 93.69 147 GLU B N 1
ATOM 2768 C CA . GLU B 1 147 ? -10.344 -28.297 5.984 1 93.69 147 GLU B CA 1
ATOM 2769 C C . GLU B 1 147 ? -11.086 -29.25 5.047 1 93.69 147 GLU B C 1
ATOM 2771 O O . GLU B 1 147 ? -11.141 -30.453 5.285 1 93.69 147 GLU B O 1
ATOM 2776 N N . ALA B 1 148 ? -11.617 -28.719 4.023 1 94.31 148 ALA B N 1
ATOM 2777 C CA . ALA B 1 148 ? -12.336 -29.516 3.023 1 94.31 148 ALA B CA 1
ATOM 2778 C C . ALA B 1 148 ? -11.367 -30.188 2.061 1 94.31 148 ALA B C 1
ATOM 2780 O O . ALA B 1 148 ? -11.789 -30.906 1.149 1 94.31 148 ALA B O 1
ATOM 2781 N N . GLY B 1 149 ? -10.117 -29.891 2.168 1 93.94 149 GLY B N 1
ATOM 2782 C CA . GLY B 1 149 ? -9.094 -30.531 1.356 1 93.94 149 GLY B CA 1
ATOM 2783 C C . GLY B 1 149 ? -8.969 -29.922 -0.029 1 93.94 149 GLY B C 1
ATOM 2784 O O . GLY B 1 149 ? -8.422 -30.547 -0.938 1 93.94 149 GLY B O 1
ATOM 2785 N N . ARG B 1 150 ? -9.508 -28.703 -0.18 1 94.44 150 ARG B N 1
ATOM 2786 C CA . ARG B 1 150 ? -9.516 -28.078 -1.497 1 94.44 150 ARG B CA 1
ATOM 2787 C C . ARG B 1 150 ? -8.305 -27.172 -1.672 1 94.44 150 ARG B C 1
ATOM 2789 O O . ARG B 1 150 ? -7.902 -26.875 -2.799 1 94.44 150 ARG B O 1
ATOM 2796 N N . LEU B 1 151 ? -7.789 -26.672 -0.548 1 95.12 151 LEU B N 1
ATOM 2797 C CA . LEU B 1 151 ? -6.547 -25.906 -0.514 1 95.12 151 LEU B CA 1
ATOM 2798 C C . LEU B 1 151 ? -5.5 -26.609 0.345 1 95.12 151 LEU B C 1
ATOM 2800 O O . LEU B 1 151 ? -5.844 -27.391 1.237 1 95.12 151 LEU B O 1
ATOM 2804 N N . ARG B 1 152 ? -4.25 -26.344 0.021 1 92.94 152 ARG B N 1
ATOM 2805 C CA . ARG B 1 152 ? -3.186 -26.969 0.808 1 92.94 152 ARG B CA 1
ATOM 2806 C C . ARG B 1 152 ? -3.285 -26.562 2.273 1 92.94 152 ARG B C 1
ATOM 2808 O O . ARG B 1 152 ? -3.553 -25.391 2.584 1 92.94 152 ARG B O 1
ATOM 2815 N N . ALA B 1 153 ? -2.955 -27.5 3.121 1 90.25 153 ALA B N 1
ATOM 2816 C CA . ALA B 1 153 ? -3.191 -27.344 4.555 1 90.25 153 ALA B CA 1
ATOM 2817 C C . ALA B 1 153 ? -1.999 -26.672 5.238 1 90.25 153 ALA B C 1
ATOM 2819 O O . ALA B 1 153 ? -2.107 -26.203 6.375 1 90.25 153 ALA B O 1
ATOM 2820 N N . ASP B 1 154 ? -0.916 -26.562 4.617 1 89.5 154 ASP B N 1
ATOM 2821 C CA . ASP B 1 154 ? 0.31 -26.125 5.273 1 89.5 154 ASP B CA 1
ATOM 2822 C C . ASP B 1 154 ? 0.471 -24.609 5.168 1 89.5 154 ASP B C 1
ATOM 2824 O O . ASP B 1 154 ? 1.438 -24.047 5.688 1 89.5 154 ASP B O 1
ATOM 2828 N N . ALA B 1 155 ? -0.526 -24.047 4.504 1 88.81 155 ALA B N 1
ATOM 2829 C CA . ALA B 1 155 ? -0.445 -22.594 4.371 1 88.81 155 ALA B CA 1
ATOM 2830 C C . ALA B 1 155 ? -1.198 -21.891 5.504 1 88.81 155 ALA B C 1
ATOM 2832 O O . ALA B 1 155 ? -2.295 -22.312 5.879 1 88.81 155 ALA B O 1
ATOM 2833 N N . ASP B 1 156 ? -0.576 -20.828 6.094 1 92.19 156 ASP B N 1
ATOM 2834 C CA . ASP B 1 156 ? -1.287 -19.984 7.059 1 92.19 156 ASP B CA 1
ATOM 2835 C C . ASP B 1 156 ? -2.416 -19.219 6.383 1 92.19 156 ASP B C 1
ATOM 2837 O O . ASP B 1 156 ? -2.178 -18.438 5.449 1 92.19 156 ASP B O 1
ATOM 2841 N N . PRO B 1 157 ? -3.652 -19.406 6.859 1 91.75 157 PRO B N 1
ATOM 2842 C CA . PRO B 1 157 ? -4.793 -18.781 6.191 1 91.75 157 PRO B CA 1
ATOM 2843 C C . PRO B 1 157 ? -4.676 -17.25 6.145 1 91.75 157 PRO B C 1
ATOM 2845 O O . PRO B 1 157 ? -5.043 -16.641 5.145 1 91.75 157 PRO B O 1
ATOM 2848 N N . LEU B 1 158 ? -4.219 -16.641 7.184 1 89.06 158 LEU B N 1
ATOM 2849 C CA . LEU B 1 158 ? -4.074 -15.188 7.215 1 89.06 158 LEU B CA 1
ATOM 2850 C C . LEU B 1 158 ? -3.023 -14.727 6.215 1 89.06 158 LEU B C 1
ATOM 2852 O O . LEU B 1 158 ? -3.236 -13.75 5.488 1 89.06 158 LEU B O 1
ATOM 2856 N N . TYR B 1 159 ? -1.988 -15.461 6.211 1 90.12 159 TYR B N 1
ATOM 2857 C CA . TYR B 1 159 ? -0.917 -15.164 5.266 1 90.12 159 TYR B CA 1
ATOM 2858 C C . TYR B 1 159 ? -1.404 -15.305 3.826 1 90.12 159 TYR B C 1
ATOM 2860 O O . TYR B 1 159 ? -1.168 -14.422 2.996 1 90.12 159 TYR B O 1
ATOM 2868 N N . ALA B 1 160 ? -2.08 -16.375 3.553 1 91.56 160 ALA B N 1
ATOM 2869 C CA . ALA B 1 160 ? -2.615 -16.625 2.217 1 91.56 160 ALA B CA 1
ATOM 2870 C C . ALA B 1 160 ? -3.615 -15.539 1.818 1 91.56 160 ALA B C 1
ATOM 2872 O O . ALA B 1 160 ? -3.635 -15.094 0.667 1 91.56 160 ALA B O 1
ATOM 2873 N N . ALA B 1 161 ? -4.41 -15.125 2.744 1 90.38 161 ALA B N 1
ATOM 2874 C CA . ALA B 1 161 ? -5.383 -14.07 2.488 1 90.38 161 ALA B CA 1
ATOM 2875 C C . ALA B 1 161 ? -4.688 -12.758 2.121 1 90.38 161 ALA B C 1
ATOM 2877 O O . ALA B 1 161 ? -5.125 -12.047 1.212 1 90.38 161 ALA B O 1
ATOM 2878 N N . HIS B 1 162 ? -3.627 -12.445 2.781 1 89.62 162 HIS B N 1
ATOM 2879 C CA . HIS B 1 162 ? -2.873 -11.227 2.51 1 89.62 162 HIS B CA 1
ATOM 2880 C C . HIS B 1 162 ? -2.258 -11.258 1.115 1 89.62 162 HIS B C 1
ATOM 2882 O O . HIS B 1 162 ? -2.18 -10.227 0.444 1 89.62 162 HIS B O 1
ATOM 2888 N N . LEU B 1 163 ? -1.836 -12.406 0.769 1 88.88 163 LEU B N 1
ATOM 2889 C CA . LEU B 1 163 ? -1.26 -12.539 -0.565 1 88.88 163 LEU B CA 1
ATOM 2890 C C . LEU B 1 163 ? -2.297 -12.227 -1.639 1 88.88 163 LEU B C 1
ATOM 2892 O O . LEU B 1 163 ? -2.018 -11.484 -2.578 1 88.88 163 LEU B O 1
ATOM 2896 N N . LEU B 1 164 ? -3.467 -12.82 -1.465 1 91.38 164 LEU B N 1
ATOM 2897 C CA . LEU B 1 164 ? -4.543 -12.602 -2.428 1 91.38 164 LEU B CA 1
ATOM 2898 C C . LEU B 1 164 ? -4.984 -11.141 -2.426 1 91.38 164 LEU B C 1
ATOM 2900 O O . LEU B 1 164 ? -5.059 -10.508 -3.482 1 91.38 164 LEU B O 1
ATOM 2904 N N . MET B 1 165 ? -5.156 -10.578 -1.32 1 90.75 165 MET B N 1
ATOM 2905 C CA . MET B 1 165 ? -5.605 -9.195 -1.182 1 90.75 165 MET B CA 1
ATOM 2906 C C . MET B 1 165 ? -4.52 -8.227 -1.627 1 90.75 165 MET B C 1
ATOM 2908 O O . MET B 1 165 ? -4.816 -7.172 -2.191 1 90.75 165 MET B O 1
ATOM 2912 N N . GLY B 1 166 ? -3.33 -8.586 -1.323 1 92.12 166 GLY B N 1
ATOM 2913 C CA . GLY B 1 166 ? -2.213 -7.754 -1.741 1 92.12 166 GLY B CA 1
ATOM 2914 C C . GLY B 1 166 ? -2.166 -7.527 -3.24 1 92.12 166 GLY B C 1
ATOM 2915 O O . GLY B 1 166 ? -1.836 -6.43 -3.699 1 92.12 166 GLY B O 1
ATOM 2916 N N . GLN B 1 167 ? -2.475 -8.531 -3.973 1 91.38 167 GLN B N 1
ATOM 2917 C CA . GLN B 1 167 ? -2.494 -8.398 -5.426 1 91.38 167 GLN B CA 1
ATOM 2918 C C . GLN B 1 167 ? -3.561 -7.406 -5.875 1 91.38 167 GLN B C 1
ATOM 2920 O O . GLN B 1 167 ? -3.33 -6.613 -6.793 1 91.38 167 GLN B O 1
ATOM 2925 N N . LEU B 1 168 ? -4.664 -7.445 -5.234 1 92.81 168 LEU B N 1
ATOM 2926 C CA . LEU B 1 168 ? -5.727 -6.5 -5.559 1 92.81 168 LEU B CA 1
ATOM 2927 C C . LEU B 1 168 ? -5.305 -5.074 -5.223 1 92.81 168 LEU B C 1
ATOM 2929 O O . LEU B 1 168 ? -5.492 -4.16 -6.027 1 92.81 168 LEU B O 1
ATOM 2933 N N . LYS B 1 169 ? -4.75 -4.922 -4.086 1 94.25 169 LYS B N 1
ATOM 2934 C CA . LYS B 1 169 ? -4.387 -3.59 -3.609 1 94.25 169 LYS B CA 1
ATOM 2935 C C . LYS B 1 169 ? -3.258 -2.998 -4.449 1 94.25 169 LYS B C 1
ATOM 2937 O O . LYS B 1 169 ? -3.225 -1.79 -4.691 1 94.25 169 LYS B O 1
ATOM 2942 N N . THR B 1 170 ? -2.402 -3.859 -4.902 1 93.62 170 THR B N 1
ATOM 2943 C CA . THR B 1 170 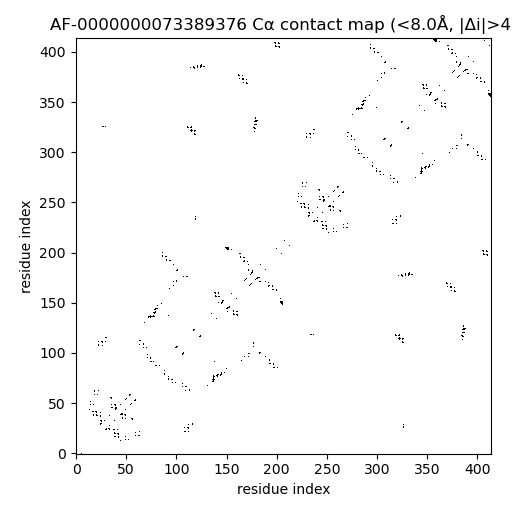? -1.287 -3.426 -5.734 1 93.62 170 THR B CA 1
ATOM 2944 C C . THR B 1 170 ? -1.793 -2.744 -7.004 1 93.62 170 THR B C 1
ATOM 2946 O O . THR B 1 170 ? -1.175 -1.797 -7.492 1 93.62 170 THR B O 1
ATOM 2949 N N . HIS B 1 171 ? -2.922 -3.146 -7.508 1 93.44 171 HIS B N 1
ATOM 2950 C CA . HIS B 1 171 ? -3.359 -2.658 -8.812 1 93.44 171 HIS B CA 1
ATOM 2951 C C . HIS B 1 171 ? -4.551 -1.717 -8.672 1 93.44 171 HIS B C 1
ATOM 2953 O O . HIS B 1 171 ? -4.77 -0.854 -9.523 1 93.44 171 HIS B O 1
ATOM 2959 N N . ALA B 1 172 ? -5.258 -1.803 -7.582 1 95.5 172 ALA B N 1
ATOM 2960 C CA . ALA B 1 172 ? -6.559 -1.136 -7.586 1 95.5 172 ALA B CA 1
ATOM 2961 C C . ALA B 1 172 ? -6.715 -0.235 -6.363 1 95.5 172 ALA B C 1
ATOM 2963 O O . ALA B 1 172 ? -7.766 0.387 -6.172 1 95.5 172 ALA B O 1
ATOM 2964 N N . PHE B 1 173 ? -5.73 -0.144 -5.562 1 94.56 173 PHE B N 1
ATOM 2965 C CA . PHE B 1 173 ? -5.867 0.63 -4.336 1 94.56 173 PHE B CA 1
ATOM 2966 C C . PHE B 1 173 ? -4.738 1.647 -4.211 1 94.56 173 PHE B C 1
ATOM 2968 O O . PHE B 1 173 ? -4.961 2.852 -4.352 1 94.56 173 PHE B O 1
ATOM 2975 N N . TRP B 1 174 ? -3.52 1.23 -4.148 1 92.38 174 TRP B N 1
ATOM 2976 C CA . TRP B 1 174 ? -2.381 2.092 -3.848 1 92.38 174 TRP B CA 1
ATOM 2977 C C . TRP B 1 174 ? -2.125 3.076 -4.984 1 92.38 174 TRP B C 1
ATOM 2979 O O . TRP B 1 174 ? -1.928 4.27 -4.746 1 92.38 174 TRP B O 1
ATOM 2989 N N . PRO B 1 175 ? -2.148 2.582 -6.289 1 90.06 175 PRO B N 1
ATOM 2990 C CA . PRO B 1 175 ? -1.943 3.557 -7.363 1 90.06 175 PRO B CA 1
ATOM 2991 C C . PRO B 1 175 ? -2.986 4.672 -7.359 1 90.06 175 PRO B C 1
ATOM 2993 O O . PRO B 1 175 ? -2.668 5.82 -7.672 1 90.06 175 PRO B O 1
ATOM 2996 N N . GLN B 1 176 ? -4.176 4.344 -7.051 1 91.81 176 GLN B N 1
ATOM 2997 C CA . GLN B 1 176 ? -5.25 5.332 -6.977 1 91.81 176 GLN B CA 1
ATOM 2998 C C . GLN B 1 176 ? -5.051 6.27 -5.789 1 91.81 176 GLN B C 1
ATOM 3000 O O . GLN B 1 176 ? -5.242 7.484 -5.91 1 91.81 176 GLN B O 1
ATOM 3005 N N . LEU B 1 177 ? -4.613 5.723 -4.711 1 90.31 177 LEU B N 1
ATOM 3006 C CA . LEU B 1 177 ? -4.473 6.504 -3.488 1 90.31 177 LEU B CA 1
ATOM 3007 C C . LEU B 1 177 ? -3.227 7.379 -3.543 1 90.31 177 LEU B C 1
ATOM 3009 O O . LEU B 1 177 ? -3.273 8.555 -3.18 1 90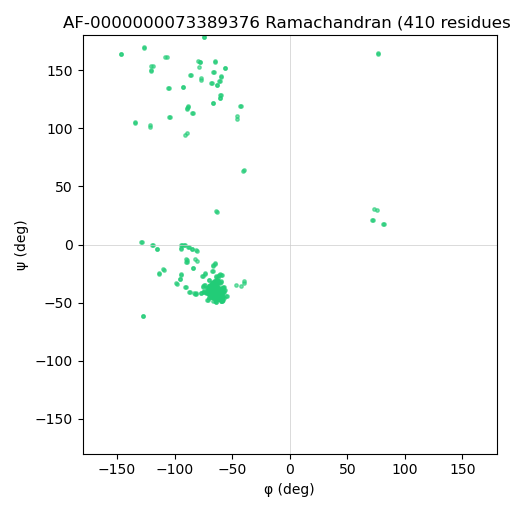.31 177 LEU B O 1
ATOM 3013 N N . LEU B 1 178 ? -2.168 6.832 -4.027 1 87.62 178 LEU B N 1
ATOM 3014 C CA . LEU B 1 178 ? -0.87 7.488 -3.904 1 87.62 178 LEU B CA 1
ATOM 3015 C C . LEU B 1 178 ? -0.553 8.305 -5.152 1 87.62 178 LEU B C 1
ATOM 3017 O O . LEU B 1 178 ? 0.143 9.32 -5.074 1 87.62 178 LEU B O 1
ATOM 3021 N N . LEU B 1 179 ? -1.097 7.844 -6.297 1 84.88 179 LEU B N 1
ATOM 3022 C CA . LEU B 1 179 ? -0.696 8.5 -7.539 1 84.88 179 LEU B CA 1
ATOM 3023 C C . LEU B 1 179 ? -1.884 9.195 -8.195 1 84.88 179 LEU B C 1
ATOM 3025 O O . LEU B 1 179 ? -1.741 9.805 -9.258 1 84.88 179 LEU B O 1
ATOM 3029 N N . GLY B 1 180 ? -3.035 9.047 -7.625 1 84.88 180 GLY B N 1
ATOM 3030 C CA . GLY B 1 180 ? -4.215 9.711 -8.156 1 84.88 180 GLY B CA 1
ATOM 3031 C C . GLY B 1 180 ? -4.703 9.102 -9.461 1 84.88 180 GLY B C 1
ATOM 3032 O O . GLY B 1 180 ? -5.355 9.781 -10.258 1 84.88 180 GLY B O 1
ATOM 3033 N N . GLN B 1 181 ? -4.324 7.902 -9.688 1 87.88 181 GLN B N 1
ATOM 3034 C CA . GLN B 1 181 ? -4.801 7.238 -10.898 1 87.88 181 GLN B CA 1
ATOM 3035 C C . GLN B 1 181 ? -6.309 7.004 -10.836 1 87.88 181 GLN B C 1
ATOM 3037 O O . GLN B 1 181 ? -6.871 6.84 -9.75 1 87.88 181 GLN B O 1
ATOM 3042 N N . PRO B 1 182 ? -6.934 7.035 -11.945 1 90.75 182 PRO B N 1
ATOM 3043 C CA . PRO B 1 182 ? -8.367 6.734 -11.938 1 90.75 182 PRO B CA 1
ATOM 3044 C C . PRO B 1 182 ? -8.664 5.293 -11.531 1 90.75 182 PRO B C 1
ATOM 3046 O O . PRO B 1 182 ? -7.789 4.43 -11.617 1 90.75 182 PRO B O 1
ATOM 3049 N N . PRO B 1 183 ? -9.922 5.082 -11.047 1 94.56 183 PRO B N 1
ATOM 3050 C CA . PRO B 1 183 ? -10.297 3.688 -10.797 1 94.56 183 PRO B CA 1
ATOM 3051 C C . PRO B 1 183 ? -10.148 2.805 -12.031 1 94.56 183 PRO B C 1
ATOM 3053 O O . PRO B 1 183 ? -10.219 3.299 -13.164 1 94.56 183 PRO B O 1
ATOM 3056 N N . LEU B 1 184 ? -9.898 1.55 -11.805 1 95.81 184 LEU B N 1
ATOM 3057 C CA . LEU B 1 184 ? -9.812 0.616 -12.922 1 95.81 184 LEU B CA 1
ATOM 3058 C C . LEU B 1 184 ? -11.148 0.523 -13.656 1 95.81 184 LEU B C 1
ATOM 3060 O O . LEU B 1 184 ? -12.211 0.533 -13.023 1 95.81 184 LEU B O 1
ATOM 3064 N N . ASP B 1 185 ? -11.039 0.514 -14.914 1 96.56 185 ASP B N 1
ATOM 3065 C CA . ASP B 1 185 ? -12.273 0.273 -15.664 1 96.56 185 ASP B CA 1
ATOM 3066 C C . ASP B 1 185 ? -12.688 -1.195 -15.578 1 96.56 185 ASP B C 1
ATOM 3068 O O . ASP B 1 185 ? -11.992 -2.006 -14.953 1 96.56 185 ASP B O 1
ATOM 3072 N N . ALA B 1 186 ? -13.805 -1.511 -16.203 1 96.5 186 ALA B N 1
ATOM 3073 C CA . ALA B 1 186 ? -14.406 -2.834 -16.047 1 96.5 186 ALA B CA 1
ATOM 3074 C C . ALA B 1 186 ? -13.469 -3.922 -16.578 1 96.5 186 ALA B C 1
ATOM 3076 O O . ALA B 1 186 ? -13.344 -4.984 -15.961 1 96.5 186 ALA B O 1
ATOM 3077 N N . ASP B 1 187 ? -12.852 -3.68 -17.688 1 96.94 187 ASP B N 1
ATOM 3078 C CA . ASP B 1 187 ? -11.953 -4.664 -18.266 1 96.94 187 ASP B CA 1
ATOM 3079 C C . ASP B 1 187 ? -10.719 -4.867 -17.391 1 96.94 187 ASP B C 1
ATOM 3081 O O . ASP B 1 187 ? -10.273 -6 -17.188 1 96.94 187 ASP B O 1
ATOM 3085 N N . GLN B 1 188 ? -10.188 -3.812 -16.922 1 95.75 188 GLN B N 1
ATOM 3086 C CA . GLN B 1 188 ? -9.031 -3.877 -16.031 1 95.75 188 GLN B CA 1
ATOM 3087 C C . GLN B 1 188 ? -9.375 -4.617 -14.742 1 95.75 188 GLN B C 1
ATOM 3089 O O . GLN B 1 188 ? -8.586 -5.43 -14.266 1 95.75 188 GLN B O 1
ATOM 3094 N N . GLN B 1 189 ? -10.555 -4.309 -14.195 1 97.25 189 GLN B N 1
ATOM 3095 C CA . GLN B 1 189 ? -11 -4.988 -12.984 1 97.25 189 GLN B CA 1
ATOM 3096 C C . GLN B 1 189 ? -11.078 -6.496 -13.203 1 97.25 189 GLN B C 1
ATOM 3098 O O . GLN B 1 189 ? -10.578 -7.273 -12.383 1 97.25 189 GLN B O 1
ATOM 3103 N N . ALA B 1 190 ? -11.711 -6.84 -14.297 1 96.94 190 ALA B N 1
ATOM 3104 C CA . ALA B 1 190 ? -11.875 -8.258 -14.602 1 96.94 190 ALA B CA 1
ATOM 3105 C C . ALA B 1 190 ? -10.516 -8.953 -14.727 1 96.94 190 ALA B C 1
ATOM 3107 O O . ALA B 1 190 ? -10.344 -10.07 -14.234 1 96.94 190 ALA B O 1
ATOM 3108 N N . GLN B 1 191 ? -9.609 -8.297 -15.32 1 95.19 191 GLN B N 1
ATOM 3109 C CA . GLN B 1 191 ? -8.273 -8.867 -15.508 1 95.19 191 GLN B CA 1
ATOM 3110 C C . GLN B 1 191 ? -7.566 -9.047 -14.164 1 95.19 191 GLN B C 1
ATOM 3112 O O . GLN B 1 191 ? -6.996 -10.109 -13.898 1 95.19 191 GLN B O 1
ATOM 3117 N N . VAL B 1 192 ? -7.566 -8.047 -13.352 1 95.94 192 VAL B N 1
ATOM 3118 C CA . VAL B 1 192 ? -6.891 -8.086 -12.055 1 95.94 192 VAL B CA 1
ATOM 3119 C C . VAL B 1 192 ? -7.508 -9.18 -11.188 1 95.94 192 VAL B C 1
ATOM 3121 O O . VAL B 1 192 ? -6.789 -9.945 -10.547 1 95.94 192 VAL B O 1
ATOM 3124 N N . LEU B 1 193 ? -8.836 -9.258 -11.18 1 96.88 193 LEU B N 1
ATOM 3125 C CA . LEU B 1 193 ? -9.523 -10.273 -10.391 1 96.88 193 LEU B CA 1
ATOM 3126 C C . LEU B 1 193 ? -9.141 -11.672 -10.867 1 96.88 193 LEU B C 1
ATOM 3128 O O . LEU B 1 193 ? -8.789 -12.531 -10.055 1 96.88 193 LEU B O 1
ATOM 3132 N N . ALA B 1 194 ? -9.172 -11.859 -12.133 1 96.5 194 ALA B N 1
ATOM 3133 C CA . ALA B 1 194 ? -8.852 -13.164 -12.703 1 96.5 194 ALA B CA 1
ATOM 3134 C C . ALA B 1 194 ? -7.406 -13.555 -12.398 1 96.5 194 ALA B C 1
ATOM 3136 O O . ALA B 1 194 ? -7.141 -14.68 -11.953 1 96.5 194 ALA B O 1
ATOM 3137 N N . ASP B 1 195 ? -6.539 -12.633 -12.586 1 93.62 195 ASP B N 1
ATOM 3138 C CA . ASP B 1 195 ? -5.125 -12.922 -12.383 1 93.62 195 ASP B CA 1
ATOM 3139 C C . ASP B 1 195 ? -4.836 -13.227 -10.914 1 93.62 195 ASP B C 1
ATOM 3141 O O . ASP B 1 195 ? -4.102 -14.164 -10.594 1 93.62 195 ASP B O 1
ATOM 3145 N N . ALA B 1 196 ? -5.402 -12.438 -10.031 1 94.25 196 ALA B N 1
ATOM 3146 C CA . ALA B 1 196 ? -5.195 -12.641 -8.594 1 94.25 196 ALA B CA 1
ATOM 3147 C C . ALA B 1 196 ? -5.688 -14.023 -8.164 1 94.25 196 ALA B C 1
ATOM 3149 O O . ALA B 1 196 ? -4.965 -14.766 -7.496 1 94.25 196 ALA B O 1
ATOM 3150 N N . VAL B 1 197 ? -6.852 -14.367 -8.617 1 95.56 197 VAL B N 1
ATOM 3151 C CA . VAL B 1 197 ? -7.461 -15.633 -8.219 1 95.56 197 VAL B CA 1
ATOM 3152 C C . VAL B 1 197 ? -6.703 -16.797 -8.852 1 95.56 197 VAL B C 1
ATOM 3154 O O . VAL B 1 197 ? -6.406 -17.797 -8.188 1 95.56 197 VAL B O 1
ATOM 3157 N N . ASP B 1 198 ? -6.352 -16.672 -10.094 1 94.12 198 ASP B N 1
ATOM 3158 C CA . ASP B 1 198 ? -5.668 -17.766 -10.797 1 94.12 198 ASP B CA 1
ATOM 3159 C C . ASP B 1 198 ? -4.273 -18 -10.227 1 94.12 198 ASP B C 1
ATOM 3161 O O . ASP B 1 198 ? -3.832 -19.141 -10.086 1 94.12 198 ASP B O 1
ATOM 3165 N N . MET B 1 199 ? -3.623 -16.953 -9.891 1 91.19 199 MET B N 1
ATOM 3166 C CA . MET B 1 199 ? -2.316 -17.078 -9.258 1 91.19 199 MET B CA 1
ATOM 3167 C C . MET B 1 199 ? -2.441 -17.75 -7.891 1 91.19 199 MET B C 1
ATOM 3169 O O . MET B 1 199 ? -1.663 -18.641 -7.555 1 91.19 199 MET B O 1
ATOM 3173 N N . PHE B 1 200 ? -3.396 -17.281 -7.152 1 93.81 200 PHE B N 1
ATOM 3174 C CA . PHE B 1 200 ? -3.645 -17.844 -5.828 1 93.81 200 PHE B CA 1
ATOM 3175 C C . PHE B 1 200 ? -3.928 -19.344 -5.91 1 93.81 200 PHE B C 1
ATOM 3177 O O . PHE B 1 200 ? -3.309 -20.125 -5.199 1 93.81 200 PHE B O 1
ATOM 3184 N N . LEU B 1 201 ? -4.797 -19.672 -6.82 1 94 201 LEU B N 1
ATOM 3185 C CA . LEU B 1 201 ? -5.199 -21.062 -6.941 1 94 201 LEU B CA 1
ATOM 3186 C C . LEU B 1 201 ? -4.062 -21.906 -7.504 1 94 201 LEU B C 1
ATOM 3188 O O . LEU B 1 201 ? -3.902 -23.078 -7.129 1 94 201 LEU B O 1
ATOM 3192 N N . GLY B 1 202 ? -3.297 -21.391 -8.43 1 90.88 202 GLY B N 1
ATOM 3193 C CA . GLY B 1 202 ? -2.135 -22.109 -8.93 1 90.88 202 GLY B CA 1
ATOM 3194 C C . GLY B 1 202 ? -1.125 -22.438 -7.852 1 90.88 202 GLY B C 1
ATOM 3195 O O . GLY B 1 202 ? -0.427 -23.453 -7.941 1 90.88 202 GLY B O 1
ATOM 3196 N N . PHE B 1 203 ? -1.138 -21.656 -6.848 1 89.44 203 PHE B N 1
ATOM 3197 C CA . PHE B 1 203 ? -0.141 -21.797 -5.793 1 89.44 203 PHE B CA 1
ATOM 3198 C C . PHE B 1 203 ? -0.707 -22.578 -4.613 1 89.44 203 PHE B C 1
ATOM 3200 O O . PHE B 1 203 ? -0.001 -23.391 -4.004 1 89.44 203 PHE B O 1
ATOM 3207 N N . TYR B 1 204 ? -2.012 -22.438 -4.348 1 91.12 204 TYR B N 1
ATOM 3208 C CA . TYR B 1 204 ? -2.531 -22.984 -3.094 1 91.12 204 TYR B CA 1
ATOM 3209 C C . TYR B 1 204 ? -3.492 -24.141 -3.352 1 91.12 204 TYR B C 1
ATOM 3211 O O . TYR B 1 204 ? -3.785 -24.922 -2.449 1 91.12 204 TYR B O 1
ATOM 3219 N N . ALA B 1 205 ? -4.066 -24.141 -4.473 1 86.06 205 ALA B N 1
ATOM 3220 C CA . ALA B 1 205 ? -5.074 -25.172 -4.703 1 86.06 205 ALA B CA 1
ATOM 3221 C C . ALA B 1 205 ? -4.43 -26.547 -4.766 1 86.06 205 ALA B C 1
ATOM 3223 O O . ALA B 1 205 ? -3.301 -26.703 -5.238 1 86.06 205 ALA B O 1
ATOM 3224 N N . ARG B 1 206 ? -5.043 -27.375 -4.223 1 74.31 206 ARG B N 1
ATOM 3225 C CA . ARG B 1 206 ? -4.629 -28.766 -4.336 1 74.31 206 ARG B CA 1
ATOM 3226 C C . ARG B 1 206 ? -5.199 -29.406 -5.598 1 74.31 206 ARG B C 1
ATOM 3228 O O . ARG B 1 206 ? -6.309 -29.078 -6.02 1 74.31 206 ARG B O 1
ATOM 3235 N N . GLY B 1 207 ? -4.242 -29.766 -6.57 1 61.53 207 GLY B N 1
ATOM 3236 C CA . GLY B 1 207 ? -4.695 -30.531 -7.715 1 61.53 207 GLY B CA 1
ATOM 3237 C C . GLY B 1 207 ? -5.73 -31.594 -7.352 1 61.53 207 GLY B C 1
ATOM 3238 O O . GLY B 1 207 ? -5.867 -31.953 -6.184 1 61.53 207 GLY B O 1
#